Protein AF-A0A8S4E3Y6-F1 (afdb_monomer)

Nearest PDB structures (foldseek):
  4bei-assembly1_H  TM=2.740E-01  e=2.504E-02  Vibrio cholerae MJ-1236
  5g50-assembly1_B  TM=2.799E-01  e=7.323E-02  Vibrio cholerae MJ-1236
  4be5-assembly1_A  TM=2.755E-01  e=5.969E-02  Vibrio cholerae MJ-1236
  4kkq-assembly1_B  TM=2.720E-01  e=4.866E-02  Vibrio cholerae MJ-1236
  4kkr-assembly1_A  TM=2.727E-01  e=1.498E-01  Vibrio cholerae MJ-1236

Structure (mmCIF, N/CA/C/O backbone):
data_AF-A0A8S4E3Y6-F1
#
_entry.id   AF-A0A8S4E3Y6-F1
#
loop_
_atom_site.group_PDB
_atom_site.id
_atom_site.type_symbol
_atom_site.label_atom_id
_atom_site.label_alt_id
_atom_site.label_comp_id
_atom_site.label_asym_id
_atom_site.label_entity_id
_atom_site.label_seq_id
_atom_site.pdbx_PDB_ins_code
_atom_site.Cartn_x
_atom_site.Cartn_y
_atom_site.Cartn_z
_atom_site.occupancy
_atom_site.B_iso_or_equiv
_atom_site.auth_seq_id
_atom_site.auth_comp_id
_atom_site.auth_asym_id
_atom_site.auth_atom_id
_atom_site.pdbx_PDB_model_num
ATOM 1 N N . MET A 1 1 ? -64.999 6.189 3.435 1.00 30.53 1 MET A N 1
ATOM 2 C CA . MET A 1 1 ? -64.827 7.658 3.471 1.00 30.53 1 MET A CA 1
ATOM 3 C C . MET A 1 1 ? -63.393 7.950 3.891 1.00 30.53 1 MET A C 1
ATOM 5 O O . MET A 1 1 ? -62.994 7.518 4.962 1.00 30.53 1 MET A O 1
ATOM 9 N N . TYR A 1 2 ? -62.612 8.563 2.999 1.00 32.59 2 TYR A N 1
ATOM 10 C CA . TYR A 1 2 ? -61.197 8.931 3.181 1.00 32.59 2 TYR A CA 1
ATOM 11 C C . TYR A 1 2 ? -61.010 9.987 4.290 1.00 32.59 2 TYR A C 1
ATOM 13 O O . TYR A 1 2 ? -61.940 10.758 4.538 1.00 32.59 2 TYR A O 1
ATOM 21 N N . PRO A 1 3 ? -59.810 10.083 4.904 1.00 48.81 3 PRO A N 1
ATOM 22 C CA . PRO A 1 3 ? -58.852 11.067 4.384 1.00 48.81 3 PRO A CA 1
ATOM 23 C C . PRO A 1 3 ? -57.356 10.665 4.381 1.00 48.81 3 PRO A 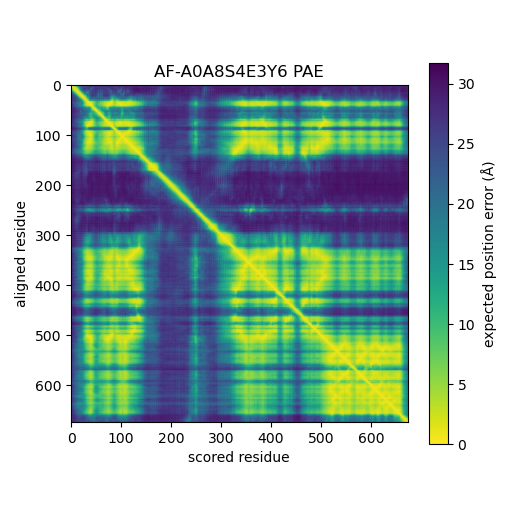C 1
ATOM 25 O O . PRO A 1 3 ? -56.825 10.103 5.329 1.00 48.81 3 PRO A O 1
ATOM 28 N N . LYS A 1 4 ? -56.702 11.129 3.304 1.00 29.88 4 LYS A N 1
ATOM 29 C CA . LYS A 1 4 ? -55.406 11.838 3.233 1.00 29.88 4 LYS A CA 1
ATOM 30 C C . LYS A 1 4 ? -54.107 11.093 3.585 1.00 29.88 4 LYS A C 1
ATOM 32 O O . LYS A 1 4 ? -53.541 11.245 4.660 1.00 29.88 4 LYS A O 1
ATOM 37 N N . THR A 1 5 ? -53.541 10.462 2.559 1.00 29.61 5 THR A N 1
ATOM 38 C CA . THR A 1 5 ? -52.101 10.216 2.395 1.00 29.61 5 THR A CA 1
ATOM 39 C C . THR A 1 5 ? -51.404 11.468 1.849 1.00 29.61 5 THR A C 1
ATOM 41 O O . THR A 1 5 ? -51.675 11.890 0.725 1.00 29.61 5 THR A O 1
ATOM 44 N N . GLY A 1 6 ? -50.512 12.060 2.645 1.00 27.59 6 GLY A N 1
ATOM 45 C CA . GLY A 1 6 ? -49.543 13.063 2.204 1.00 27.59 6 GLY A CA 1
ATOM 46 C C . GLY A 1 6 ? -48.244 12.376 1.790 1.00 27.59 6 GLY A C 1
ATOM 47 O O . GLY A 1 6 ? -47.573 11.774 2.623 1.00 27.59 6 GLY A O 1
ATOM 48 N N . LEU A 1 7 ? -47.929 12.436 0.498 1.00 24.56 7 LEU A N 1
ATOM 49 C CA . LEU A 1 7 ? -46.704 11.920 -0.104 1.00 24.56 7 LEU A CA 1
ATOM 50 C C . LEU A 1 7 ? -45.605 12.985 0.051 1.00 24.56 7 LEU A C 1
ATOM 52 O O . LEU A 1 7 ? -45.701 14.057 -0.545 1.00 24.56 7 LEU A O 1
ATOM 56 N N . LEU A 1 8 ? -44.581 12.712 0.862 1.00 23.62 8 LEU A N 1
ATOM 57 C CA . LEU A 1 8 ? -43.384 13.548 0.964 1.00 23.62 8 LEU A CA 1
ATOM 58 C C . LEU A 1 8 ? -42.322 12.975 0.013 1.00 23.62 8 LEU A C 1
ATOM 60 O O . LEU A 1 8 ? -41.778 11.901 0.262 1.00 23.62 8 LEU A O 1
ATOM 64 N N . MET A 1 9 ? -42.051 13.676 -1.091 1.00 23.27 9 MET A N 1
ATOM 65 C CA . MET A 1 9 ? -40.889 13.413 -1.940 1.00 23.27 9 MET A CA 1
ATOM 66 C C . MET A 1 9 ? -39.624 13.893 -1.226 1.00 23.27 9 MET A C 1
ATOM 68 O O . MET A 1 9 ? -39.477 15.085 -0.966 1.00 23.27 9 MET A O 1
ATOM 72 N N . ILE A 1 10 ? -38.697 12.973 -0.962 1.00 26.25 10 ILE A N 1
ATOM 73 C CA . ILE A 1 10 ? -37.310 13.292 -0.624 1.00 26.25 10 ILE A CA 1
ATOM 74 C C . ILE A 1 10 ? -36.468 12.980 -1.859 1.00 26.25 10 ILE A C 1
ATOM 76 O O . ILE A 1 10 ? -36.323 11.827 -2.259 1.00 26.25 10 ILE A O 1
ATOM 80 N N . ILE A 1 11 ? -35.921 14.033 -2.463 1.00 28.00 11 ILE A N 1
ATOM 81 C CA . ILE A 1 11 ? -34.849 13.948 -3.451 1.00 28.00 11 ILE A CA 1
ATOM 82 C C . ILE A 1 11 ? -33.545 13.820 -2.659 1.00 28.00 11 ILE A C 1
ATOM 84 O O . ILE A 1 11 ? -33.046 14.803 -2.118 1.00 28.00 11 ILE A O 1
ATOM 88 N N . CYS A 1 12 ? -32.989 12.612 -2.602 1.00 25.53 12 CYS A N 1
ATOM 89 C CA . CYS A 1 12 ? -31.589 12.392 -2.257 1.00 25.53 12 CYS A CA 1
ATOM 90 C C . CYS A 1 12 ? -30.868 11.899 -3.511 1.00 25.53 12 CYS A C 1
ATOM 92 O O . CYS A 1 12 ? -30.886 10.716 -3.833 1.00 25.53 12 CYS A O 1
ATOM 94 N N . ALA A 1 13 ? -30.229 12.825 -4.220 1.00 29.53 13 ALA A N 1
ATOM 95 C CA . ALA A 1 13 ? -29.117 12.489 -5.089 1.00 29.53 13 ALA A CA 1
ATOM 96 C C . ALA A 1 13 ? -27.855 12.535 -4.225 1.00 29.53 13 ALA A C 1
ATOM 98 O O . ALA A 1 13 ? -27.533 13.599 -3.712 1.00 29.53 13 ALA A O 1
ATOM 99 N N . TRP A 1 14 ? -27.184 11.396 -4.057 1.00 25.08 14 TRP A N 1
ATOM 100 C CA . TRP A 1 14 ? -25.726 11.258 -3.996 1.00 25.08 14 TRP A CA 1
ATOM 101 C C . TRP A 1 14 ? -25.387 9.785 -4.228 1.00 25.08 14 TRP A C 1
ATOM 103 O O . TRP A 1 14 ? -25.864 8.892 -3.532 1.00 25.08 14 TRP A O 1
ATOM 113 N N . SER A 1 15 ? -24.600 9.556 -5.275 1.00 24.59 15 SER A N 1
ATOM 114 C CA . SER A 1 15 ? -24.150 8.248 -5.730 1.00 24.59 15 SER A CA 1
ATOM 115 C C . SER A 1 15 ? -23.132 7.677 -4.742 1.00 24.59 15 SER A C 1
ATOM 117 O O . SER A 1 15 ? -22.009 8.169 -4.640 1.00 24.59 15 SER A O 1
ATOM 119 N N . MET A 1 16 ? -23.530 6.640 -4.007 1.00 26.50 16 MET A N 1
ATOM 120 C CA . MET A 1 16 ? -22.610 5.639 -3.483 1.00 26.50 16 MET A CA 1
ATOM 121 C C . MET A 1 16 ? -22.636 4.459 -4.449 1.00 26.50 16 MET A C 1
ATOM 123 O O . MET A 1 16 ? -23.625 3.734 -4.520 1.00 26.50 16 MET A O 1
ATOM 127 N N . VAL A 1 17 ? -21.542 4.250 -5.178 1.00 30.81 17 VAL A N 1
ATOM 128 C CA . VAL A 1 17 ? -21.305 2.992 -5.890 1.00 30.81 17 VAL A CA 1
ATOM 129 C C . VAL A 1 17 ? -20.872 1.958 -4.850 1.00 30.81 17 VAL A C 1
ATOM 131 O O . VAL A 1 17 ? -19.691 1.793 -4.551 1.00 30.81 17 VAL A O 1
ATOM 134 N N . GLY A 1 18 ? -21.861 1.307 -4.243 1.00 35.12 18 GLY A N 1
ATOM 135 C CA . GLY A 1 18 ? -21.712 0.000 -3.616 1.00 35.12 18 GLY A CA 1
ATOM 136 C C . GLY A 1 18 ? -22.012 -1.060 -4.667 1.00 35.12 18 GLY A C 1
ATOM 137 O O . GLY A 1 18 ? -23.171 -1.381 -4.893 1.00 35.12 18 GLY A O 1
ATOM 138 N N . GLY A 1 19 ? -20.975 -1.559 -5.338 1.00 30.22 19 GLY A N 1
ATOM 139 C CA . GLY A 1 19 ? -21.071 -2.671 -6.280 1.00 30.22 19 GLY A CA 1
ATOM 140 C C . GLY A 1 19 ? -20.470 -3.935 -5.675 1.00 30.22 19 GLY A C 1
ATOM 141 O O . GLY A 1 19 ? -19.272 -4.168 -5.803 1.00 30.22 19 GLY A O 1
ATOM 142 N N . MET A 1 20 ? -21.298 -4.735 -5.005 1.00 40.59 20 MET A N 1
ATOM 143 C CA . MET A 1 20 ? -21.086 -6.176 -4.836 1.00 40.59 20 MET A CA 1
ATOM 144 C C . MET A 1 20 ? -22.260 -6.876 -5.513 1.00 40.59 20 MET A C 1
ATOM 146 O O . MET A 1 20 ? -23.143 -7.386 -4.843 1.00 40.59 20 MET A O 1
ATOM 150 N N . GLU A 1 21 ? -22.272 -6.873 -6.842 1.00 36.62 21 GLU A N 1
ATOM 151 C CA . GLU A 1 21 ? -23.009 -7.852 -7.637 1.00 36.62 21 GLU A CA 1
ATOM 152 C C . GLU A 1 21 ? -22.147 -8.192 -8.853 1.00 36.62 21 GLU A C 1
ATOM 154 O O . GLU A 1 21 ? -21.621 -7.308 -9.533 1.00 36.62 21 GLU A O 1
ATOM 159 N N . GLY A 1 22 ? -21.933 -9.490 -9.066 1.00 42.28 22 GLY A N 1
ATOM 160 C CA . GLY A 1 22 ? -21.223 -10.023 -10.218 1.00 42.28 22 GLY A CA 1
ATOM 161 C C . GLY A 1 22 ? -22.045 -9.803 -11.479 1.00 42.28 22 GLY A C 1
ATOM 162 O O . GLY A 1 22 ? -22.887 -10.625 -11.821 1.00 42.28 22 GLY A O 1
ATOM 163 N N . GLY A 1 23 ? -21.800 -8.685 -12.154 1.00 33.28 23 GLY A N 1
ATOM 164 C CA . GLY A 1 23 ? -22.158 -8.488 -13.550 1.00 33.28 23 GLY A CA 1
ATOM 165 C C . GLY A 1 23 ? -20.915 -8.685 -14.408 1.00 33.28 23 GLY A C 1
ATOM 166 O O . GLY A 1 23 ? -19.900 -8.027 -14.176 1.00 33.28 23 GLY A O 1
ATOM 167 N N . GLU A 1 24 ? -20.988 -9.583 -15.388 1.00 41.03 24 GLU A N 1
ATOM 168 C CA . GLU A 1 24 ? -20.043 -9.653 -16.506 1.00 41.03 24 GLU A CA 1
ATOM 169 C C . GLU A 1 24 ? -20.120 -8.329 -17.286 1.00 41.03 24 GLU A C 1
ATOM 171 O O . GLU A 1 24 ? -20.939 -8.144 -18.184 1.00 41.03 24 GLU A O 1
ATOM 176 N N . GLY A 1 25 ? -19.322 -7.353 -16.852 1.00 38.81 25 GLY A N 1
ATOM 177 C CA . GLY A 1 25 ? -19.181 -6.054 -17.494 1.00 38.81 25 GLY A CA 1
ATOM 178 C C . GLY A 1 25 ? -18.407 -6.168 -18.805 1.00 38.81 25 GLY A C 1
ATOM 179 O O . GLY A 1 25 ? -17.445 -6.927 -18.908 1.00 38.81 25 GLY A O 1
ATOM 180 N N . SER A 1 26 ? -18.852 -5.395 -19.795 1.00 37.91 26 SER A N 1
ATOM 181 C CA . SER A 1 26 ? -18.276 -5.235 -21.134 1.00 37.91 26 SER A CA 1
ATOM 182 C C . SER A 1 26 ? -16.738 -5.197 -21.159 1.00 37.91 26 SER A C 1
ATOM 184 O O . SER A 1 26 ? -16.138 -4.572 -20.281 1.00 37.91 26 SER A O 1
ATOM 186 N N . PRO A 1 27 ? -16.086 -5.780 -22.183 1.00 44.97 27 PRO A N 1
ATOM 187 C CA . PRO A 1 27 ? -14.634 -5.820 -22.259 1.00 44.97 27 PRO A CA 1
ATOM 188 C C . PRO A 1 27 ? -14.044 -4.410 -22.409 1.00 44.97 27 PRO A C 1
ATOM 190 O O . PRO A 1 27 ? -14.233 -3.746 -23.423 1.00 44.97 27 PRO A O 1
ATOM 193 N N . ASN A 1 28 ? -13.276 -4.034 -21.385 1.00 48.88 28 ASN A N 1
ATOM 194 C CA . ASN A 1 28 ? -12.077 -3.198 -21.430 1.00 48.88 28 ASN A CA 1
ATOM 195 C C . ASN A 1 28 ? -12.214 -1.776 -22.000 1.00 48.88 28 ASN A C 1
ATOM 197 O O . ASN A 1 28 ? -11.662 -1.466 -23.053 1.00 48.88 28 ASN A O 1
ATOM 201 N N . GLU A 1 29 ? -12.773 -0.854 -21.213 1.00 54.88 29 GLU A N 1
ATOM 202 C CA . GLU A 1 29 ? -12.128 0.464 -21.139 1.00 54.88 29 GLU A CA 1
ATOM 203 C C . GLU A 1 29 ? -10.804 0.272 -20.385 1.00 54.88 29 GLU A C 1
ATOM 205 O O . GLU A 1 29 ? -10.784 0.100 -19.165 1.00 54.88 29 GLU A O 1
ATOM 210 N N . GLU A 1 30 ? -9.693 0.198 -21.123 1.00 63.56 30 GLU A N 1
ATOM 211 C CA . GLU A 1 30 ? -8.357 0.130 -20.531 1.00 63.56 30 GLU A CA 1
ATOM 212 C C . GLU A 1 30 ? -8.101 1.407 -19.722 1.00 63.56 30 GLU A C 1
ATOM 214 O O . GLU A 1 30 ? -7.980 2.506 -20.269 1.00 63.56 30 GLU A O 1
ATOM 219 N N . SER A 1 31 ? -8.038 1.267 -18.396 1.00 69.12 31 SER A N 1
ATOM 220 C CA . SER A 1 31 ? -7.672 2.360 -17.505 1.00 69.12 31 SER A CA 1
ATOM 221 C C . SER A 1 31 ? -6.246 2.809 -17.841 1.00 69.12 31 SER A C 1
ATOM 223 O O . SER A 1 31 ? -5.287 2.050 -17.746 1.00 69.12 31 SER A O 1
ATOM 225 N N . SER A 1 32 ? -6.085 4.072 -18.234 1.00 77.31 32 SER A N 1
ATOM 226 C CA . SER A 1 32 ? -4.774 4.679 -18.515 1.00 77.31 32 SER A CA 1
ATOM 227 C C . SER A 1 32 ? -3.993 5.046 -17.244 1.00 77.31 32 SER A C 1
ATOM 229 O O . SER A 1 32 ? -2.921 5.649 -17.317 1.00 77.31 32 SER A O 1
ATOM 231 N N . GLN A 1 33 ? -4.528 4.699 -16.071 1.00 86.94 33 GLN A N 1
ATOM 232 C CA . GLN A 1 33 ? -4.011 5.082 -14.765 1.00 86.94 33 GLN A CA 1
ATOM 233 C C . GLN A 1 33 ? -3.350 3.894 -14.060 1.00 86.94 33 GLN A C 1
ATOM 235 O O . GLN A 1 33 ? -3.798 2.756 -14.169 1.00 86.94 33 GLN A O 1
ATOM 240 N N . VAL A 1 34 ? -2.283 4.173 -13.308 1.00 91.12 34 VAL A N 1
ATOM 241 C CA . VAL A 1 34 ? -1.636 3.190 -12.433 1.00 91.12 34 VAL A CA 1
ATOM 242 C C . VAL A 1 34 ? -2.621 2.749 -11.349 1.00 91.12 34 VAL A C 1
ATOM 244 O O . VAL A 1 34 ? -3.164 3.576 -10.616 1.00 91.12 34 VAL A O 1
ATOM 247 N N . GLU A 1 35 ? -2.835 1.440 -11.219 1.00 94.38 35 GLU A N 1
ATOM 248 C CA . GLU A 1 35 ? -3.680 0.875 -10.165 1.00 94.38 35 GLU A CA 1
ATOM 249 C C . GLU A 1 35 ? -2.810 0.297 -9.054 1.00 94.38 35 GLU A C 1
ATOM 251 O O . GLU A 1 35 ? -1.972 -0.571 -9.302 1.00 94.38 35 GLU A O 1
ATOM 256 N N . VAL A 1 36 ? -3.041 0.727 -7.813 1.00 95.50 36 VAL A N 1
ATOM 257 C CA . VAL A 1 36 ? -2.339 0.198 -6.638 1.00 95.50 36 VAL A CA 1
ATOM 258 C C . VAL A 1 36 ? -3.331 -0.469 -5.699 1.00 95.50 36 VAL A C 1
ATOM 260 O O . VAL A 1 36 ? -4.321 0.129 -5.276 1.00 95.50 36 VAL A O 1
ATOM 263 N N . LYS A 1 37 ? -3.054 -1.725 -5.349 1.00 96.06 37 LYS A N 1
ATOM 264 C CA . LYS A 1 37 ? -3.772 -2.474 -4.315 1.00 96.06 37 LYS A CA 1
ATOM 265 C C . LYS A 1 37 ? -2.828 -2.754 -3.162 1.00 96.06 37 LYS A C 1
ATOM 267 O O . LYS A 1 37 ? -1.722 -3.229 -3.387 1.00 96.06 37 LYS A O 1
ATOM 272 N N . ALA A 1 38 ? -3.277 -2.479 -1.944 1.00 96.19 38 ALA A N 1
ATOM 273 C CA . ALA A 1 38 ? -2.471 -2.639 -0.746 1.00 96.19 38 ALA A CA 1
ATOM 274 C C . ALA A 1 38 ? -3.127 -3.610 0.239 1.00 96.19 38 ALA A C 1
ATOM 276 O O . ALA A 1 38 ? -4.325 -3.528 0.527 1.00 96.19 38 ALA A O 1
ATOM 277 N N . PHE A 1 39 ? -2.320 -4.513 0.777 1.00 95.00 39 PHE A N 1
ATOM 278 C CA . PHE A 1 39 ? -2.717 -5.555 1.709 1.00 95.00 39 PHE A CA 1
ATOM 279 C C . PHE A 1 39 ? -1.814 -5.521 2.934 1.00 95.00 39 PHE A C 1
ATOM 281 O O . PHE A 1 39 ? -0.616 -5.266 2.827 1.00 95.00 39 PHE A O 1
ATOM 288 N N . PHE A 1 40 ? -2.388 -5.814 4.095 1.00 94.31 40 PHE A N 1
ATOM 289 C CA . PHE A 1 40 ? -1.630 -5.959 5.333 1.00 94.31 40 PHE A CA 1
ATOM 290 C C . PHE A 1 40 ? -1.714 -7.403 5.806 1.00 94.31 40 PHE A C 1
ATOM 292 O O . PHE A 1 40 ? -2.810 -7.946 5.981 1.00 94.31 40 PHE A O 1
ATOM 299 N N . ILE A 1 41 ? -0.556 -8.033 5.962 1.00 92.31 41 ILE A N 1
ATOM 300 C CA . ILE A 1 41 ? -0.420 -9.464 6.216 1.00 92.31 41 ILE A CA 1
ATOM 301 C C . ILE A 1 41 ? 0.272 -9.644 7.565 1.00 92.31 41 ILE A C 1
ATOM 303 O O . ILE A 1 41 ? 1.294 -9.022 7.835 1.00 92.31 41 ILE A O 1
ATOM 307 N N . THR A 1 42 ? -0.286 -10.506 8.410 1.00 90.19 42 THR A N 1
ATOM 308 C CA . THR A 1 42 ? 0.301 -10.892 9.699 1.00 90.19 42 THR A CA 1
ATOM 309 C C . THR A 1 42 ? 0.736 -12.351 9.602 1.00 90.19 42 THR A C 1
ATOM 311 O O . THR A 1 42 ? -0.077 -13.206 9.251 1.00 90.19 42 THR A O 1
ATOM 314 N N . ASN A 1 43 ? 2.004 -12.634 9.901 1.00 81.75 43 ASN A N 1
ATOM 315 C CA . ASN A 1 43 ? 2.622 -13.958 9.778 1.00 81.75 43 ASN A CA 1
ATOM 316 C C . ASN A 1 43 ? 2.438 -14.840 11.027 1.00 81.75 43 ASN A C 1
ATOM 318 O O . ASN A 1 43 ? 3.059 -15.895 11.122 1.00 81.75 43 ASN A O 1
ATOM 322 N N . ASP A 1 44 ? 1.563 -14.453 11.965 1.00 75.56 44 ASP A N 1
ATOM 323 C CA . ASP A 1 44 ? 1.221 -15.244 13.154 1.00 75.56 44 ASP A CA 1
ATOM 324 C C . ASP A 1 44 ? 0.565 -16.583 12.749 1.00 75.56 44 ASP A C 1
ATOM 326 O O . ASP A 1 44 ? -0.661 -16.728 12.712 1.00 75.56 44 ASP A O 1
ATOM 330 N N . HIS A 1 45 ? 1.395 -17.594 12.475 1.00 57.59 45 HIS A N 1
ATOM 331 C CA . HIS A 1 45 ? 0.970 -18.959 12.161 1.00 57.59 45 HIS A CA 1
ATOM 332 C C . HIS A 1 45 ? 0.116 -19.566 13.286 1.00 57.59 45 HIS A C 1
ATOM 334 O O . HIS A 1 45 ? -0.812 -20.319 13.009 1.00 57.59 45 HIS A O 1
ATOM 340 N N . ASN A 1 46 ? 0.354 -19.158 14.538 1.00 53.50 46 ASN A N 1
ATOM 341 C CA . ASN A 1 46 ? -0.318 -19.703 15.720 1.00 53.50 46 ASN A CA 1
ATOM 342 C C . ASN A 1 46 ? -1.679 -19.057 16.045 1.00 53.50 46 ASN A C 1
ATOM 344 O O . ASN A 1 46 ? -2.419 -19.608 16.854 1.00 53.50 46 ASN A O 1
ATOM 348 N N . LYS A 1 47 ? -2.043 -17.902 15.463 1.00 52.81 47 LYS A N 1
ATOM 349 C CA . LYS A 1 47 ? -3.338 -17.238 15.757 1.00 52.81 47 LYS A CA 1
ATOM 350 C C . LYS A 1 47 ? -4.451 -17.558 14.764 1.00 52.81 47 LYS A C 1
ATOM 352 O O . LYS A 1 47 ? -5.602 -17.215 15.010 1.00 52.81 47 LYS A O 1
ATOM 357 N N . LEU A 1 48 ? -4.128 -18.189 13.639 1.00 49.50 48 LEU A N 1
ATOM 358 C CA . LEU A 1 48 ? -5.049 -18.327 12.509 1.00 49.50 48 LEU A CA 1
ATOM 359 C C . LEU A 1 48 ? -5.792 -19.672 12.461 1.00 49.50 48 LEU A C 1
ATOM 361 O O . LEU A 1 48 ? -6.561 -19.900 11.530 1.00 49.50 48 LEU A O 1
ATOM 365 N N . GLU A 1 49 ? -5.619 -20.562 13.438 1.00 49.47 49 GLU A N 1
ATOM 366 C CA . GLU A 1 49 ? -6.335 -21.850 13.467 1.00 49.47 49 GLU A CA 1
ATOM 367 C C . GLU A 1 49 ? -7.790 -21.750 13.982 1.00 49.47 49 GLU A C 1
ATOM 369 O O . GLU A 1 49 ? -8.515 -22.737 13.926 1.00 49.47 49 GLU A O 1
ATOM 374 N N . GLY A 1 50 ? -8.255 -20.570 14.424 1.00 51.06 50 GLY A N 1
ATOM 375 C CA . GLY A 1 50 ? -9.550 -20.413 15.113 1.00 51.06 50 GLY A CA 1
ATOM 376 C C . GLY A 1 50 ? -10.726 -19.775 14.352 1.00 51.06 50 GLY A C 1
ATOM 377 O O . GLY A 1 50 ? -11.847 -19.865 14.843 1.00 51.06 50 GLY A O 1
ATOM 378 N N . GLU A 1 51 ? -10.536 -19.142 13.187 1.00 47.81 51 GLU A N 1
ATOM 379 C CA . GLU A 1 51 ? -11.627 -18.457 12.458 1.00 47.81 51 GLU A CA 1
ATOM 380 C C . GLU A 1 51 ? -11.885 -19.096 11.084 1.00 47.81 51 GLU A C 1
ATOM 382 O O . GLU A 1 51 ? -11.037 -19.086 10.189 1.00 47.81 51 GLU A O 1
ATOM 387 N N . GLY A 1 52 ? -13.075 -19.684 10.943 1.00 46.75 52 GLY A N 1
ATOM 388 C CA . GLY A 1 52 ? -13.507 -20.550 9.844 1.00 46.75 52 GLY A CA 1
ATOM 389 C C . GLY A 1 52 ? -13.869 -19.871 8.521 1.00 46.75 52 GLY A C 1
ATOM 390 O O . GLY A 1 52 ? -14.767 -20.366 7.849 1.00 46.75 52 GLY A O 1
ATOM 391 N N . ASP A 1 53 ? -13.176 -18.809 8.105 1.00 47.62 53 ASP A N 1
ATOM 392 C CA . ASP A 1 53 ? -13.424 -18.168 6.804 1.00 47.62 53 ASP A CA 1
ATOM 393 C C . ASP A 1 53 ? -12.306 -18.460 5.788 1.00 47.62 53 ASP A C 1
ATOM 395 O O . ASP A 1 53 ? -11.194 -17.921 5.826 1.00 47.62 53 ASP A O 1
ATOM 399 N N . MET A 1 54 ? -12.600 -19.368 4.852 1.00 53.19 54 MET A N 1
ATOM 400 C CA . MET A 1 54 ? -11.676 -19.825 3.803 1.00 53.19 54 MET A CA 1
ATOM 401 C C . MET A 1 54 ? -11.531 -18.846 2.624 1.00 53.19 54 MET A C 1
ATOM 403 O O . MET A 1 54 ? -10.614 -18.996 1.813 1.00 53.19 54 MET A O 1
ATOM 407 N N . GLU A 1 55 ? -12.387 -17.832 2.517 1.00 49.38 55 GLU A N 1
ATOM 408 C CA . GLU A 1 55 ? -12.465 -16.961 1.340 1.00 49.38 55 GLU A CA 1
ATOM 409 C C . GLU A 1 55 ? -11.385 -15.856 1.263 1.00 49.38 55 GLU A C 1
ATOM 411 O O . GLU A 1 55 ? -10.713 -15.764 0.227 1.00 49.38 55 GLU A O 1
ATOM 416 N N . PRO A 1 56 ? -11.062 -15.095 2.336 1.00 49.91 56 PRO A N 1
ATOM 417 C CA . PRO A 1 56 ? -9.956 -14.128 2.289 1.00 49.91 56 PRO A CA 1
ATOM 418 C C . PRO A 1 56 ? -8.585 -14.804 2.104 1.00 49.91 56 PRO A C 1
ATOM 420 O O . PRO A 1 56 ? -7.637 -14.183 1.614 1.00 49.91 56 PRO A O 1
ATOM 423 N N . ARG A 1 57 ? -8.479 -16.105 2.419 1.00 49.62 57 ARG A N 1
ATOM 424 C CA . ARG A 1 57 ? -7.271 -16.908 2.181 1.00 49.62 57 ARG A CA 1
ATOM 425 C C . ARG A 1 57 ? -7.043 -17.225 0.703 1.00 49.62 57 ARG A C 1
ATOM 427 O O . ARG A 1 57 ? -5.885 -17.365 0.323 1.00 49.62 57 ARG A O 1
ATOM 434 N N . ARG A 1 58 ? -8.084 -17.326 -0.136 1.00 53.16 58 ARG A N 1
ATOM 435 C CA . ARG A 1 58 ? -7.908 -17.574 -1.583 1.00 53.16 58 ARG A CA 1
ATOM 436 C C . ARG A 1 58 ? -7.349 -16.350 -2.303 1.00 53.16 58 ARG A C 1
ATOM 438 O O . ARG A 1 58 ? -6.407 -16.497 -3.077 1.00 53.16 58 ARG A O 1
ATOM 445 N N . PHE A 1 59 ? -7.835 -15.152 -1.978 1.00 51.19 59 PHE A N 1
ATOM 446 C CA . PHE A 1 59 ? -7.319 -13.915 -2.577 1.00 51.19 59 PHE A CA 1
ATOM 447 C C . PHE A 1 59 ? -5.871 -13.614 -2.164 1.00 51.19 59 PHE A C 1
ATOM 449 O O . PHE A 1 59 ? -5.069 -13.224 -3.009 1.00 51.19 59 PHE A O 1
ATOM 456 N N . GLN A 1 60 ? -5.495 -13.882 -0.908 1.00 52.62 60 GLN A N 1
ATOM 457 C CA . GLN A 1 60 ? -4.106 -13.727 -0.450 1.00 52.62 60 GLN A CA 1
ATOM 458 C C . GLN A 1 60 ? -3.145 -14.815 -0.960 1.00 52.62 60 GLN A C 1
ATOM 460 O O . GLN A 1 60 ? -1.939 -14.599 -0.938 1.00 52.62 60 GLN A O 1
ATOM 465 N N . ARG A 1 61 ? -3.637 -15.993 -1.374 1.00 51.72 61 ARG A N 1
ATOM 466 C CA . ARG A 1 61 ? -2.790 -17.104 -1.856 1.00 51.72 61 ARG A CA 1
ATOM 467 C C . ARG A 1 61 ? -2.584 -17.116 -3.371 1.00 51.72 61 ARG A C 1
ATOM 469 O O . ARG A 1 61 ? -1.630 -17.736 -3.813 1.00 51.72 61 ARG A O 1
ATOM 476 N N . GLY A 1 62 ? -3.469 -16.487 -4.149 1.00 50.75 62 GLY A N 1
ATOM 477 C CA . GLY A 1 62 ? -3.420 -16.551 -5.615 1.00 50.75 62 GLY A CA 1
ATOM 478 C C . GLY A 1 62 ? -2.675 -15.407 -6.311 1.00 50.75 62 GLY A C 1
ATOM 479 O O . GLY A 1 62 ? -2.247 -15.587 -7.445 1.00 50.75 62 GLY A O 1
ATOM 480 N N . GLN A 1 63 ? -2.539 -14.230 -5.684 1.00 53.72 63 GLN A N 1
ATOM 481 C CA . GLN A 1 63 ? -1.964 -13.050 -6.358 1.00 53.72 63 GLN A CA 1
ATOM 482 C C . GLN A 1 63 ? -0.567 -12.652 -5.884 1.00 53.72 63 GLN A C 1
ATOM 484 O O . GLN A 1 63 ? 0.198 -12.135 -6.695 1.00 53.72 63 GLN A O 1
ATOM 489 N N . LEU A 1 64 ? -0.217 -12.913 -4.627 1.00 57.66 64 LEU A N 1
ATOM 490 C CA . LEU A 1 64 ? 1.102 -12.625 -4.069 1.00 57.66 64 LEU A CA 1
ATOM 491 C C . LEU A 1 64 ? 1.783 -13.962 -3.789 1.00 57.66 64 LEU A C 1
ATOM 493 O O . LEU A 1 64 ? 1.315 -14.723 -2.939 1.00 57.66 64 LEU A O 1
ATOM 497 N N . ASP A 1 65 ? 2.852 -14.264 -4.527 1.00 58.34 65 ASP A N 1
ATOM 498 C CA . ASP A 1 65 ? 3.674 -15.426 -4.201 1.00 58.34 65 ASP A CA 1
ATOM 499 C C . ASP A 1 65 ? 4.338 -15.141 -2.863 1.00 58.34 65 ASP A C 1
ATOM 501 O O . ASP A 1 65 ? 5.186 -14.259 -2.739 1.00 58.34 65 ASP A O 1
ATOM 505 N N . ARG A 1 66 ? 3.860 -15.844 -1.840 1.00 61.38 66 ARG A N 1
ATOM 506 C CA . ARG A 1 66 ? 4.316 -15.672 -0.468 1.00 61.38 66 ARG A CA 1
ATOM 507 C C . ARG A 1 66 ? 5.824 -15.868 -0.402 1.00 61.38 66 ARG A C 1
ATOM 509 O O . ARG A 1 66 ? 6.322 -16.899 -0.845 1.00 61.38 66 ARG A O 1
ATOM 516 N N . GLY A 1 67 ? 6.498 -14.955 0.290 1.00 67.62 67 GLY A N 1
ATOM 517 C CA . GLY A 1 67 ? 7.841 -15.219 0.804 1.00 67.62 67 GLY A CA 1
ATOM 518 C C . GLY A 1 67 ? 8.969 -14.506 0.077 1.00 67.62 67 GLY A C 1
ATOM 519 O O . GLY A 1 67 ? 10.103 -14.944 0.210 1.00 67.62 67 GLY A O 1
ATOM 520 N N . LEU A 1 68 ? 8.686 -13.405 -0.623 1.00 75.56 68 LEU A N 1
ATOM 521 C CA . LEU A 1 68 ? 9.753 -12.548 -1.147 1.00 75.56 68 LEU A CA 1
ATOM 522 C C . LEU A 1 68 ? 10.597 -11.943 -0.013 1.00 75.56 68 LEU A C 1
ATOM 524 O O . LEU A 1 68 ? 11.802 -11.782 -0.158 1.00 75.56 68 LEU A O 1
ATOM 528 N N . LEU A 1 69 ? 9.976 -11.633 1.132 1.00 83.62 69 LEU A N 1
ATOM 529 C CA . LEU A 1 69 ? 10.692 -11.149 2.315 1.00 83.62 69 LEU A CA 1
ATOM 530 C C . LEU A 1 69 ? 10.581 -12.150 3.483 1.00 83.62 69 LEU A C 1
ATOM 532 O O . LEU A 1 69 ? 9.530 -12.203 4.130 1.00 83.62 69 LEU A O 1
ATOM 536 N N . PRO A 1 70 ? 11.600 -12.973 3.774 1.00 77.75 70 PRO A N 1
ATOM 537 C CA . PRO A 1 70 ? 11.611 -13.787 4.989 1.00 77.75 70 PRO A CA 1
ATOM 538 C C . PRO A 1 70 ? 11.773 -12.905 6.251 1.00 77.75 70 PRO A C 1
ATOM 540 O O . PRO A 1 70 ? 12.127 -11.730 6.166 1.00 77.75 70 PRO A O 1
ATOM 543 N N . ASP A 1 71 ? 11.476 -13.451 7.432 1.00 84.94 71 ASP A N 1
ATOM 544 C CA . ASP A 1 71 ? 11.809 -12.855 8.744 1.00 84.94 71 ASP A CA 1
ATOM 545 C C . ASP A 1 71 ? 11.107 -11.537 9.135 1.00 84.94 71 ASP A C 1
ATOM 547 O O . ASP A 1 71 ? 11.742 -10.551 9.532 1.00 84.94 71 ASP A O 1
ATOM 551 N N . CYS A 1 72 ? 9.777 -11.514 9.067 1.00 88.50 72 CYS A N 1
ATOM 552 C CA . CYS A 1 72 ? 8.954 -10.435 9.628 1.00 88.50 72 CYS A CA 1
ATOM 553 C C . CYS A 1 72 ? 7.640 -10.975 10.199 1.00 88.50 72 CYS A C 1
ATOM 555 O O . CYS A 1 72 ? 7.087 -11.954 9.694 1.00 88.50 72 CYS A O 1
ATOM 557 N N . ASP A 1 73 ? 7.133 -10.310 11.232 1.00 91.81 73 ASP A N 1
ATOM 558 C CA . ASP A 1 73 ? 5.866 -10.631 11.889 1.00 91.81 73 ASP A CA 1
ATOM 559 C C . ASP A 1 73 ? 4.694 -10.024 11.112 1.00 91.81 73 ASP A C 1
ATOM 561 O O . ASP A 1 73 ? 3.606 -10.605 11.031 1.00 91.81 73 ASP A O 1
ATOM 565 N N . GLN A 1 74 ? 4.913 -8.849 10.514 1.00 93.56 74 GLN A N 1
ATOM 566 C CA . GLN A 1 74 ? 3.918 -8.129 9.728 1.00 93.56 74 GLN A CA 1
ATOM 567 C C . GLN A 1 74 ? 4.518 -7.592 8.431 1.00 93.56 74 GLN A C 1
ATOM 569 O O . GLN A 1 74 ? 5.655 -7.119 8.378 1.00 93.56 74 GLN A O 1
ATOM 574 N N . LYS A 1 75 ? 3.717 -7.641 7.368 1.00 94.88 75 LYS A N 1
ATOM 575 C CA . LYS A 1 75 ? 4.098 -7.221 6.022 1.00 94.88 75 LYS A CA 1
ATOM 576 C C . LYS A 1 75 ? 3.052 -6.303 5.416 1.00 94.88 75 LYS A C 1
ATOM 578 O O . LYS A 1 75 ? 1.850 -6.559 5.516 1.00 94.88 75 LYS A O 1
ATOM 583 N N . LEU A 1 76 ? 3.528 -5.294 4.701 1.00 95.94 76 LEU A N 1
ATOM 584 C CA . LEU A 1 76 ? 2.743 -4.564 3.720 1.00 95.94 76 LEU A CA 1
ATOM 585 C C . LEU A 1 76 ? 3.005 -5.192 2.352 1.00 95.94 76 LEU A C 1
ATOM 587 O O . LEU A 1 76 ? 4.144 -5.214 1.896 1.00 95.94 76 LEU A O 1
ATOM 591 N N . ALA A 1 77 ? 1.962 -5.679 1.692 1.00 95.69 77 ALA A N 1
ATOM 592 C CA . ALA A 1 77 ? 2.061 -6.160 0.324 1.00 95.69 77 ALA A CA 1
ATOM 593 C C . ALA A 1 77 ? 1.341 -5.202 -0.625 1.00 95.69 77 ALA A C 1
ATOM 595 O O . ALA A 1 77 ? 0.178 -4.859 -0.399 1.00 95.69 77 ALA A O 1
ATOM 596 N N . LEU A 1 78 ? 2.021 -4.770 -1.683 1.00 96.38 78 LEU A N 1
ATOM 597 C CA . LEU A 1 78 ? 1.470 -3.888 -2.707 1.00 96.38 78 LEU A CA 1
ATOM 598 C C . LEU A 1 78 ? 1.467 -4.607 -4.052 1.00 96.38 78 LEU A C 1
ATOM 600 O O . LEU A 1 78 ? 2.443 -5.244 -4.427 1.00 96.38 78 LEU A O 1
ATOM 604 N N . THR A 1 79 ? 0.384 -4.455 -4.800 1.00 96.38 79 THR A N 1
ATOM 605 C CA . THR A 1 79 ? 0.304 -4.857 -6.201 1.00 96.38 79 THR A CA 1
ATOM 606 C C . THR A 1 79 ? 0.058 -3.613 -7.032 1.00 96.38 79 THR A C 1
ATOM 608 O O . THR A 1 79 ? -0.979 -2.965 -6.887 1.00 96.38 79 THR A O 1
ATOM 611 N N . ILE A 1 80 ? 1.010 -3.293 -7.899 1.00 96.31 80 ILE A N 1
ATOM 612 C CA . ILE A 1 80 ? 0.978 -2.143 -8.797 1.00 96.31 80 ILE A CA 1
ATOM 613 C C . ILE A 1 80 ? 0.746 -2.674 -10.204 1.00 96.31 80 ILE A C 1
ATOM 615 O O . ILE A 1 80 ? 1.550 -3.456 -10.701 1.00 96.31 80 ILE A O 1
ATOM 619 N N . LYS A 1 81 ? -0.333 -2.257 -10.859 1.00 95.25 81 LYS A N 1
ATOM 620 C CA . LYS A 1 81 ? -0.560 -2.544 -12.276 1.00 95.25 81 LYS A CA 1
ATOM 621 C C . LYS A 1 81 ? -0.230 -1.311 -13.097 1.00 95.25 81 LYS A C 1
ATOM 623 O O . LYS A 1 81 ? -0.767 -0.231 -12.858 1.00 95.25 81 LYS A O 1
ATOM 628 N N . LEU A 1 82 ? 0.664 -1.501 -14.053 1.00 93.25 82 LEU A N 1
ATOM 629 C CA . LEU A 1 82 ? 1.111 -0.488 -14.989 1.00 93.25 82 LEU A CA 1
ATOM 630 C C . LEU A 1 82 ? 0.287 -0.612 -16.278 1.00 93.25 82 LEU A C 1
ATOM 632 O O . LEU A 1 82 ? 0.218 -1.711 -16.842 1.00 93.25 82 LEU A O 1
ATOM 636 N N . PRO A 1 83 ? -0.353 0.478 -16.731 1.00 90.94 83 PRO A N 1
ATOM 637 C CA . PRO A 1 83 ? -1.120 0.476 -17.968 1.00 90.94 83 PRO A CA 1
ATOM 638 C C . PRO A 1 83 ? -0.198 0.365 -19.188 1.00 90.94 83 PRO A C 1
ATOM 640 O O . PRO A 1 83 ? 0.968 0.764 -19.141 1.00 90.94 83 PRO A O 1
ATOM 643 N N . SER A 1 84 ? -0.738 -0.153 -20.289 1.00 82.44 84 SER A N 1
ATOM 644 C CA . SER A 1 84 ? -0.108 -0.126 -21.608 1.00 82.44 84 SER A CA 1
ATOM 645 C C . SER A 1 84 ? -0.112 1.311 -22.128 1.00 82.44 84 SER A C 1
ATOM 647 O O . SER A 1 84 ? -1.149 1.972 -22.159 1.00 82.44 84 SER A O 1
ATOM 649 N N . GLY A 1 85 ? 1.040 1.820 -22.562 1.00 73.94 85 GLY A N 1
ATOM 650 C CA . GLY A 1 85 ? 1.077 3.085 -23.295 1.00 73.94 85 GLY A CA 1
ATOM 651 C C . GLY A 1 85 ? 2.330 3.926 -23.102 1.00 73.94 85 GLY A C 1
ATOM 652 O O . GLY A 1 85 ? 2.949 3.944 -22.043 1.00 73.94 85 GLY A O 1
ATOM 653 N N . ALA A 1 86 ? 2.645 4.704 -24.140 1.00 55.88 86 ALA A N 1
ATOM 654 C CA . ALA A 1 86 ? 3.683 5.737 -24.151 1.00 55.88 86 ALA A CA 1
ATOM 655 C C . ALA A 1 86 ? 3.234 7.004 -23.392 1.00 55.88 86 ALA A C 1
ATOM 657 O O . ALA A 1 86 ? 3.398 8.132 -23.864 1.00 55.88 86 ALA A O 1
ATOM 658 N N . GLY A 1 87 ? 2.583 6.819 -22.240 1.00 55.66 87 GLY A N 1
ATOM 659 C CA . GLY A 1 87 ? 2.259 7.925 -21.351 1.00 55.66 87 GLY A CA 1
ATOM 660 C C . GLY A 1 87 ? 3.558 8.610 -20.945 1.00 55.66 87 GLY A C 1
ATOM 661 O O . GLY A 1 87 ? 4.538 7.928 -20.674 1.00 55.66 87 GLY A O 1
ATOM 662 N N . LYS A 1 88 ? 3.571 9.947 -20.942 1.00 58.00 88 LYS A N 1
ATOM 663 C CA . LYS A 1 88 ? 4.699 10.804 -20.536 1.00 58.00 88 LYS A CA 1
ATOM 664 C C . LYS A 1 88 ? 5.091 10.548 -19.074 1.00 58.00 88 LYS A C 1
ATOM 666 O O . LYS A 1 88 ? 4.803 11.367 -18.207 1.00 58.00 88 LYS A O 1
ATOM 671 N N . SER A 1 89 ? 5.680 9.397 -18.783 1.00 56.62 89 SER A N 1
ATOM 672 C CA . SER A 1 89 ? 6.017 8.962 -17.434 1.00 56.62 89 SER A CA 1
ATOM 673 C C . SER A 1 89 ? 7.500 9.093 -17.129 1.00 56.62 89 SER A C 1
ATOM 675 O O . SER A 1 89 ? 7.976 8.416 -16.229 1.00 56.62 89 SER A O 1
ATOM 677 N N . ASP A 1 90 ? 8.208 10.009 -17.796 1.00 65.19 90 ASP A N 1
ATOM 678 C CA . ASP A 1 90 ? 9.569 10.410 -17.398 1.00 65.19 90 ASP A CA 1
ATOM 679 C C . ASP A 1 90 ? 9.591 11.147 -16.039 1.00 65.19 90 ASP A C 1
ATOM 681 O O . ASP A 1 90 ? 10.631 11.620 -15.584 1.00 65.19 90 ASP A O 1
ATOM 685 N N . GLY A 1 91 ? 8.433 11.271 -15.382 1.00 82.19 91 GLY A N 1
ATOM 686 C CA . GLY A 1 91 ? 8.273 11.861 -14.064 1.00 82.19 91 GLY A CA 1
ATOM 687 C C . GLY A 1 91 ? 8.217 10.826 -12.946 1.00 82.19 91 GLY A C 1
ATOM 688 O O . GLY A 1 91 ? 7.814 9.676 -13.120 1.00 82.19 91 GLY A O 1
ATOM 689 N N . GLU A 1 92 ? 8.585 11.285 -11.759 1.00 92.00 92 GLU A N 1
ATOM 690 C CA . GLU A 1 92 ? 8.386 10.548 -10.520 1.00 92.00 92 GLU A CA 1
ATOM 691 C C . GLU A 1 92 ? 6.937 10.711 -10.051 1.00 92.00 92 GLU A C 1
ATOM 693 O O . GLU A 1 92 ? 6.395 11.816 -10.022 1.00 92.00 92 GLU A O 1
ATOM 698 N N . GLU A 1 93 ? 6.311 9.603 -9.677 1.00 93.81 93 GLU A N 1
ATOM 699 C CA . GLU A 1 93 ? 4.940 9.548 -9.185 1.00 93.81 93 GLU A CA 1
ATOM 700 C C . GLU A 1 93 ? 4.946 9.153 -7.705 1.00 93.81 93 GLU A C 1
ATOM 702 O O . GLU A 1 93 ? 5.638 8.216 -7.306 1.00 93.81 93 GLU A O 1
ATOM 707 N N . TYR A 1 94 ? 4.181 9.870 -6.882 1.00 95.81 94 TYR A N 1
ATOM 708 C CA . TYR A 1 94 ? 4.073 9.620 -5.445 1.00 95.81 94 TYR A CA 1
ATOM 709 C C . TYR A 1 94 ? 2.659 9.154 -5.116 1.00 95.81 94 TYR A C 1
ATOM 711 O O . TYR A 1 94 ? 1.698 9.910 -5.264 1.00 95.81 94 TYR A O 1
ATOM 719 N N . ILE A 1 95 ? 2.530 7.910 -4.661 1.00 96.75 95 ILE A N 1
ATOM 720 C CA . ILE A 1 95 ? 1.242 7.257 -4.426 1.00 96.75 95 ILE A CA 1
ATOM 721 C C . ILE A 1 95 ? 1.081 7.008 -2.919 1.00 96.75 95 ILE A C 1
ATOM 723 O O . ILE A 1 95 ? 1.816 6.191 -2.355 1.00 96.75 95 ILE A O 1
ATOM 727 N N . PRO A 1 96 ? 0.145 7.693 -2.236 1.00 97.38 96 PRO A N 1
ATOM 728 C CA . PRO A 1 96 ? -0.098 7.472 -0.817 1.00 97.38 96 PRO A CA 1
ATOM 729 C C . PRO A 1 96 ? -0.819 6.140 -0.579 1.00 97.38 96 PRO A C 1
ATOM 731 O O . PRO A 1 96 ? -1.805 5.809 -1.238 1.00 97.38 96 PRO A O 1
ATOM 734 N N . VAL A 1 97 ? -0.356 5.395 0.420 1.00 97.38 97 VAL A N 1
ATOM 735 C CA . VAL A 1 97 ? -0.929 4.129 0.879 1.00 97.38 97 VAL A CA 1
ATOM 736 C C . VAL A 1 97 ? -1.360 4.295 2.334 1.00 97.38 97 VAL A C 1
ATOM 738 O O . VAL A 1 97 ? -0.614 4.028 3.273 1.00 97.38 97 VAL A O 1
ATOM 741 N N . GLU A 1 98 ? -2.588 4.773 2.523 1.00 95.88 98 GLU A N 1
ATOM 742 C CA . GLU A 1 98 ? -3.182 4.987 3.853 1.00 95.88 98 GLU A CA 1
ATOM 743 C C . GLU A 1 98 ? -4.140 3.865 4.266 1.00 95.88 98 GLU A C 1
ATOM 745 O O . GLU A 1 98 ? -4.375 3.626 5.454 1.00 95.88 98 GLU A O 1
ATOM 750 N N . GLN A 1 99 ? -4.737 3.202 3.274 1.00 95.06 99 GLN A N 1
ATOM 751 C CA . GLN A 1 99 ? -5.744 2.166 3.456 1.00 95.06 99 GLN A CA 1
ATOM 752 C C . GLN A 1 99 ? -5.267 0.857 2.851 1.00 95.06 99 GLN A C 1
ATOM 754 O O . GLN A 1 99 ? -4.708 0.822 1.757 1.00 95.06 99 GLN A O 1
ATOM 759 N N . VAL A 1 100 ? -5.539 -0.221 3.571 1.00 95.56 100 VAL A N 1
ATOM 760 C CA . VAL A 1 100 ? -5.128 -1.577 3.226 1.00 95.56 100 VAL A CA 1
ATOM 761 C C . VAL A 1 100 ? -6.294 -2.529 3.425 1.00 95.56 100 VAL A C 1
ATOM 763 O O . VAL A 1 100 ? -7.195 -2.280 4.231 1.00 95.56 100 VAL A O 1
ATOM 766 N N . VAL A 1 101 ? -6.280 -3.641 2.700 1.00 93.31 101 VAL A N 1
ATOM 767 C CA . VAL A 1 101 ? -7.193 -4.756 2.952 1.00 93.31 101 VAL A CA 1
ATOM 768 C C . VAL A 1 101 ? -6.519 -5.735 3.909 1.00 93.31 101 VAL A C 1
ATOM 770 O O . VAL A 1 101 ? -5.434 -6.246 3.631 1.00 93.31 101 VAL A O 1
ATOM 773 N N . ALA A 1 102 ? -7.170 -6.005 5.038 1.00 90.50 102 ALA A N 1
ATOM 774 C CA . ALA A 1 102 ? -6.708 -6.937 6.059 1.00 90.50 102 ALA A CA 1
ATOM 775 C C . ALA A 1 102 ? -7.878 -7.812 6.519 1.00 90.50 102 ALA A C 1
ATOM 777 O O . ALA A 1 102 ? -8.921 -7.291 6.911 1.00 90.50 102 ALA A O 1
ATOM 778 N N . ALA A 1 103 ? -7.712 -9.138 6.463 1.00 85.69 103 ALA A N 1
ATOM 779 C CA . ALA A 1 103 ? -8.769 -10.103 6.794 1.00 85.69 103 ALA A CA 1
ATOM 780 C C . ALA A 1 103 ? -10.115 -9.808 6.084 1.00 85.69 103 ALA A C 1
ATOM 782 O O . ALA A 1 103 ? -11.174 -9.849 6.695 1.00 85.69 103 ALA A O 1
ATOM 783 N N . GLY A 1 104 ? -10.067 -9.433 4.800 1.00 84.31 104 GLY A N 1
ATOM 784 C CA . GLY A 1 104 ? -11.258 -9.137 3.988 1.00 84.31 104 GLY A CA 1
ATOM 785 C C . GLY A 1 104 ? -11.887 -7.754 4.206 1.00 84.31 104 GLY A C 1
ATOM 786 O O . GLY A 1 104 ? -12.697 -7.326 3.389 1.00 84.31 104 GLY A O 1
ATOM 787 N N . ALA A 1 105 ? -11.484 -7.007 5.237 1.00 86.25 105 ALA A N 1
ATOM 788 C CA . ALA A 1 105 ? -11.997 -5.667 5.509 1.00 86.25 105 ALA A CA 1
ATOM 789 C C . ALA A 1 105 ? -10.973 -4.576 5.164 1.00 86.25 105 ALA A C 1
ATOM 791 O O . ALA A 1 105 ? -9.762 -4.757 5.305 1.00 86.25 105 ALA A O 1
ATOM 792 N N . ARG A 1 106 ? -11.464 -3.403 4.749 1.00 89.44 106 ARG A N 1
ATOM 793 C CA . ARG A 1 106 ? -10.629 -2.201 4.623 1.00 89.44 106 ARG A CA 1
ATOM 794 C C . ARG A 1 106 ? -10.289 -1.663 6.011 1.00 89.44 106 ARG A C 1
ATOM 796 O O . ARG A 1 106 ? -11.177 -1.476 6.842 1.00 89.44 106 ARG A O 1
ATOM 803 N N . ALA A 1 107 ? -9.016 -1.379 6.238 1.00 91.94 107 ALA A N 1
ATOM 804 C CA . ALA A 1 107 ? -8.499 -0.780 7.460 1.00 91.94 107 ALA A CA 1
ATOM 805 C C . ALA A 1 107 ? -7.526 0.353 7.120 1.00 91.94 107 ALA A C 1
ATOM 807 O O . ALA A 1 107 ? -6.947 0.384 6.034 1.00 91.94 107 ALA A O 1
ATOM 808 N N . ARG A 1 108 ? -7.355 1.295 8.050 1.00 94.75 108 ARG A N 1
ATOM 809 C CA . ARG A 1 108 ? -6.334 2.342 7.939 1.00 94.75 108 ARG A CA 1
ATOM 810 C C . ARG A 1 108 ? -5.051 1.886 8.612 1.00 94.75 108 ARG A C 1
ATOM 812 O O . ARG A 1 108 ? -5.108 1.183 9.619 1.00 94.75 108 ARG A O 1
ATOM 819 N N . LEU A 1 109 ? -3.916 2.303 8.076 1.00 95.56 109 LEU A N 1
ATOM 820 C CA . LEU A 1 109 ? -2.627 2.143 8.740 1.00 95.56 109 LEU A CA 1
ATOM 821 C C . LEU A 1 109 ? -2.451 3.230 9.803 1.00 95.56 109 LEU A C 1
ATOM 823 O O . LEU A 1 109 ? -2.933 4.350 9.630 1.00 95.56 109 LEU A O 1
ATOM 827 N N . LEU A 1 110 ? -1.774 2.896 10.902 1.00 94.75 110 LEU A N 1
ATOM 828 C CA . LEU A 1 110 ? -1.358 3.880 11.899 1.00 94.75 110 LEU A CA 1
ATOM 829 C C . LEU A 1 110 ? -0.313 4.822 11.293 1.00 94.75 110 LEU A C 1
ATOM 831 O O . LEU A 1 110 ? -0.478 6.040 11.347 1.00 94.75 110 LEU A O 1
ATOM 835 N N . ASN A 1 111 ? 0.696 4.232 10.654 1.00 95.94 111 ASN A N 1
ATOM 836 C CA . ASN A 1 111 ? 1.724 4.932 9.901 1.00 95.94 111 ASN A CA 1
ATOM 837 C C . ASN A 1 111 ? 1.459 4.716 8.401 1.00 95.94 111 ASN A C 1
ATOM 839 O O . ASN A 1 111 ? 1.671 3.609 7.903 1.00 95.94 111 ASN A O 1
ATOM 843 N N . PRO A 1 112 ? 0.922 5.699 7.663 1.00 96.81 112 PRO A N 1
ATOM 844 C CA . PRO A 1 112 ? 0.715 5.550 6.225 1.00 96.81 112 PRO A CA 1
ATOM 845 C C . PRO A 1 112 ? 2.052 5.479 5.476 1.00 96.81 112 PRO A C 1
ATOM 847 O O . PRO A 1 112 ? 3.059 6.014 5.941 1.00 96.81 112 PRO A O 1
ATOM 850 N N . TYR A 1 113 ? 2.044 4.870 4.291 1.00 97.62 113 TYR A N 1
ATOM 851 C CA . TYR A 1 113 ? 3.212 4.834 3.408 1.00 97.62 113 TYR A CA 1
ATOM 852 C C . TYR A 1 113 ? 3.041 5.768 2.211 1.00 97.62 113 TYR A C 1
ATOM 854 O O . TYR A 1 113 ? 1.923 6.102 1.822 1.00 97.62 113 TYR A O 1
ATOM 862 N N . VAL A 1 114 ? 4.152 6.151 1.591 1.00 97.81 114 VAL A N 1
ATOM 863 C CA . VAL A 1 114 ? 4.185 6.760 0.258 1.00 97.81 114 VAL A CA 1
ATOM 864 C C . VAL A 1 114 ? 5.096 5.926 -0.626 1.00 97.81 114 VAL A C 1
ATOM 866 O O . VAL A 1 114 ? 6.257 5.683 -0.299 1.00 97.81 114 VAL A O 1
ATOM 869 N N . LEU A 1 115 ? 4.553 5.486 -1.752 1.00 97.62 115 LEU A N 1
ATOM 870 C CA . LEU A 1 115 ? 5.277 4.796 -2.805 1.00 97.62 115 LEU A CA 1
ATOM 871 C C . LEU A 1 115 ? 5.780 5.835 -3.811 1.00 97.62 115 LEU A C 1
ATOM 873 O O . LEU A 1 115 ? 4.970 6.522 -4.428 1.00 97.62 115 LEU A O 1
ATOM 877 N N . ARG A 1 116 ? 7.097 5.938 -3.993 1.00 96.94 116 ARG A N 1
ATOM 878 C CA . ARG A 1 116 ? 7.709 6.700 -5.086 1.00 96.94 116 ARG A CA 1
ATOM 879 C C . ARG A 1 116 ? 7.993 5.739 -6.231 1.00 96.94 116 ARG A C 1
ATOM 881 O O . ARG A 1 116 ? 8.782 4.807 -6.083 1.00 96.94 116 ARG A O 1
ATOM 888 N N . LEU A 1 117 ? 7.331 5.968 -7.353 1.00 96.00 117 LEU A N 1
ATOM 889 C CA . LEU A 1 117 ? 7.410 5.156 -8.554 1.00 96.00 117 LEU A CA 1
ATOM 890 C C . LEU A 1 117 ? 8.024 5.992 -9.675 1.00 96.00 117 LEU A C 1
ATOM 892 O O . LEU A 1 117 ? 7.511 7.056 -10.014 1.00 96.00 117 LEU A O 1
ATOM 896 N N . ARG A 1 118 ? 9.106 5.508 -10.274 1.00 94.62 118 ARG A N 1
ATOM 897 C CA . ARG A 1 118 ? 9.712 6.102 -11.467 1.00 94.62 118 ARG A CA 1
ATOM 898 C C . ARG A 1 118 ? 9.800 5.039 -12.550 1.00 94.62 118 ARG A C 1
ATOM 900 O O . ARG A 1 118 ? 10.259 3.931 -12.294 1.00 94.62 118 ARG A O 1
ATOM 907 N N . ARG A 1 119 ? 9.339 5.371 -13.750 1.00 92.38 119 ARG A N 1
ATOM 908 C CA . ARG A 1 119 ? 9.304 4.461 -14.895 1.00 92.38 119 ARG A CA 1
ATOM 909 C C . ARG A 1 119 ? 10.263 4.983 -15.943 1.00 92.38 119 ARG A C 1
ATOM 911 O O . ARG A 1 119 ? 10.149 6.139 -16.336 1.00 92.38 119 ARG A O 1
ATOM 918 N N . ASP A 1 120 ? 11.183 4.143 -16.382 1.00 91.50 120 ASP A N 1
ATOM 919 C CA . ASP A 1 120 ? 12.009 4.486 -17.529 1.00 91.50 120 ASP A CA 1
ATOM 920 C C . ASP A 1 120 ? 11.191 4.254 -18.807 1.00 91.50 120 ASP A C 1
ATOM 922 O O . ASP A 1 120 ? 10.320 3.379 -18.846 1.00 91.50 120 ASP A O 1
ATOM 926 N N . GLN A 1 121 ? 11.435 5.044 -19.855 1.00 88.94 121 GLN A N 1
ATOM 927 C CA . GLN A 1 121 ? 10.726 4.865 -21.119 1.00 88.94 121 GLN A CA 1
ATOM 928 C C . GLN A 1 121 ? 10.991 3.448 -21.663 1.00 88.94 121 GLN A C 1
ATOM 930 O O . GLN A 1 121 ? 12.155 3.061 -21.787 1.00 88.94 121 GLN A O 1
ATOM 935 N N . PRO A 1 122 ? 9.949 2.667 -22.007 1.00 91.62 122 PRO A N 1
ATOM 936 C CA . PRO A 1 122 ? 10.146 1.356 -22.600 1.00 91.62 122 PRO A CA 1
ATOM 937 C C . PRO A 1 122 ? 10.867 1.476 -23.946 1.00 91.62 122 PRO A C 1
ATOM 939 O O . PRO A 1 122 ? 10.506 2.294 -24.798 1.00 91.62 122 PRO A O 1
ATOM 942 N N . GLN A 1 123 ? 11.886 0.649 -24.134 1.00 92.56 123 GLN A N 1
ATOM 943 C CA . GLN A 1 123 ? 12.723 0.618 -25.323 1.00 92.56 123 GLN A CA 1
ATOM 944 C C . GLN A 1 123 ? 12.769 -0.796 -25.891 1.00 92.56 123 GLN A C 1
ATOM 946 O O . GLN A 1 123 ? 12.711 -1.794 -25.175 1.00 92.56 123 GLN A O 1
ATOM 951 N N . GLN A 1 124 ? 12.892 -0.869 -27.204 1.00 93.75 124 GLN A N 1
ATOM 952 C CA . GLN A 1 124 ? 13.334 -2.060 -27.912 1.00 93.75 124 GLN A CA 1
ATOM 953 C C . GLN A 1 124 ? 14.816 -1.868 -28.227 1.00 93.75 124 GLN A C 1
ATOM 955 O O . GLN A 1 124 ? 15.205 -0.838 -28.781 1.00 93.75 124 GLN A O 1
ATOM 960 N N . ALA A 1 125 ? 15.641 -2.829 -27.845 1.00 95.19 125 ALA A N 1
ATOM 961 C CA . ALA A 1 125 ? 17.082 -2.763 -28.004 1.00 95.19 125 ALA A CA 1
ATOM 962 C C . ALA A 1 125 ? 17.554 -3.910 -28.884 1.00 95.19 125 ALA A C 1
ATOM 964 O O . ALA A 1 125 ? 17.326 -5.071 -28.570 1.00 95.19 125 ALA A O 1
ATOM 965 N N . TYR A 1 126 ? 18.221 -3.587 -29.981 1.00 96.62 126 TYR A N 1
ATOM 966 C CA . TYR A 1 126 ? 18.743 -4.570 -30.916 1.00 96.62 126 TYR A CA 1
ATOM 967 C C . TYR A 1 126 ? 20.261 -4.657 -30.739 1.00 96.62 126 TYR A C 1
ATOM 969 O O . TYR A 1 126 ? 20.936 -3.639 -30.914 1.00 96.62 126 TYR A O 1
ATOM 977 N N . PRO A 1 127 ? 20.825 -5.821 -30.384 1.00 97.12 127 PRO A N 1
ATOM 978 C CA . PRO A 1 127 ? 22.261 -5.970 -30.210 1.00 97.12 127 PRO A CA 1
ATOM 979 C C . PRO A 1 127 ? 22.976 -5.737 -31.543 1.00 97.12 127 PRO A C 1
ATOM 981 O O . PRO A 1 127 ? 22.550 -6.226 -32.590 1.00 97.12 127 PRO A O 1
ATOM 984 N N . LEU A 1 128 ? 24.073 -4.985 -31.502 1.00 96.38 128 LEU A N 1
ATOM 985 C CA . LEU A 1 128 ? 24.878 -4.636 -32.665 1.00 96.38 128 LEU A CA 1
ATOM 986 C C . LEU A 1 128 ? 26.177 -5.435 -32.661 1.00 96.38 128 LEU A C 1
ATOM 988 O O . LEU A 1 128 ? 26.999 -5.319 -31.752 1.00 96.38 128 LEU A O 1
ATOM 992 N N . THR A 1 129 ? 26.399 -6.205 -33.723 1.00 96.00 129 THR A N 1
ATOM 993 C CA . THR A 1 129 ? 27.665 -6.915 -33.937 1.00 96.00 129 THR A CA 1
ATOM 994 C C . THR A 1 129 ? 28.500 -6.169 -34.964 1.00 96.00 129 THR A C 1
ATOM 996 O O . THR A 1 129 ? 28.128 -6.107 -36.135 1.00 96.00 129 THR A O 1
ATOM 999 N N . LEU A 1 130 ? 29.643 -5.618 -34.548 1.00 93.56 130 LEU A N 1
ATOM 1000 C CA . LEU A 1 130 ? 30.570 -4.946 -35.459 1.00 93.56 130 LEU A CA 1
ATOM 1001 C C . LEU A 1 130 ? 31.090 -5.933 -36.512 1.00 93.56 130 LEU A C 1
ATOM 1003 O O . LEU A 1 130 ? 31.663 -6.970 -36.176 1.00 93.56 130 LEU A O 1
ATOM 1007 N N . ARG A 1 131 ? 30.915 -5.594 -37.791 1.00 92.88 131 ARG A N 1
ATOM 1008 C CA . ARG A 1 131 ? 31.425 -6.379 -38.922 1.00 92.88 131 ARG A CA 1
ATOM 1009 C C . ARG A 1 131 ? 32.699 -5.790 -39.520 1.00 92.88 131 ARG A C 1
ATOM 1011 O O . ARG A 1 131 ? 33.567 -6.547 -39.948 1.00 92.88 131 ARG A O 1
ATOM 1018 N N . GLY A 1 132 ? 32.841 -4.469 -39.500 1.00 90.50 132 GLY A N 1
ATOM 1019 C CA . GLY A 1 132 ? 34.046 -3.768 -39.943 1.00 90.50 132 GLY A CA 1
ATOM 1020 C C . GLY A 1 132 ? 33.728 -2.406 -40.546 1.00 90.50 132 GLY A C 1
ATOM 1021 O O . GLY A 1 132 ? 32.588 -1.952 -40.491 1.00 90.50 132 GLY A O 1
ATOM 1022 N N . THR A 1 133 ? 34.734 -1.768 -41.135 1.00 91.62 133 THR A N 1
ATOM 1023 C CA . THR A 1 133 ? 34.575 -0.512 -41.874 1.00 91.62 133 THR A CA 1
ATOM 1024 C C . THR A 1 133 ? 34.500 -0.780 -43.374 1.00 91.62 133 THR A C 1
ATOM 1026 O O . THR A 1 133 ? 35.240 -1.600 -43.929 1.00 91.62 133 THR A O 1
ATOM 1029 N N . VAL A 1 134 ? 33.567 -0.110 -44.041 1.00 92.69 134 VAL A N 1
ATOM 1030 C CA . VAL A 1 134 ? 33.272 -0.284 -45.462 1.00 92.69 134 VAL A CA 1
ATOM 1031 C C . VAL A 1 134 ? 33.178 1.067 -46.149 1.00 92.69 134 VAL A C 1
ATOM 1033 O O . VAL A 1 134 ? 32.680 2.037 -45.586 1.00 92.69 134 VAL A O 1
ATOM 1036 N N . THR A 1 135 ? 33.644 1.135 -47.392 1.00 91.75 135 THR A N 1
ATOM 1037 C CA . THR A 1 135 ? 33.452 2.325 -48.225 1.00 91.75 135 THR A CA 1
ATOM 1038 C C . THR A 1 135 ? 32.187 2.118 -49.045 1.00 91.75 135 THR A C 1
ATOM 1040 O O . THR A 1 135 ? 32.144 1.214 -49.881 1.00 91.75 135 THR A O 1
ATOM 1043 N N . VAL A 1 136 ? 31.153 2.924 -48.815 1.00 90.50 136 VAL A N 1
ATOM 1044 C CA . VAL A 1 136 ? 29.852 2.724 -49.465 1.00 90.50 136 VAL A CA 1
ATOM 1045 C C . VAL A 1 136 ? 29.815 3.404 -50.833 1.00 90.50 136 VAL A C 1
ATOM 1047 O O . VAL A 1 136 ? 30.185 4.567 -50.998 1.00 90.50 136 VAL A O 1
ATOM 1050 N N . MET A 1 137 ? 29.333 2.669 -51.830 1.00 89.75 137 MET A N 1
ATOM 1051 C CA . MET A 1 137 ? 28.959 3.172 -53.148 1.00 89.75 137 MET A CA 1
ATOM 1052 C C . MET A 1 137 ? 27.452 2.978 -53.320 1.00 89.75 137 MET A C 1
ATOM 1054 O O . MET A 1 137 ? 26.921 1.899 -53.062 1.00 89.75 137 MET A O 1
ATOM 1058 N N . LYS A 1 138 ? 26.735 4.021 -53.730 1.00 86.06 138 LYS A N 1
ATOM 1059 C CA . LYS A 1 138 ? 25.298 3.936 -53.989 1.00 86.06 138 LYS A CA 1
ATOM 1060 C C . LYS A 1 138 ? 25.052 3.120 -55.255 1.00 86.06 138 LYS A C 1
ATOM 1062 O O . LYS A 1 138 ? 25.688 3.372 -56.275 1.00 86.06 138 LYS A O 1
ATOM 1067 N N . SER A 1 139 ? 24.116 2.174 -55.198 1.00 84.00 139 SER A N 1
ATOM 1068 C CA . SER A 1 139 ? 23.694 1.424 -56.388 1.00 84.00 139 SER A CA 1
ATOM 1069 C C . SER A 1 139 ? 23.131 2.365 -57.466 1.00 84.00 139 SER A C 1
ATOM 1071 O O . SER A 1 139 ? 22.244 3.176 -57.184 1.00 84.00 139 SER A O 1
ATOM 1073 N N . GLU A 1 140 ? 23.640 2.270 -58.699 1.00 72.38 140 GLU A N 1
ATOM 1074 C CA . GLU A 1 140 ? 23.261 3.146 -59.822 1.00 72.38 140 GLU A CA 1
ATOM 1075 C C . GLU A 1 140 ? 21.782 2.995 -60.223 1.00 72.38 140 GLU A C 1
ATOM 1077 O O . GLU A 1 140 ? 21.152 3.977 -60.632 1.00 72.38 140 GLU A O 1
ATOM 1082 N N . ASP A 1 141 ? 21.191 1.816 -60.000 1.00 66.38 141 ASP A N 1
ATOM 1083 C CA . ASP A 1 141 ? 19.776 1.524 -60.278 1.00 66.38 141 ASP A CA 1
ATOM 1084 C C . ASP A 1 141 ? 18.796 2.413 -59.486 1.00 66.38 141 ASP A C 1
ATOM 1086 O O . ASP A 1 141 ? 17.659 2.640 -59.916 1.00 66.38 141 ASP A O 1
ATOM 1090 N N . ASP A 1 142 ? 19.227 2.988 -58.356 1.00 57.62 142 ASP A N 1
ATOM 1091 C CA . ASP A 1 142 ? 18.399 3.907 -57.564 1.00 57.62 142 ASP A CA 1
ATOM 1092 C C . ASP A 1 142 ? 18.163 5.252 -58.282 1.00 57.62 142 ASP A C 1
ATOM 1094 O O . ASP A 1 142 ? 17.165 5.930 -58.015 1.00 57.62 142 ASP A O 1
ATOM 1098 N N . SER A 1 143 ? 19.049 5.650 -59.203 1.00 54.84 143 SER A N 1
ATOM 1099 C CA . SER A 1 143 ? 18.938 6.924 -59.931 1.00 54.84 143 SER A CA 1
ATOM 1100 C C . SER A 1 143 ? 17.855 6.891 -61.018 1.00 54.84 143 SER A C 1
ATOM 1102 O O . SER A 1 143 ? 17.125 7.867 -61.198 1.00 54.84 143 SER A O 1
ATOM 1104 N N . LEU A 1 144 ? 17.679 5.742 -61.681 1.00 54.22 144 LEU A N 1
ATOM 1105 C CA . LEU A 1 144 ? 16.699 5.556 -62.754 1.00 54.22 144 LEU A CA 1
ATOM 1106 C C . LEU A 1 144 ? 15.278 5.317 -62.220 1.00 54.22 144 LEU A C 1
ATOM 1108 O O . LEU A 1 144 ? 14.305 5.724 -62.859 1.00 54.22 144 LEU A O 1
ATOM 1112 N N . GLN A 1 145 ? 15.127 4.710 -61.035 1.00 51.88 145 GLN A N 1
ATOM 1113 C CA . GLN A 1 145 ? 13.803 4.492 -60.438 1.00 51.88 145 GLN A CA 1
ATOM 1114 C C . GLN A 1 145 ? 13.167 5.756 -59.842 1.00 51.88 145 GLN A C 1
ATOM 1116 O O . GLN A 1 145 ? 11.936 5.843 -59.832 1.00 51.88 145 GLN A O 1
ATOM 1121 N N . ARG A 1 146 ? 13.947 6.750 -59.385 1.00 51.34 146 ARG A N 1
ATOM 1122 C CA . ARG A 1 146 ? 13.387 8.017 -58.864 1.00 51.34 146 ARG A CA 1
ATOM 1123 C C . ARG A 1 146 ? 12.576 8.766 -59.926 1.00 51.34 146 ARG A C 1
ATOM 1125 O O . ARG A 1 146 ? 11.437 9.127 -59.653 1.00 51.34 146 ARG A O 1
ATOM 1132 N N . ASN A 1 147 ? 13.067 8.825 -61.166 1.00 46.00 147 ASN A N 1
ATOM 1133 C CA . ASN A 1 147 ? 12.336 9.439 -62.284 1.00 46.00 147 ASN A CA 1
ATOM 1134 C C . ASN A 1 147 ? 11.030 8.708 -62.660 1.00 46.00 147 ASN A C 1
ATOM 1136 O O . ASN A 1 147 ? 10.184 9.283 -63.339 1.00 46.00 147 ASN A O 1
ATOM 1140 N N . ARG A 1 148 ? 10.840 7.450 -62.234 1.00 43.41 148 ARG A N 1
ATOM 1141 C CA . ARG A 1 148 ? 9.591 6.697 -62.451 1.00 43.41 148 ARG A CA 1
ATOM 1142 C C . ARG A 1 148 ? 8.610 6.797 -61.281 1.00 43.41 148 ARG A C 1
ATOM 1144 O O . ARG A 1 148 ? 7.408 6.695 -61.509 1.00 43.41 148 ARG A O 1
ATOM 1151 N N . ARG A 1 149 ? 9.085 6.998 -60.046 1.00 43.50 149 ARG A N 1
ATOM 1152 C CA . ARG A 1 149 ? 8.215 7.112 -58.858 1.00 43.50 149 ARG A CA 1
ATOM 1153 C C . ARG A 1 149 ? 7.499 8.459 -58.774 1.00 43.50 149 ARG A C 1
ATOM 1155 O O . ARG A 1 149 ? 6.344 8.465 -58.362 1.00 43.50 149 ARG A O 1
ATOM 1162 N N . ASP A 1 150 ? 8.088 9.538 -59.291 1.00 42.31 150 ASP A N 1
ATOM 1163 C CA . ASP A 1 150 ? 7.405 10.842 -59.386 1.00 42.31 150 ASP A CA 1
ATOM 1164 C C . ASP A 1 150 ? 6.162 10.813 -60.301 1.00 42.31 150 ASP A C 1
ATOM 1166 O O . ASP A 1 150 ? 5.303 11.686 -60.211 1.00 42.31 150 ASP A O 1
ATOM 1170 N N . VAL A 1 151 ? 6.018 9.776 -61.138 1.00 41.56 151 VAL A N 1
ATOM 1171 C CA . VAL A 1 151 ? 4.861 9.583 -62.030 1.00 41.56 151 VAL A CA 1
ATOM 1172 C C . VAL A 1 151 ? 3.838 8.575 -61.474 1.00 41.56 151 VAL A C 1
ATOM 1174 O O . VAL A 1 151 ? 2.682 8.609 -61.881 1.00 41.56 151 VAL A O 1
ATOM 1177 N N . VAL A 1 152 ? 4.212 7.701 -60.528 1.00 38.47 152 VAL A N 1
ATOM 1178 C CA . VAL A 1 152 ? 3.345 6.604 -60.025 1.00 38.47 152 VAL A CA 1
ATOM 1179 C C . VAL A 1 152 ? 2.898 6.799 -58.563 1.00 38.47 152 VAL A C 1
ATOM 1181 O O . VAL A 1 152 ? 1.965 6.143 -58.109 1.00 38.47 152 VAL A O 1
ATOM 1184 N N . LEU A 1 153 ? 3.476 7.749 -57.820 1.00 40.66 153 LEU A N 1
ATOM 1185 C CA . LEU A 1 153 ? 3.054 8.092 -56.449 1.00 40.66 153 LEU A CA 1
ATOM 1186 C C . LEU A 1 153 ? 1.799 8.996 -56.371 1.00 40.66 153 LEU A C 1
ATOM 1188 O O . LEU A 1 153 ? 1.455 9.484 -55.295 1.00 40.66 153 LEU A O 1
ATOM 1192 N N . SER A 1 154 ? 1.085 9.232 -57.477 1.00 44.38 154 SER A N 1
ATOM 1193 C CA . SER A 1 154 ? -0.048 10.169 -57.510 1.00 44.38 154 SER A CA 1
ATOM 1194 C C . SER A 1 154 ? -1.365 9.627 -56.935 1.00 44.38 154 SER A C 1
ATOM 1196 O O . SER A 1 154 ? -2.187 10.444 -56.528 1.00 44.38 154 SER A O 1
ATOM 1198 N N . GLU A 1 155 ? -1.576 8.309 -56.822 1.00 39.75 155 GLU A N 1
ATOM 1199 C CA . GLU A 1 155 ? -2.892 7.762 -56.420 1.00 39.75 155 GLU A CA 1
ATOM 1200 C C . GLU A 1 155 ? -2.922 7.084 -55.035 1.00 39.75 155 GLU A C 1
ATOM 1202 O O . GLU A 1 155 ? -3.919 7.204 -54.324 1.00 39.75 155 GLU A O 1
ATOM 1207 N N . GLY A 1 156 ? -1.836 6.442 -54.583 1.00 37.53 156 GLY A N 1
ATOM 1208 C CA . GLY A 1 156 ? -1.793 5.751 -53.278 1.00 37.53 156 GLY A CA 1
ATOM 1209 C C . GLY A 1 156 ? -1.501 6.662 -52.075 1.00 37.53 156 GLY A C 1
ATOM 1210 O O . GLY A 1 156 ? -2.115 6.529 -51.016 1.00 37.53 156 GLY A O 1
ATOM 1211 N N . ASP A 1 157 ? -0.617 7.649 -52.240 1.00 43.06 157 ASP A N 1
ATOM 1212 C CA . ASP A 1 157 ? -0.213 8.562 -51.157 1.00 43.06 157 ASP A CA 1
ATOM 1213 C C . ASP A 1 157 ? -1.262 9.640 -50.851 1.00 43.06 157 ASP A C 1
ATOM 1215 O O . ASP A 1 157 ? -1.305 10.177 -49.740 1.00 43.06 157 ASP A O 1
ATOM 1219 N N . GLN A 1 158 ? -2.149 9.947 -51.804 1.00 45.81 158 GLN A N 1
ATOM 1220 C CA . GLN A 1 158 ? -3.291 10.833 -51.559 1.00 45.81 158 GLN A CA 1
ATOM 1221 C C . GLN A 1 158 ? -4.314 10.186 -50.619 1.00 45.81 158 GLN A C 1
ATOM 1223 O O . GLN A 1 158 ? -4.923 10.887 -49.814 1.00 45.81 158 GLN A O 1
ATOM 1228 N N . TRP A 1 159 ? -4.434 8.854 -50.638 1.00 39.81 159 TRP A N 1
ATOM 1229 C CA . TRP A 1 159 ? -5.277 8.109 -49.702 1.00 39.81 159 TRP A CA 1
ATOM 1230 C C . TRP A 1 159 ? -4.707 8.104 -48.283 1.00 39.81 159 TRP A C 1
ATOM 1232 O O . TRP A 1 159 ? -5.442 8.372 -47.337 1.00 39.81 159 TRP A O 1
ATOM 1242 N N . ALA A 1 160 ? -3.399 7.892 -48.109 1.00 41.41 160 ALA A N 1
ATOM 1243 C CA . ALA A 1 160 ? -2.761 7.938 -46.789 1.00 41.41 160 ALA A CA 1
ATOM 1244 C C . ALA A 1 160 ? -2.746 9.360 -46.189 1.00 41.41 160 ALA A C 1
ATOM 1246 O O . ALA A 1 160 ? -3.030 9.541 -45.003 1.00 41.41 160 ALA A O 1
ATOM 1247 N N . LYS A 1 161 ? -2.497 10.393 -47.010 1.00 44.94 161 LYS A N 1
ATOM 1248 C CA . LYS A 1 161 ? -2.614 11.806 -46.598 1.00 44.94 161 LYS A CA 1
ATOM 1249 C C . LYS A 1 161 ? -4.069 12.211 -46.342 1.00 44.94 161 LYS A C 1
ATOM 1251 O O . LYS A 1 161 ? -4.326 12.955 -45.398 1.00 44.94 161 LYS A O 1
ATOM 1256 N N . GLY A 1 162 ? -5.012 11.685 -47.124 1.00 44.78 162 GLY A N 1
ATOM 1257 C CA . GLY A 1 162 ? -6.453 11.854 -46.932 1.00 44.78 162 GLY A CA 1
ATOM 1258 C C . GLY A 1 162 ? -6.945 11.220 -45.632 1.00 44.78 162 GLY A C 1
ATOM 1259 O O . GLY A 1 162 ? -7.649 11.873 -44.872 1.00 44.78 162 GLY A O 1
ATOM 1260 N N . LEU A 1 163 ? -6.500 10.006 -45.305 1.00 46.38 163 LEU A N 1
ATOM 1261 C CA . LEU A 1 163 ? -6.821 9.333 -44.043 1.00 46.38 163 LEU A CA 1
ATOM 1262 C C . LEU A 1 163 ? -6.184 10.032 -42.841 1.00 46.38 163 LEU A C 1
ATOM 1264 O O . LEU A 1 163 ? -6.857 10.219 -41.835 1.00 46.38 163 LEU A O 1
ATOM 1268 N N . ALA A 1 164 ? -4.942 10.510 -42.947 1.00 43.47 164 ALA A N 1
ATOM 1269 C CA . ALA A 1 164 ? -4.320 11.320 -41.898 1.00 43.47 164 ALA A CA 1
ATOM 1270 C C . ALA A 1 164 ? -5.036 12.674 -41.695 1.00 43.47 164 ALA A C 1
ATOM 1272 O O . ALA A 1 164 ? -5.126 13.167 -40.570 1.00 43.47 164 ALA A O 1
ATOM 1273 N N . TYR A 1 165 ? -5.580 13.266 -42.764 1.00 44.75 165 TYR A N 1
ATOM 1274 C CA . TYR A 1 165 ? -6.386 14.488 -42.711 1.00 44.75 165 TYR A CA 1
ATOM 1275 C C . TYR A 1 165 ? -7.787 14.239 -42.121 1.00 44.75 165 TYR A C 1
ATOM 1277 O O . TYR A 1 165 ? -8.232 15.004 -41.269 1.00 44.75 165 TYR A O 1
ATOM 1285 N N . ILE A 1 166 ? -8.442 13.131 -42.483 1.00 45.91 166 ILE A N 1
ATOM 1286 C CA . ILE A 1 166 ? -9.741 12.710 -41.932 1.00 45.91 166 ILE A CA 1
ATOM 1287 C C . ILE A 1 166 ? -9.603 12.312 -40.455 1.00 45.91 166 ILE A C 1
ATOM 1289 O O . ILE A 1 166 ? -10.401 12.753 -39.637 1.00 45.91 166 ILE A O 1
ATOM 1293 N N . GLN A 1 167 ? -8.550 11.584 -40.070 1.00 44.59 167 GLN A N 1
ATOM 1294 C CA . GLN A 1 167 ? -8.239 11.272 -38.668 1.00 44.59 167 GLN A CA 1
ATOM 1295 C C . GLN A 1 167 ? -8.014 12.555 -37.849 1.00 44.59 167 GLN A C 1
ATOM 1297 O O . GLN A 1 167 ? -8.399 12.638 -36.685 1.00 44.59 167 GLN A O 1
ATOM 1302 N N . ARG A 1 168 ? -7.416 13.588 -38.458 1.00 44.56 168 ARG A N 1
ATOM 1303 C CA . ARG A 1 168 ? -7.218 14.900 -37.830 1.00 44.56 168 ARG A CA 1
ATOM 1304 C C . ARG A 1 168 ? -8.528 15.675 -37.679 1.00 44.56 168 ARG A C 1
ATOM 1306 O O . ARG A 1 168 ? -8.698 16.308 -36.645 1.00 44.56 168 ARG A O 1
ATOM 1313 N N . LEU A 1 169 ? -9.441 15.584 -38.649 1.00 40.81 169 LEU A N 1
ATOM 1314 C CA . LEU A 1 169 ? -10.783 16.176 -38.577 1.00 40.81 169 LEU A CA 1
ATOM 1315 C C . LEU A 1 169 ? -11.662 15.489 -37.521 1.00 40.81 169 LEU A C 1
ATOM 1317 O O . LEU A 1 169 ? -12.268 16.169 -36.693 1.00 40.81 169 LEU A O 1
ATOM 1321 N N . LEU A 1 170 ? -11.647 14.155 -37.475 1.00 44.78 170 LEU A N 1
ATOM 1322 C CA . LEU A 1 170 ? -12.383 13.357 -36.487 1.00 44.78 170 LEU A CA 1
ATOM 1323 C C . LEU A 1 170 ? -11.882 13.590 -35.053 1.00 44.78 170 LEU A C 1
ATOM 1325 O O . LEU A 1 170 ? -12.670 13.576 -34.115 1.00 44.78 170 LEU A O 1
ATOM 1329 N N . ASN A 1 171 ? -10.592 13.890 -34.879 1.00 43.22 171 ASN A N 1
ATOM 1330 C CA . ASN A 1 171 ? -10.022 14.252 -33.579 1.00 43.22 171 ASN A CA 1
ATOM 1331 C C . ASN A 1 171 ? -10.280 15.719 -33.176 1.00 43.22 171 ASN A C 1
ATOM 1333 O O . ASN A 1 171 ? -10.053 16.078 -32.020 1.00 43.22 171 ASN A O 1
ATOM 1337 N N . THR A 1 172 ? -10.737 16.578 -34.097 1.00 44.00 172 THR A N 1
ATOM 1338 C CA . THR A 1 172 ? -11.092 17.981 -33.804 1.00 44.00 172 THR A CA 1
ATOM 1339 C C . THR A 1 172 ? -12.578 18.199 -33.511 1.00 44.00 172 THR A C 1
ATOM 1341 O O . THR A 1 172 ? -12.927 19.209 -32.902 1.00 44.00 172 THR A O 1
ATOM 1344 N N . GLU A 1 173 ? -13.455 17.248 -33.837 1.00 36.75 173 GLU A N 1
ATOM 1345 C CA . GLU A 1 173 ? -14.876 17.300 -33.475 1.00 36.75 173 GLU A CA 1
ATOM 1346 C C . GLU A 1 173 ? -15.139 16.656 -32.101 1.00 36.75 173 GLU A C 1
ATOM 1348 O O . GLU A 1 173 ? -15.791 15.628 -31.968 1.00 36.75 173 GLU A O 1
ATOM 1353 N N . SER A 1 174 ? -14.650 17.297 -31.036 1.00 34.53 174 SER A N 1
ATOM 1354 C CA . SER A 1 174 ? -15.192 17.109 -29.675 1.00 34.53 174 SER A CA 1
ATOM 1355 C C . SER A 1 174 ? -15.483 18.442 -28.977 1.00 34.53 174 SER A C 1
ATOM 1357 O O . SER A 1 174 ? -15.383 18.574 -27.761 1.00 34.53 174 SER A O 1
ATOM 1359 N N . ILE A 1 175 ? -15.888 19.455 -29.750 1.00 36.53 175 ILE A N 1
ATOM 1360 C CA . ILE A 1 175 ? -16.415 20.712 -29.206 1.00 36.53 175 ILE A CA 1
ATOM 1361 C C . ILE A 1 175 ? -17.892 20.824 -29.580 1.00 36.53 175 ILE A C 1
ATOM 1363 O O . ILE A 1 175 ? -18.293 21.542 -30.492 1.00 36.53 175 ILE A O 1
ATOM 1367 N N . SER A 1 176 ? -18.730 20.101 -28.841 1.00 33.03 176 SER A N 1
ATOM 1368 C CA . SER A 1 176 ? -20.164 20.360 -28.795 1.00 33.03 176 SER A CA 1
ATOM 1369 C C . SER A 1 176 ? -20.462 21.415 -27.724 1.00 33.03 176 SER A C 1
ATOM 1371 O O . SER A 1 176 ? -20.711 21.069 -26.573 1.00 33.03 176 SER A O 1
ATOM 1373 N N . SER A 1 177 ? -20.472 22.696 -28.096 1.00 34.06 177 SER A N 1
ATOM 1374 C CA . SER A 1 177 ? -21.376 23.699 -27.509 1.00 34.06 177 SER A CA 1
ATOM 1375 C C . SER A 1 177 ? -21.214 25.045 -28.215 1.00 34.06 177 SER A C 1
ATOM 1377 O O . SER A 1 177 ? -20.231 25.735 -27.979 1.00 34.06 177 SER A O 1
ATOM 1379 N N . PHE A 1 178 ? -22.177 25.436 -29.049 1.00 27.98 178 PHE A N 1
ATOM 1380 C CA . PHE A 1 178 ? -22.938 26.683 -28.892 1.00 27.98 178 PHE A CA 1
ATOM 1381 C C . PHE A 1 178 ? -24.017 26.753 -29.982 1.00 27.98 178 PHE A C 1
ATOM 1383 O O . PHE A 1 178 ? -23.757 26.569 -31.167 1.00 27.98 178 PHE A O 1
ATOM 1390 N N . LYS A 1 179 ? -25.258 26.988 -29.557 1.00 32.12 179 LYS A N 1
ATOM 1391 C CA . LYS A 1 179 ? -26.446 27.126 -30.406 1.00 32.12 179 LYS A CA 1
ATOM 1392 C C . LYS A 1 179 ? -26.925 28.581 -30.317 1.00 32.12 179 LYS A C 1
ATOM 1394 O O . LYS A 1 179 ? -26.986 29.103 -29.206 1.00 32.12 179 LYS A O 1
ATOM 1399 N N . LYS A 1 180 ? -27.392 29.119 -31.460 1.00 32.16 180 LYS A N 1
ATOM 1400 C CA . LYS A 1 180 ? -28.066 30.423 -31.737 1.00 32.16 180 LYS A CA 1
ATOM 1401 C C . LYS A 1 180 ? -27.112 31.587 -32.072 1.00 32.16 180 LYS A C 1
ATOM 1403 O O . LYS A 1 180 ? -26.200 31.841 -31.307 1.00 32.16 180 LYS A O 1
ATOM 1408 N N . GLY A 1 181 ? -27.291 32.365 -33.145 1.00 28.05 181 GLY A N 1
ATOM 1409 C CA . GLY A 1 181 ? -28.334 32.447 -34.180 1.00 28.05 181 GLY A CA 1
ATOM 1410 C C . GLY A 1 181 ? -28.021 33.575 -35.193 1.00 28.05 181 GLY A C 1
ATOM 1411 O O . GLY A 1 181 ? -26.989 34.220 -35.048 1.00 28.05 181 GLY A O 1
ATOM 1412 N N . LEU A 1 182 ? -28.956 33.819 -36.132 1.00 27.70 182 LEU A N 1
ATOM 1413 C CA . LEU A 1 182 ? -29.043 34.915 -37.141 1.00 27.70 182 LEU A CA 1
ATOM 1414 C C . LEU A 1 182 ? -28.212 34.700 -38.432 1.00 27.70 182 LEU A C 1
ATOM 1416 O O . LEU A 1 182 ? -26.993 34.716 -38.394 1.00 27.70 182 LEU A O 1
ATOM 1420 N N . THR A 1 183 ? -28.796 34.219 -39.542 1.00 30.03 183 THR A N 1
ATOM 1421 C CA . THR A 1 183 ? -29.631 34.858 -40.606 1.00 30.03 183 THR A CA 1
ATOM 1422 C C . THR A 1 183 ? -28.866 35.624 -41.702 1.00 30.03 183 THR A C 1
ATOM 1424 O O . THR A 1 183 ? -28.319 36.686 -41.445 1.00 30.03 183 THR A O 1
ATOM 1427 N N . ASN A 1 184 ? -28.997 35.095 -42.929 1.00 30.39 184 ASN A N 1
ATOM 1428 C CA . ASN A 1 184 ? -29.096 35.720 -44.264 1.00 30.39 184 ASN A CA 1
ATOM 1429 C C . ASN A 1 184 ? -28.080 36.775 -44.750 1.00 30.39 184 ASN A C 1
ATOM 1431 O O . ASN A 1 184 ? -28.134 37.935 -44.360 1.00 30.39 184 ASN A O 1
ATOM 1435 N N . SER A 1 185 ? -27.313 36.412 -45.786 1.00 27.75 185 SER A N 1
ATOM 1436 C CA . SER A 1 185 ? -27.288 37.002 -47.154 1.00 27.75 185 SER A CA 1
ATOM 1437 C C . SER A 1 185 ? -26.071 36.413 -47.898 1.00 27.75 185 SER A C 1
ATOM 1439 O O . SER A 1 185 ? -24.983 36.347 -47.348 1.00 27.75 185 SER A O 1
ATOM 1441 N N . SER A 1 186 ? -26.259 35.672 -48.995 1.00 30.31 186 SER A N 1
ATOM 1442 C CA . SER A 1 186 ? -26.294 36.165 -50.384 1.00 30.31 186 SER A CA 1
ATOM 1443 C C . SER A 1 186 ? -25.075 37.015 -50.755 1.00 30.31 186 SER A C 1
ATOM 1445 O O . SER A 1 186 ? -25.035 38.177 -50.372 1.00 30.31 186 SER A O 1
ATOM 1447 N N . VAL A 1 187 ? -24.151 36.452 -51.544 1.00 27.88 187 VAL A N 1
ATOM 1448 C CA . VAL A 1 187 ? -23.650 36.974 -52.837 1.00 27.88 187 VAL A CA 1
ATOM 1449 C C . VAL A 1 187 ? -22.556 36.029 -53.371 1.00 27.88 187 VAL A C 1
ATOM 1451 O O . VAL A 1 187 ? -21.749 35.486 -52.621 1.00 27.88 187 VAL A O 1
ATOM 1454 N N . GLU A 1 188 ? -22.623 35.806 -54.681 1.00 30.08 188 GLU A N 1
ATOM 1455 C CA . GLU A 1 188 ? -21.786 34.960 -55.536 1.00 30.08 188 GLU A CA 1
ATOM 1456 C C . GLU A 1 188 ? -20.381 35.547 -55.853 1.00 30.08 188 GLU A C 1
ATOM 1458 O O . GLU A 1 188 ? -20.073 36.664 -55.431 1.00 30.08 188 GLU A O 1
ATOM 1463 N N . PRO A 1 189 ? -19.510 34.793 -56.566 1.00 47.19 189 PRO A N 1
ATOM 1464 C CA . PRO A 1 189 ? -18.057 34.964 -56.582 1.00 47.19 189 PRO A CA 1
ATOM 1465 C C . PRO A 1 189 ? -17.525 35.715 -57.813 1.00 47.19 189 PRO A C 1
ATOM 1467 O O . PRO A 1 189 ? -18.071 35.578 -58.901 1.00 47.19 189 PRO A O 1
ATOM 1470 N N . THR A 1 190 ? -16.375 36.389 -57.678 1.00 28.56 190 THR A N 1
ATOM 1471 C CA . THR A 1 190 ? -15.513 36.775 -58.817 1.00 28.56 190 THR A CA 1
ATOM 1472 C C . THR A 1 190 ? -14.046 36.961 -58.404 1.00 28.56 190 THR A C 1
ATOM 1474 O O . THR A 1 190 ? -13.717 37.842 -57.614 1.00 28.56 190 THR A O 1
ATOM 1477 N N . ASP A 1 191 ? -13.189 36.099 -58.948 1.00 28.23 191 ASP A N 1
ATOM 1478 C CA . ASP A 1 191 ? -12.063 36.399 -59.844 1.00 28.23 191 ASP A CA 1
ATOM 1479 C C . ASP A 1 191 ? -11.069 37.569 -59.618 1.00 28.23 191 ASP A C 1
ATOM 1481 O O . ASP A 1 191 ? -11.400 38.748 -59.666 1.00 28.23 191 ASP A O 1
ATOM 1485 N N . LEU A 1 192 ? -9.790 37.153 -59.658 1.00 27.08 192 LEU A N 1
ATOM 1486 C CA . LEU A 1 192 ? -8.674 37.671 -60.477 1.00 27.08 192 LEU A CA 1
ATOM 1487 C C . LEU A 1 192 ? -7.816 38.891 -60.035 1.00 27.08 192 LEU A C 1
ATOM 1489 O O . LEU A 1 192 ? -8.262 40.019 -59.884 1.00 27.08 192 LEU A O 1
ATOM 1493 N N . TYR A 1 193 ? -6.499 38.618 -60.117 1.00 25.61 193 TYR A N 1
ATOM 1494 C CA . TYR A 1 193 ? -5.374 39.452 -60.598 1.00 25.61 193 TYR A CA 1
ATOM 1495 C C . TYR A 1 193 ? -4.448 40.233 -59.627 1.00 25.61 193 TYR A C 1
ATOM 1497 O O . TYR A 1 193 ? -4.735 41.335 -59.191 1.00 25.61 193 TYR A O 1
ATOM 1505 N N . LYS A 1 194 ? -3.220 39.683 -59.527 1.00 26.72 194 LYS A N 1
ATOM 1506 C CA . LYS A 1 194 ? -1.880 40.265 -59.819 1.00 26.72 194 LYS A CA 1
ATOM 1507 C C . LYS A 1 194 ? -1.314 41.488 -59.058 1.00 26.72 194 LYS A C 1
ATOM 1509 O O . LYS A 1 194 ? -1.943 42.527 -58.945 1.00 26.72 194 LYS A O 1
ATOM 1514 N N . LYS A 1 195 ? 0.028 41.382 -58.902 1.00 26.39 195 LYS A N 1
ATOM 1515 C CA . LYS A 1 195 ? 1.097 42.394 -58.655 1.00 26.39 195 LYS A CA 1
ATOM 1516 C C . LYS A 1 195 ? 1.275 42.805 -57.184 1.00 26.39 195 LYS A C 1
ATOM 1518 O O . LYS A 1 195 ? 0.303 42.919 -56.467 1.00 26.39 195 LYS A O 1
ATOM 1523 N N . SER A 1 196 ? 2.469 43.073 -56.653 1.00 25.73 196 SER A N 1
ATOM 1524 C CA . SER A 1 196 ? 3.859 43.083 -57.142 1.00 25.73 196 SER A CA 1
ATOM 1525 C C . SER A 1 196 ? 4.787 43.364 -55.945 1.00 25.73 196 SER A C 1
ATOM 1527 O O . SER A 1 196 ? 4.352 43.944 -54.956 1.00 25.73 196 SER A O 1
ATOM 1529 N N . PHE A 1 197 ? 6.059 42.987 -56.088 1.00 27.62 197 PHE A N 1
ATOM 1530 C CA . PHE A 1 197 ? 7.241 43.355 -55.296 1.00 27.62 197 PHE A CA 1
ATOM 1531 C C . PHE A 1 197 ? 7.246 44.750 -54.644 1.00 27.62 197 PHE A C 1
ATOM 1533 O O . PHE A 1 197 ? 6.974 45.725 -55.335 1.00 27.62 197 PHE A O 1
ATOM 1540 N N . TYR A 1 198 ? 7.757 44.830 -53.404 1.00 27.55 198 TYR A N 1
ATOM 1541 C CA . TYR A 1 198 ? 8.667 45.895 -52.952 1.00 27.55 198 TYR A CA 1
ATOM 1542 C C . TYR A 1 198 ? 9.647 45.405 -51.869 1.00 27.55 198 TYR A C 1
ATOM 1544 O O . TYR A 1 198 ? 9.303 44.621 -50.988 1.00 27.55 198 TYR A O 1
ATOM 1552 N N . ASN A 1 199 ? 10.878 45.906 -51.992 1.00 26.95 199 ASN A N 1
ATOM 1553 C CA . ASN A 1 199 ? 12.032 45.776 -51.101 1.00 26.95 199 ASN A CA 1
ATOM 1554 C C . ASN A 1 199 ? 11.840 46.495 -49.754 1.00 26.95 199 ASN A C 1
ATOM 1556 O O . ASN A 1 199 ? 11.330 47.609 -49.753 1.00 26.95 199 ASN A O 1
ATOM 1560 N N . PHE A 1 200 ? 12.406 45.952 -48.669 1.00 26.20 200 PHE A N 1
ATOM 1561 C CA . PHE A 1 200 ? 12.841 46.685 -47.461 1.00 26.20 200 PHE A CA 1
ATOM 1562 C C . PHE A 1 200 ? 13.990 45.876 -46.818 1.00 26.20 200 PHE A C 1
ATOM 1564 O O . PHE A 1 200 ? 13.795 44.731 -46.434 1.00 26.20 200 PHE A O 1
ATOM 1571 N N . SER A 1 201 ? 15.262 46.264 -46.974 1.00 24.47 201 SER A N 1
ATOM 1572 C CA . SER A 1 201 ? 16.027 47.267 -46.205 1.00 24.47 201 SER A CA 1
ATOM 1573 C C . SER A 1 201 ? 16.144 46.942 -44.707 1.00 24.47 201 SER A C 1
ATOM 1575 O O . SER A 1 201 ? 15.220 47.182 -43.935 1.00 24.47 201 SER A O 1
ATOM 1577 N N . MET A 1 202 ? 17.305 46.401 -44.311 1.00 27.52 202 MET A N 1
ATOM 1578 C CA . MET A 1 202 ? 17.720 46.221 -42.913 1.00 27.52 202 MET A CA 1
ATOM 1579 C C . MET A 1 202 ? 18.386 47.491 -42.358 1.00 27.52 202 MET A C 1
ATOM 1581 O O . MET A 1 202 ? 19.169 48.118 -43.078 1.00 27.52 202 MET A O 1
ATOM 1585 N N . PRO A 1 203 ? 18.232 47.803 -41.060 1.00 29.33 203 PRO A N 1
ATOM 1586 C CA . PRO A 1 203 ? 19.135 48.708 -40.367 1.00 29.33 203 PRO A CA 1
ATOM 1587 C C . PRO A 1 203 ? 20.316 47.954 -39.733 1.00 29.33 203 PRO A C 1
ATOM 1589 O O . PRO A 1 203 ? 20.153 46.972 -39.010 1.00 29.33 203 PRO A O 1
ATOM 1592 N N . LYS A 1 204 ? 21.524 48.471 -39.979 1.00 27.59 204 LYS A N 1
ATOM 1593 C CA . LYS A 1 204 ? 22.739 48.179 -39.208 1.00 27.59 204 LYS A CA 1
ATOM 1594 C C . LYS A 1 204 ? 22.686 48.956 -37.893 1.00 27.59 204 LYS A C 1
ATOM 1596 O O . LYS A 1 204 ? 22.534 50.175 -37.923 1.00 27.59 204 LYS A O 1
ATOM 1601 N N . ILE A 1 205 ? 22.910 48.279 -36.769 1.00 26.23 205 ILE A N 1
ATOM 1602 C CA . ILE A 1 205 ? 23.288 48.921 -35.506 1.00 26.23 205 ILE A CA 1
ATOM 1603 C C . ILE A 1 205 ? 24.660 48.386 -35.100 1.00 26.23 205 ILE A C 1
ATOM 1605 O O . ILE A 1 205 ? 24.888 47.186 -34.989 1.00 26.23 205 ILE A O 1
ATOM 1609 N N . SER A 1 206 ? 25.572 49.336 -34.945 1.00 26.44 206 SER A N 1
ATOM 1610 C CA . SER A 1 206 ? 26.926 49.224 -34.417 1.00 26.44 206 SER A CA 1
ATOM 1611 C C . SER A 1 206 ? 26.875 49.529 -32.928 1.00 26.44 206 SER A C 1
ATOM 1613 O O . SER A 1 206 ? 26.268 50.541 -32.593 1.00 26.44 206 SER A O 1
ATOM 1615 N N . MET A 1 207 ? 27.548 48.751 -32.070 1.00 26.30 207 MET A N 1
ATOM 1616 C CA . MET A 1 207 ? 28.236 49.291 -30.889 1.00 26.30 207 MET A CA 1
ATOM 1617 C C . MET A 1 207 ? 29.449 48.445 -30.477 1.00 26.30 207 MET A C 1
ATOM 1619 O O . MET A 1 207 ? 29.487 47.228 -30.614 1.00 26.30 207 MET A O 1
ATOM 1623 N N . LYS A 1 208 ? 30.438 49.203 -30.008 1.00 25.98 208 LYS A N 1
ATOM 1624 C CA . LYS A 1 208 ? 31.824 48.921 -29.635 1.00 25.98 208 LYS A CA 1
ATOM 1625 C C . LYS A 1 208 ? 32.010 48.026 -28.396 1.00 25.98 208 LYS A C 1
ATOM 1627 O O . LYS A 1 208 ? 31.279 48.149 -27.424 1.00 25.98 208 LYS A O 1
ATOM 1632 N N . ASN A 1 209 ? 33.100 47.257 -28.452 1.00 26.70 209 ASN A N 1
ATOM 1633 C CA . ASN A 1 209 ? 34.134 46.974 -27.444 1.00 26.70 209 ASN A CA 1
ATOM 1634 C C . ASN A 1 209 ? 33.853 47.257 -25.956 1.00 26.70 209 ASN A C 1
ATOM 1636 O O . ASN A 1 209 ? 33.730 48.412 -25.550 1.00 26.70 209 ASN A O 1
ATOM 1640 N N . ALA A 1 210 ? 34.060 46.222 -25.138 1.00 26.36 210 ALA A N 1
ATOM 1641 C CA . ALA A 1 210 ? 34.784 46.337 -23.875 1.00 26.36 210 ALA A CA 1
ATOM 1642 C C . ALA A 1 210 ? 35.625 45.065 -23.647 1.00 26.36 210 ALA A C 1
ATOM 1644 O O . ALA A 1 210 ? 35.103 43.954 -23.642 1.00 26.36 210 ALA A O 1
ATOM 1645 N N . ASN A 1 211 ? 36.937 45.261 -23.505 1.00 28.72 211 ASN A N 1
ATOM 1646 C CA . ASN A 1 211 ? 37.916 44.277 -23.049 1.00 28.72 211 ASN A CA 1
ATOM 1647 C C . ASN A 1 211 ? 37.655 43.917 -21.583 1.00 28.72 211 ASN A C 1
ATOM 1649 O O . ASN A 1 211 ? 37.421 44.837 -20.809 1.00 28.72 211 ASN A O 1
ATOM 1653 N N . PHE A 1 212 ? 37.855 42.659 -21.181 1.00 25.84 212 PHE A N 1
ATOM 1654 C CA . PHE A 1 212 ? 38.516 42.343 -19.909 1.00 25.84 212 PHE A CA 1
ATOM 1655 C C . PHE A 1 212 ? 39.260 41.005 -19.998 1.00 25.84 212 PHE A C 1
ATOM 1657 O O . PHE A 1 212 ? 38.835 40.076 -20.680 1.00 25.84 212 PHE A O 1
ATOM 1664 N N . SER A 1 213 ? 40.430 41.010 -19.363 1.00 26.69 213 SER A N 1
ATOM 1665 C CA . SER A 1 213 ? 41.545 40.075 -19.484 1.00 26.69 213 SER A CA 1
ATOM 1666 C C . SER A 1 213 ? 41.385 38.812 -18.641 1.00 26.69 213 SER A C 1
ATOM 1668 O O . SER A 1 213 ? 40.772 38.822 -17.578 1.00 26.69 213 SER A O 1
ATOM 1670 N N . VAL A 1 214 ? 42.038 37.775 -19.153 1.00 29.94 214 VAL A N 1
ATOM 1671 C CA . VAL A 1 214 ? 42.465 36.513 -18.543 1.00 29.94 214 VAL A CA 1
ATOM 1672 C C . VAL A 1 214 ? 43.329 36.766 -17.300 1.00 29.94 214 VAL A C 1
ATOM 1674 O O . VAL A 1 214 ? 44.151 37.679 -17.349 1.00 29.94 214 VAL A O 1
ATOM 1677 N N . ASP A 1 215 ? 43.138 35.981 -16.230 1.00 29.22 215 ASP A N 1
ATOM 1678 C CA . ASP A 1 215 ? 44.209 35.253 -15.519 1.00 29.22 215 ASP A CA 1
ATOM 1679 C C . ASP A 1 215 ? 43.672 34.351 -14.381 1.00 29.22 215 ASP A C 1
ATOM 1681 O O . ASP A 1 215 ? 42.560 34.531 -13.892 1.00 29.22 215 ASP A O 1
ATOM 1685 N N . ASP A 1 216 ? 44.513 33.383 -13.997 1.00 28.27 216 ASP A N 1
ATOM 1686 C CA . ASP A 1 216 ? 44.453 32.445 -12.859 1.00 28.27 216 ASP A CA 1
ATOM 1687 C C . ASP A 1 216 ? 43.851 31.041 -13.051 1.00 28.27 216 ASP A C 1
ATOM 1689 O O . ASP A 1 216 ? 42.820 30.677 -12.491 1.00 28.27 216 ASP A O 1
ATOM 1693 N N . LEU A 1 217 ? 44.634 30.163 -13.696 1.00 28.02 217 LEU A N 1
ATOM 1694 C CA . LEU A 1 217 ? 44.663 28.727 -13.384 1.00 28.02 217 LEU A CA 1
ATOM 1695 C C . LEU A 1 217 ? 46.082 28.159 -13.554 1.00 28.02 217 LEU A C 1
ATOM 1697 O O . LEU A 1 217 ? 46.467 27.785 -14.657 1.00 28.02 217 LEU A O 1
ATOM 1701 N N . GLN A 1 218 ? 46.839 28.012 -12.457 1.00 30.77 218 GLN A N 1
ATOM 1702 C CA . GLN A 1 218 ? 47.823 26.925 -12.309 1.00 30.77 218 GLN A CA 1
ATOM 1703 C C . GLN A 1 218 ? 48.423 26.841 -10.897 1.00 30.77 218 GLN A C 1
ATOM 1705 O O . GLN A 1 218 ? 49.150 27.735 -10.472 1.00 30.77 218 GLN A O 1
ATOM 1710 N N . LYS A 1 219 ? 48.202 25.703 -10.217 1.00 29.36 219 LYS A N 1
ATOM 1711 C CA . LYS A 1 219 ? 49.258 24.878 -9.582 1.00 29.36 219 LYS A CA 1
ATOM 1712 C C . LYS A 1 219 ? 48.668 23.644 -8.877 1.00 29.36 219 LYS A C 1
ATOM 1714 O O . LYS A 1 219 ? 48.058 23.743 -7.819 1.00 29.36 219 LYS A O 1
ATOM 1719 N N . LYS A 1 220 ? 48.930 22.463 -9.449 1.00 27.56 220 LYS A N 1
ATOM 1720 C CA . LYS A 1 220 ? 48.948 21.158 -8.766 1.00 27.56 220 LYS A CA 1
ATOM 1721 C C . LYS A 1 220 ? 50.405 20.702 -8.705 1.00 27.56 220 LYS A C 1
ATOM 1723 O O . LYS A 1 220 ? 51.007 20.530 -9.759 1.00 27.56 220 LYS A O 1
ATOM 1728 N N . VAL A 1 221 ? 50.943 20.465 -7.509 1.00 29.80 221 VAL A N 1
ATOM 1729 C CA . VAL A 1 221 ? 52.118 19.603 -7.298 1.00 29.80 221 VAL A CA 1
ATOM 1730 C C . VAL A 1 221 ? 51.910 18.794 -6.016 1.00 29.80 221 VAL A C 1
ATOM 1732 O O . VAL A 1 221 ? 51.441 19.301 -5.002 1.00 29.80 221 VAL A O 1
ATOM 1735 N N . ASN A 1 222 ? 52.235 17.512 -6.145 1.00 29.08 222 ASN A N 1
ATOM 1736 C CA . ASN A 1 222 ? 52.147 16.406 -5.198 1.00 29.08 222 ASN A CA 1
ATOM 1737 C C . ASN A 1 222 ? 52.855 16.640 -3.851 1.00 29.08 222 ASN A C 1
ATOM 1739 O O . ASN A 1 222 ? 53.951 17.190 -3.848 1.00 29.08 222 ASN A O 1
ATOM 1743 N N . ALA A 1 223 ? 52.314 16.066 -2.764 1.00 28.75 223 ALA A N 1
ATOM 1744 C CA . ALA A 1 223 ? 53.086 15.312 -1.759 1.00 28.75 223 ALA A CA 1
ATOM 1745 C C . ALA A 1 223 ? 52.186 14.660 -0.678 1.00 28.75 223 ALA A C 1
ATOM 1747 O O . ALA A 1 223 ? 51.475 15.327 0.065 1.00 28.75 223 ALA A O 1
ATOM 1748 N N . VAL A 1 224 ? 52.301 13.338 -0.560 1.00 32.97 224 VAL A N 1
ATOM 1749 C CA . VAL A 1 224 ? 52.062 12.475 0.623 1.00 32.97 224 VAL A CA 1
ATOM 1750 C C . VAL A 1 224 ? 53.489 12.050 1.054 1.00 32.97 224 VAL A C 1
ATOM 1752 O O . VAL A 1 224 ? 54.286 11.901 0.121 1.00 32.97 224 VAL A O 1
ATOM 1755 N N . PRO A 1 225 ? 53.911 11.846 2.339 1.00 43.62 225 PRO A N 1
ATOM 1756 C CA . PRO A 1 225 ? 53.237 11.032 3.377 1.00 43.62 225 PRO A CA 1
ATOM 1757 C C . PRO A 1 225 ? 53.454 11.424 4.874 1.00 43.62 225 PRO A C 1
ATOM 1759 O O . PRO A 1 225 ? 54.387 12.137 5.223 1.00 43.62 225 PRO A O 1
ATOM 1762 N N . LYS A 1 226 ? 52.667 10.807 5.781 1.00 30.08 226 LYS A N 1
ATOM 1763 C CA . LYS A 1 226 ? 53.086 9.938 6.929 1.00 30.08 226 LYS A CA 1
ATOM 1764 C C . LYS A 1 226 ? 52.154 10.030 8.159 1.00 30.08 226 LYS A C 1
ATOM 1766 O O . LYS A 1 226 ? 51.746 11.103 8.580 1.00 30.08 226 LYS A O 1
ATOM 1771 N N . LYS A 1 227 ? 51.859 8.846 8.722 1.00 35.53 227 LYS A N 1
ATOM 1772 C CA . LYS A 1 227 ? 51.130 8.547 9.981 1.00 35.53 227 LYS A CA 1
ATOM 1773 C C . LYS A 1 227 ? 51.946 8.945 11.237 1.00 35.53 227 LYS A C 1
ATOM 1775 O O . LYS A 1 227 ? 53.152 9.148 11.101 1.00 35.53 227 LYS A O 1
ATOM 1780 N N . PRO A 1 228 ? 51.338 8.976 12.446 1.00 39.19 228 PRO A N 1
ATOM 1781 C CA . PRO A 1 228 ? 51.326 7.792 13.345 1.00 39.19 228 PRO A CA 1
ATOM 1782 C C . PRO A 1 228 ? 49.967 7.571 14.072 1.00 39.19 228 PRO A C 1
ATOM 1784 O O . PRO A 1 228 ? 49.214 8.510 14.286 1.00 39.19 228 PRO A O 1
ATOM 1787 N N . VAL A 1 229 ? 49.469 6.335 14.233 1.00 33.12 229 VAL A N 1
ATOM 1788 C CA . VAL A 1 229 ? 49.607 5.395 15.383 1.00 33.12 229 VAL A CA 1
ATOM 1789 C C . VAL A 1 229 ? 49.121 5.935 16.745 1.00 33.12 229 VAL A C 1
ATOM 1791 O O . VAL A 1 229 ? 49.836 6.677 17.405 1.00 33.12 229 VAL A O 1
ATOM 1794 N N . ALA A 1 230 ? 47.963 5.437 17.203 1.00 32.47 230 ALA A N 1
ATOM 1795 C CA . ALA A 1 230 ? 47.569 5.275 18.614 1.00 32.47 230 ALA A CA 1
ATOM 1796 C C . ALA A 1 230 ? 46.492 4.161 18.684 1.00 32.47 230 ALA A C 1
ATOM 1798 O O . ALA A 1 230 ? 45.498 4.220 17.973 1.00 32.47 230 ALA A O 1
ATOM 1799 N N . SER A 1 231 ? 46.807 3.001 19.272 1.00 29.89 231 SER A N 1
ATOM 1800 C CA . SER A 1 231 ? 46.523 2.613 20.669 1.00 29.89 231 SER A CA 1
ATOM 1801 C C . SER A 1 231 ? 45.084 2.113 20.887 1.00 29.89 231 SER A C 1
ATOM 1803 O O . SER A 1 231 ? 44.143 2.891 20.996 1.00 29.89 231 SER A O 1
ATOM 1805 N N . CYS A 1 232 ? 44.933 0.786 20.965 1.00 30.73 232 CYS A N 1
ATOM 1806 C CA . CYS A 1 232 ? 43.715 0.096 21.389 1.00 30.73 232 CYS A CA 1
ATOM 1807 C C . CYS A 1 232 ? 43.828 -0.286 22.872 1.00 30.73 232 CYS A C 1
ATOM 1809 O O . CYS A 1 232 ? 44.724 -1.051 23.229 1.00 30.73 232 CYS A O 1
ATOM 1811 N N . ARG A 1 233 ? 42.897 0.180 23.714 1.00 32.59 233 ARG A N 1
ATOM 1812 C CA . ARG A 1 233 ? 42.475 -0.479 24.966 1.00 32.59 233 ARG A CA 1
ATOM 1813 C C . ARG A 1 233 ? 41.174 0.147 25.475 1.00 32.59 233 ARG A C 1
ATOM 1815 O O . ARG A 1 233 ? 41.115 1.358 25.651 1.00 32.59 233 ARG A O 1
ATOM 1822 N N . GLY A 1 234 ? 40.177 -0.690 25.764 1.00 29.44 234 GLY A N 1
ATOM 1823 C CA . GLY A 1 234 ? 38.993 -0.295 26.530 1.00 29.44 234 GLY A CA 1
ATOM 1824 C C . GLY A 1 234 ? 37.761 -1.157 26.264 1.00 29.44 234 GLY A C 1
ATOM 1825 O O . GLY A 1 234 ? 36.910 -0.773 25.472 1.00 29.44 234 GLY A O 1
ATOM 1826 N N . ASN A 1 235 ? 37.654 -2.295 26.956 1.00 38.97 235 ASN A N 1
ATOM 1827 C CA . ASN A 1 235 ? 36.383 -2.994 27.166 1.00 38.97 235 ASN A CA 1
ATOM 1828 C C . ASN A 1 235 ? 35.435 -2.093 27.972 1.00 38.97 235 ASN A C 1
ATOM 1830 O O . ASN A 1 235 ? 35.843 -1.618 29.030 1.00 38.97 235 ASN A O 1
ATOM 1834 N N . SER A 1 236 ? 34.182 -1.922 27.534 1.00 31.47 236 SER A N 1
ATOM 1835 C CA . SER A 1 236 ? 33.058 -1.608 28.429 1.00 31.47 236 SER A CA 1
ATOM 1836 C C . SER A 1 236 ? 31.697 -1.726 27.726 1.00 31.47 236 SER A C 1
ATOM 1838 O O . SER A 1 236 ? 31.428 -1.016 26.762 1.00 31.47 236 SER A O 1
ATOM 1840 N N . PHE A 1 237 ? 30.863 -2.594 28.301 1.00 30.72 237 PHE A N 1
ATOM 1841 C CA . PHE A 1 237 ? 29.402 -2.538 28.422 1.00 30.72 237 PHE A CA 1
ATOM 1842 C C . PHE A 1 237 ? 28.488 -2.525 27.184 1.00 30.72 237 PHE A C 1
ATOM 1844 O O . PHE A 1 237 ? 28.349 -1.541 26.455 1.00 30.72 237 PHE A O 1
ATOM 1851 N N . ASP A 1 238 ? 27.713 -3.610 27.109 1.00 43.41 238 ASP A N 1
ATOM 1852 C CA . ASP A 1 238 ? 26.453 -3.744 26.392 1.00 43.41 238 ASP A CA 1
ATOM 1853 C C . ASP A 1 238 ? 25.463 -2.627 26.744 1.00 43.41 238 ASP A C 1
ATOM 1855 O O . ASP A 1 238 ? 24.943 -2.512 27.854 1.00 43.41 238 ASP A O 1
ATOM 1859 N N . SER A 1 239 ? 25.143 -1.833 25.731 1.00 29.55 239 SER A N 1
ATOM 1860 C CA . SER A 1 239 ? 23.845 -1.188 25.597 1.00 29.55 239 SER A CA 1
ATOM 1861 C C . SER A 1 239 ? 23.500 -1.221 24.115 1.00 29.55 239 SER A C 1
ATOM 1863 O O . SER A 1 239 ? 24.266 -0.727 23.284 1.00 29.55 239 SER A O 1
ATOM 1865 N N . TRP A 1 240 ? 22.364 -1.824 23.758 1.00 31.00 240 TRP A N 1
ATOM 1866 C CA . TRP A 1 240 ? 21.784 -1.703 22.421 1.00 31.00 240 TRP A CA 1
ATOM 1867 C C . TRP A 1 240 ? 21.375 -0.243 22.196 1.00 31.00 240 TRP A C 1
ATOM 1869 O O . TRP A 1 240 ? 20.223 0.159 22.346 1.00 31.00 240 TRP A O 1
ATOM 1879 N N . LYS A 1 241 ? 22.355 0.595 21.861 1.00 29.08 241 LYS A N 1
ATOM 1880 C CA . LYS A 1 241 ? 22.117 1.927 21.331 1.00 29.08 241 LYS A CA 1
ATOM 1881 C C . LYS A 1 241 ? 21.555 1.744 19.929 1.00 29.08 241 LYS A C 1
ATOM 1883 O O . LYS A 1 241 ? 22.235 1.209 19.054 1.00 29.08 241 LYS A O 1
ATOM 1888 N N . ARG A 1 242 ? 20.322 2.219 19.715 1.00 37.28 242 ARG A N 1
ATOM 1889 C CA . ARG A 1 242 ? 19.799 2.538 18.380 1.00 37.28 242 ARG A CA 1
ATOM 1890 C C . ARG A 1 242 ? 20.915 3.249 17.611 1.00 37.28 242 ARG A C 1
ATOM 1892 O O . ARG A 1 242 ? 21.293 4.362 17.979 1.00 37.28 242 ARG A O 1
ATOM 1899 N N . LYS A 1 243 ? 21.469 2.607 16.576 1.00 37.84 243 LYS A N 1
ATOM 1900 C CA . LYS A 1 243 ? 22.348 3.291 15.623 1.00 37.84 243 LYS A CA 1
ATOM 1901 C C . LYS A 1 243 ? 21.533 4.448 15.055 1.00 37.84 243 LYS A C 1
ATOM 1903 O O . LYS A 1 243 ? 20.519 4.208 14.404 1.00 37.84 243 LYS A O 1
ATOM 1908 N N . LYS A 1 244 ? 21.950 5.685 15.342 1.00 41.25 244 LYS A N 1
ATOM 1909 C CA . LYS A 1 244 ? 21.488 6.872 14.620 1.00 41.25 244 LYS A CA 1
ATOM 1910 C C . LYS A 1 244 ? 21.738 6.609 13.135 1.00 41.25 244 LYS A C 1
ATOM 1912 O O . LYS A 1 244 ? 22.884 6.617 12.699 1.00 41.25 244 LYS A O 1
ATOM 1917 N N . ARG A 1 245 ? 20.673 6.302 12.397 1.00 40.38 245 ARG A N 1
ATOM 1918 C CA . ARG A 1 245 ? 20.665 6.292 10.937 1.00 40.38 245 ARG A CA 1
ATOM 1919 C C . ARG A 1 245 ? 20.338 7.724 10.516 1.00 40.38 245 ARG A C 1
ATOM 1921 O O . ARG A 1 245 ? 19.188 8.145 10.562 1.00 40.38 245 ARG A O 1
ATOM 1928 N N . HIS A 1 246 ? 21.370 8.500 10.235 1.00 46.62 246 HIS A N 1
ATOM 1929 C CA . HIS A 1 246 ? 21.289 9.758 9.495 1.00 46.62 246 HIS A CA 1
ATOM 1930 C C . HIS A 1 246 ? 22.143 9.485 8.250 1.00 46.62 246 HIS A C 1
ATOM 1932 O O . HIS A 1 246 ? 23.220 8.920 8.396 1.00 46.62 246 HIS A O 1
ATOM 1938 N N . GLU A 1 247 ? 21.605 9.562 7.032 1.00 46.19 247 GLU A N 1
ATOM 1939 C CA . GLU A 1 247 ? 21.726 10.759 6.179 1.00 46.19 247 GLU A CA 1
ATOM 1940 C C . GLU A 1 247 ? 20.674 10.811 5.036 1.00 46.19 247 GLU A C 1
ATOM 1942 O O . GLU A 1 247 ? 20.782 11.643 4.142 1.00 46.19 247 GLU A O 1
ATOM 1947 N N . HIS A 1 248 ? 19.629 9.967 5.046 1.00 46.44 248 HIS A N 1
ATOM 1948 C CA . HIS A 1 248 ? 18.672 9.855 3.919 1.00 46.44 248 HIS A CA 1
ATOM 1949 C C . HIS A 1 248 ? 17.210 10.197 4.246 1.00 46.44 248 HIS A C 1
ATOM 1951 O O . HIS A 1 248 ? 16.320 9.958 3.433 1.00 46.44 248 HIS A O 1
ATOM 1957 N N . ASN A 1 249 ? 16.937 10.781 5.413 1.00 45.25 249 ASN A N 1
ATOM 1958 C CA . ASN A 1 249 ? 15.578 11.198 5.753 1.00 45.25 249 ASN A CA 1
ATOM 1959 C C . ASN A 1 249 ? 15.270 12.542 5.090 1.00 45.25 249 ASN A C 1
ATOM 1961 O O . ASN A 1 249 ? 15.990 13.519 5.297 1.00 45.25 249 ASN A O 1
ATOM 1965 N N . ILE A 1 250 ? 14.167 12.611 4.345 1.00 52.19 250 ILE A N 1
ATOM 1966 C CA . ILE A 1 250 ? 13.626 13.885 3.868 1.00 52.19 250 ILE A CA 1
ATOM 1967 C C . ILE A 1 250 ? 12.958 14.560 5.069 1.00 52.19 250 ILE A C 1
ATOM 1969 O O . ILE A 1 250 ? 11.834 14.226 5.450 1.00 52.19 250 ILE A O 1
ATOM 1973 N N . ILE A 1 251 ? 13.679 15.488 5.696 1.00 46.50 251 ILE A N 1
ATOM 1974 C CA . ILE A 1 251 ? 13.120 16.392 6.699 1.00 46.50 251 ILE A CA 1
ATOM 1975 C C . ILE A 1 251 ? 12.514 17.559 5.927 1.00 46.50 251 ILE A C 1
ATOM 1977 O O . ILE A 1 251 ? 13.229 18.408 5.403 1.00 46.50 251 ILE A O 1
ATOM 1981 N N . ILE A 1 252 ? 11.187 17.588 5.834 1.00 45.56 252 ILE A N 1
ATOM 1982 C CA . ILE A 1 252 ? 10.488 18.789 5.382 1.00 45.56 252 ILE A CA 1
ATOM 1983 C C . ILE A 1 252 ? 10.460 19.730 6.587 1.00 45.56 252 ILE A C 1
ATOM 1985 O O . ILE A 1 252 ? 9.649 19.570 7.500 1.00 45.56 252 ILE A O 1
ATOM 1989 N N . GLU A 1 253 ? 11.398 20.674 6.636 1.00 37.06 253 GLU A N 1
ATOM 1990 C CA . GLU A 1 253 ? 11.308 21.795 7.566 1.00 37.06 253 GLU A CA 1
ATOM 1991 C C . GLU A 1 253 ? 10.176 22.709 7.088 1.00 37.06 253 GLU A C 1
ATOM 1993 O O . GLU A 1 253 ? 10.301 23.407 6.085 1.00 37.06 253 GLU A O 1
ATOM 1998 N N . ASN A 1 254 ? 9.043 22.674 7.791 1.00 34.28 254 ASN A N 1
ATOM 1999 C CA . ASN A 1 254 ? 7.966 23.636 7.586 1.00 34.28 254 ASN A CA 1
ATOM 2000 C C . ASN A 1 254 ? 8.470 25.029 7.987 1.00 34.28 254 ASN A C 1
ATOM 2002 O O . ASN A 1 254 ? 8.459 25.385 9.164 1.00 34.28 254 ASN A O 1
ATOM 2006 N N . SER A 1 255 ? 8.924 25.807 7.010 1.00 35.22 255 SER A N 1
ATOM 2007 C CA . SER A 1 255 ? 9.264 27.220 7.156 1.00 35.22 255 SER A CA 1
ATOM 2008 C C . SER A 1 255 ? 8.336 28.089 6.309 1.00 35.22 255 SER A C 1
ATOM 2010 O O . SER A 1 255 ? 8.798 28.840 5.463 1.00 35.22 255 SER A O 1
ATOM 2012 N N . VAL A 1 256 ? 7.017 28.005 6.523 1.00 34.62 256 VAL A N 1
ATOM 2013 C CA . VAL A 1 256 ? 6.071 29.035 6.052 1.00 34.62 256 VAL A CA 1
ATOM 2014 C C . VAL A 1 256 ? 4.868 29.114 7.000 1.00 34.62 256 VAL A C 1
ATOM 2016 O O . VAL A 1 256 ? 4.315 28.086 7.380 1.00 34.62 256 VAL A O 1
ATOM 2019 N N . ASP A 1 257 ? 4.515 30.347 7.371 1.00 36.47 257 ASP A N 1
ATOM 2020 C CA . ASP A 1 257 ? 3.417 30.796 8.237 1.00 36.47 257 ASP A CA 1
ATOM 2021 C C . ASP A 1 257 ? 2.135 29.940 8.214 1.00 36.47 257 ASP A C 1
ATOM 2023 O O . ASP A 1 257 ? 1.492 29.767 7.177 1.00 36.47 257 ASP A O 1
ATOM 2027 N N . GLU A 1 258 ? 1.698 29.506 9.401 1.00 37.19 258 GLU A N 1
ATOM 2028 C CA . GLU A 1 258 ? 0.467 28.731 9.636 1.00 37.19 258 GLU A CA 1
ATOM 2029 C C . GLU A 1 258 ? -0.851 29.516 9.443 1.00 37.19 258 GLU A C 1
ATOM 2031 O O . GLU A 1 258 ? -1.923 28.947 9.625 1.00 37.19 258 GLU A O 1
ATOM 2036 N N . ASP A 1 259 ? -0.831 30.778 9.006 1.00 39.28 259 ASP A N 1
ATOM 2037 C CA . ASP A 1 259 ? -2.057 31.594 8.935 1.00 39.28 259 ASP A CA 1
ATOM 2038 C C . ASP A 1 259 ? -2.716 31.699 7.549 1.00 39.28 259 ASP A C 1
ATOM 2040 O O . ASP A 1 259 ? -3.751 32.358 7.411 1.00 39.28 259 ASP A O 1
ATOM 2044 N N . LYS A 1 260 ? -2.192 31.053 6.495 1.00 37.97 260 LYS A N 1
ATOM 2045 C CA . LYS A 1 260 ? -2.841 31.082 5.166 1.00 37.97 260 LYS A CA 1
ATOM 2046 C C . LYS A 1 260 ? -2.674 29.790 4.363 1.00 37.97 260 LYS A C 1
ATOM 2048 O O . LYS A 1 260 ? -1.846 29.717 3.460 1.00 37.97 260 LYS A O 1
ATOM 2053 N N . MET A 1 261 ? -3.564 28.819 4.572 1.00 30.33 261 MET A N 1
ATOM 2054 C CA . MET A 1 261 ? -3.901 27.825 3.539 1.00 30.33 261 MET A CA 1
ATOM 2055 C C . MET A 1 261 ? -5.403 27.470 3.543 1.00 30.33 261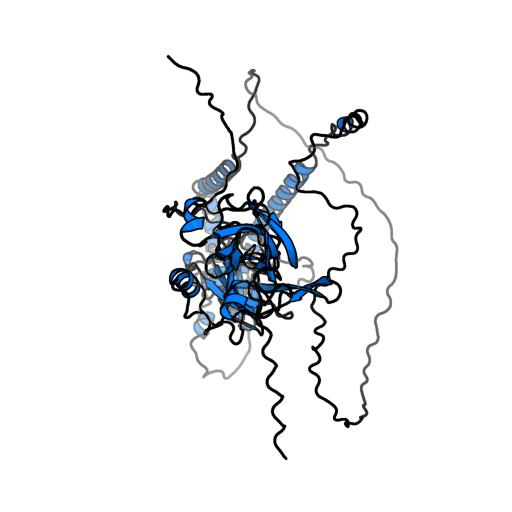 MET A C 1
ATOM 2057 O O . MET A 1 261 ? -6.056 27.575 4.580 1.00 30.33 261 MET A O 1
ATOM 2061 N N . PRO A 1 262 ? -5.990 27.126 2.375 1.00 31.52 262 PRO A N 1
ATOM 2062 C CA . PRO A 1 262 ? -7.412 27.312 2.103 1.00 31.52 262 PRO A CA 1
ATOM 2063 C C . PRO A 1 262 ? -8.294 26.151 2.576 1.00 31.52 262 PRO A C 1
ATOM 2065 O O . PRO A 1 262 ? -7.993 24.971 2.395 1.00 31.52 262 PRO A O 1
ATOM 2068 N N . ILE A 1 263 ? -9.446 26.534 3.118 1.00 30.62 263 ILE A N 1
ATOM 2069 C CA . ILE A 1 263 ? -10.527 25.679 3.604 1.00 30.62 263 ILE A CA 1
ATOM 2070 C C . ILE A 1 263 ? -11.178 24.935 2.429 1.00 30.62 263 ILE A C 1
ATOM 2072 O O . ILE A 1 263 ? -11.831 25.544 1.583 1.00 30.62 263 ILE A O 1
ATOM 2076 N N . TRP A 1 264 ? -11.093 23.604 2.431 1.00 30.02 264 TRP A N 1
ATOM 2077 C CA . TRP A 1 264 ? -12.086 22.743 1.786 1.00 30.02 264 TRP A CA 1
ATOM 2078 C C . TRP A 1 264 ? -12.764 21.872 2.849 1.00 30.02 264 TRP A C 1
ATOM 2080 O O . TRP A 1 264 ? -12.098 21.158 3.593 1.00 30.02 264 TRP A O 1
ATOM 2090 N N . ARG A 1 265 ? -14.106 21.904 2.817 1.00 31.62 265 ARG A N 1
ATOM 2091 C CA . ARG A 1 265 ? -15.122 21.220 3.650 1.00 31.62 265 ARG A CA 1
ATOM 2092 C C . ARG A 1 265 ? -15.568 21.935 4.932 1.00 31.62 265 ARG A C 1
ATOM 2094 O O . ARG A 1 265 ? -15.043 21.682 6.005 1.00 31.62 265 ARG A O 1
ATOM 2101 N N . ALA A 1 266 ? -16.675 22.668 4.814 1.00 30.06 266 ALA A N 1
ATOM 2102 C CA . ALA A 1 266 ? -17.900 22.393 5.576 1.00 30.06 266 ALA A CA 1
ATOM 2103 C C . ALA A 1 266 ? -19.066 23.177 4.946 1.00 30.06 266 ALA A C 1
ATOM 2105 O O . ALA A 1 266 ? -19.250 24.364 5.192 1.00 30.06 266 ALA A O 1
ATOM 2106 N N . LYS A 1 267 ? -19.830 22.506 4.081 1.00 34.53 267 LYS A N 1
ATOM 2107 C CA . LYS A 1 267 ? -21.221 22.870 3.804 1.00 34.53 267 LYS A CA 1
ATOM 2108 C C . LYS A 1 267 ? -22.024 22.151 4.892 1.00 34.53 267 LYS A C 1
ATOM 2110 O O . LYS A 1 267 ? -21.698 21.000 5.165 1.00 34.53 267 LYS A O 1
ATOM 2115 N N . ASP A 1 268 ? -22.975 22.851 5.502 1.00 34.09 268 ASP A N 1
ATOM 2116 C CA . ASP A 1 268 ? -23.866 22.406 6.592 1.00 34.09 268 ASP A CA 1
ATOM 2117 C C . ASP A 1 268 ? -23.460 22.887 7.999 1.00 34.09 268 ASP A C 1
ATOM 2119 O O . ASP A 1 268 ? -23.118 22.090 8.864 1.00 34.09 268 ASP A O 1
ATOM 2123 N N . GLN A 1 269 ? -23.507 24.210 8.218 1.00 33.53 269 GLN A N 1
ATOM 2124 C CA . GLN A 1 269 ? -23.972 24.885 9.452 1.00 33.53 269 GLN A CA 1
ATOM 2125 C C . GLN A 1 269 ? -23.604 26.378 9.401 1.00 33.53 269 GLN A C 1
ATOM 2127 O O . GLN A 1 269 ? -22.512 26.745 9.820 1.00 33.53 269 GLN A O 1
ATOM 2132 N N . ALA A 1 270 ? -24.498 27.245 8.904 1.00 28.81 270 ALA A N 1
ATOM 2133 C CA . ALA A 1 270 ? -24.453 28.690 9.192 1.00 28.81 270 ALA A CA 1
ATOM 2134 C C . ALA A 1 270 ? -25.753 29.441 8.819 1.00 28.81 270 ALA A C 1
ATOM 2136 O O . ALA A 1 270 ? -25.696 30.588 8.387 1.00 28.81 270 ALA A O 1
ATOM 2137 N N . ASP A 1 271 ? -26.934 28.852 9.024 1.00 32.44 271 ASP A N 1
ATOM 2138 C CA . ASP A 1 271 ? -28.169 29.645 9.123 1.00 32.44 271 ASP A CA 1
ATOM 2139 C C . ASP A 1 271 ? -28.277 30.180 10.557 1.00 32.44 271 ASP A C 1
ATOM 2141 O O . ASP A 1 271 ? -28.959 29.582 11.382 1.00 32.44 271 ASP A O 1
ATOM 2145 N N . SER A 1 272 ? -27.545 31.250 10.902 1.00 33.38 272 SER A N 1
ATOM 2146 C CA . SER A 1 272 ? -27.874 32.050 12.104 1.00 33.38 272 SER A CA 1
ATOM 2147 C C . SER A 1 272 ? -27.133 33.385 12.267 1.00 33.38 272 SER A C 1
ATOM 2149 O O . SER A 1 272 ? -27.486 34.122 13.182 1.00 33.38 272 SER A O 1
ATOM 2151 N N . TYR A 1 273 ? -26.127 33.745 11.469 1.00 32.72 273 TYR A N 1
ATOM 2152 C CA . TYR A 1 273 ? -25.400 35.001 11.710 1.00 32.72 273 TYR A CA 1
ATOM 2153 C C . TYR A 1 273 ? -24.815 35.564 10.419 1.00 32.72 273 TYR A C 1
ATOM 2155 O O . TYR A 1 273 ? -23.731 35.156 10.043 1.00 32.72 273 TYR A O 1
ATOM 2163 N N . MET A 1 274 ? -25.527 36.488 9.764 1.00 27.98 274 MET A N 1
ATOM 2164 C CA . MET A 1 274 ? -24.964 37.610 8.991 1.00 27.98 274 MET A CA 1
ATOM 2165 C C . MET A 1 274 ? -26.094 38.602 8.658 1.00 27.98 274 MET A C 1
ATOM 2167 O O . MET A 1 274 ? -26.681 38.577 7.582 1.00 27.98 274 MET A O 1
ATOM 2171 N N . ALA A 1 275 ? -26.393 39.494 9.602 1.00 41.31 275 ALA A N 1
ATOM 2172 C CA . ALA A 1 275 ? -27.039 40.777 9.334 1.00 41.31 275 ALA A CA 1
ATOM 2173 C C . ALA A 1 275 ? -26.024 41.876 9.665 1.00 41.31 275 ALA A C 1
ATOM 2175 O O . ALA A 1 275 ? -26.113 42.505 10.711 1.00 41.31 275 ALA A O 1
ATOM 2176 N N . ALA A 1 276 ? -24.996 42.002 8.824 1.00 38.66 276 ALA A N 1
ATOM 2177 C CA . ALA A 1 276 ? -24.113 43.162 8.694 1.00 38.66 276 ALA A CA 1
ATOM 2178 C C . ALA A 1 276 ? -22.969 42.779 7.749 1.00 38.66 276 ALA A C 1
ATOM 2180 O O . ALA A 1 276 ? -22.098 42.032 8.172 1.00 38.66 276 ALA A O 1
ATOM 2181 N N . THR A 1 277 ? -23.020 43.262 6.501 1.00 35.94 277 THR A N 1
ATOM 2182 C CA . THR A 1 277 ? -21.903 43.751 5.651 1.00 35.94 277 THR A CA 1
ATOM 2183 C C . THR A 1 277 ? -22.296 43.671 4.169 1.00 35.94 277 THR A C 1
ATOM 2185 O O . THR A 1 277 ? -21.824 42.836 3.404 1.00 35.94 277 THR A O 1
ATOM 2188 N N . GLU A 1 278 ? -23.183 44.570 3.736 1.00 42.44 278 GLU A N 1
ATOM 2189 C CA . GLU A 1 278 ? -23.661 44.634 2.342 1.00 42.44 278 GLU A CA 1
ATOM 2190 C C . GLU A 1 278 ? -22.966 45.715 1.489 1.00 42.44 278 GLU A C 1
ATOM 2192 O O . GLU A 1 278 ? -23.372 45.981 0.363 1.00 42.44 278 GLU A O 1
ATOM 2197 N N . THR A 1 279 ? -21.880 46.331 1.969 1.00 42.06 279 THR A N 1
ATOM 2198 C CA . THR A 1 279 ? -21.245 47.475 1.279 1.00 42.06 279 THR A CA 1
ATOM 2199 C C . THR A 1 279 ? -19.881 47.203 0.638 1.00 42.06 279 THR A C 1
ATOM 2201 O O . THR A 1 279 ? -19.385 48.067 -0.077 1.00 42.06 279 THR A O 1
ATOM 2204 N N . GLU A 1 280 ? -19.291 46.012 0.782 1.00 42.69 280 GLU A N 1
ATOM 2205 C CA . GLU A 1 280 ? -17.961 45.718 0.200 1.00 42.69 280 GLU A CA 1
ATOM 2206 C C . GLU A 1 280 ? -17.995 44.862 -1.083 1.00 42.69 280 GLU A C 1
ATOM 2208 O O . GLU A 1 280 ? -17.028 44.843 -1.844 1.00 42.69 280 GLU A O 1
ATOM 2213 N N . ASN A 1 281 ? -19.130 44.241 -1.426 1.00 44.41 281 ASN A N 1
ATOM 2214 C CA . ASN A 1 281 ? -19.226 43.322 -2.574 1.00 44.41 281 ASN A CA 1
ATOM 2215 C C . ASN A 1 281 ? -19.557 43.972 -3.934 1.00 44.41 281 ASN A C 1
ATOM 2217 O O . ASN A 1 281 ? -19.593 43.280 -4.954 1.00 44.41 281 ASN A O 1
ATOM 2221 N N . LEU A 1 282 ? -19.759 45.291 -3.995 1.00 45.19 282 LEU A N 1
ATOM 2222 C CA . LEU A 1 282 ? -20.027 45.998 -5.259 1.00 45.19 282 LEU A CA 1
ATOM 2223 C C . LEU A 1 282 ? -18.765 46.565 -5.927 1.00 45.19 282 LEU A C 1
ATOM 2225 O O . LEU A 1 282 ? -18.749 46.741 -7.143 1.00 45.19 282 LEU A O 1
ATOM 2229 N N . ILE A 1 283 ? -17.681 46.777 -5.176 1.00 47.44 283 ILE A N 1
ATOM 2230 C CA . ILE A 1 283 ? -16.434 47.354 -5.712 1.00 47.44 283 ILE A CA 1
ATOM 2231 C C . ILE A 1 283 ? -15.530 46.272 -6.325 1.00 47.44 283 ILE A C 1
ATOM 2233 O O . ILE A 1 283 ? -14.834 46.532 -7.308 1.00 47.44 283 ILE A O 1
ATOM 2237 N N . GLN A 1 284 ? -15.599 45.032 -5.834 1.00 42.38 284 GLN A N 1
ATOM 2238 C CA . GLN A 1 284 ? -14.809 43.928 -6.388 1.00 42.38 284 GLN A CA 1
ATOM 2239 C C . GLN A 1 284 ? -15.384 43.399 -7.715 1.00 42.38 284 GLN A C 1
ATOM 2241 O O . GLN A 1 284 ? -14.639 43.027 -8.617 1.00 42.38 284 GLN A O 1
ATOM 2246 N N . LYS A 1 285 ? -16.708 43.480 -7.900 1.00 44.03 285 LYS A N 1
ATOM 2247 C CA . LYS A 1 285 ? -17.403 42.988 -9.103 1.00 44.03 285 LYS A CA 1
ATOM 2248 C C . LYS A 1 285 ? -17.191 43.857 -10.355 1.00 44.03 285 LYS A C 1
ATOM 2250 O O . LYS A 1 285 ? -17.498 43.415 -11.457 1.00 44.03 285 LYS A O 1
ATOM 2255 N N . ALA A 1 286 ? -16.648 45.067 -10.197 1.00 46.12 286 ALA A N 1
ATOM 2256 C CA . ALA A 1 286 ? -16.311 45.968 -11.302 1.00 46.12 286 ALA A CA 1
ATOM 2257 C C . ALA A 1 286 ? -14.869 45.792 -11.823 1.00 46.12 286 ALA A C 1
ATOM 2259 O O . ALA A 1 286 ? -14.561 46.265 -12.915 1.00 46.12 286 ALA A O 1
ATOM 2260 N N . LYS A 1 287 ? -13.987 45.102 -11.083 1.00 41.66 287 LYS A N 1
ATOM 2261 C CA . LYS A 1 287 ? -12.585 44.882 -11.490 1.00 41.66 287 LYS A CA 1
ATOM 2262 C C . LYS A 1 287 ? -12.360 43.599 -12.297 1.00 41.66 287 LYS A C 1
ATOM 2264 O O . LYS A 1 287 ? -11.393 43.537 -13.048 1.00 41.66 287 LYS A O 1
ATOM 2269 N N . ASP A 1 288 ? -13.292 42.648 -12.252 1.00 43.34 288 ASP A N 1
ATOM 2270 C CA . ASP A 1 288 ? -13.169 41.357 -12.952 1.00 43.34 288 ASP A CA 1
ATOM 2271 C C . ASP A 1 288 ? -13.804 41.338 -14.362 1.00 43.34 288 ASP A C 1
ATOM 2273 O O . ASP A 1 288 ? -13.867 40.294 -15.014 1.00 43.34 288 ASP A O 1
ATOM 2277 N N . ALA A 1 289 ? -14.272 42.486 -14.869 1.00 42.22 289 ALA A N 1
ATOM 2278 C CA . ALA A 1 289 ? -14.965 42.595 -16.160 1.00 42.22 289 ALA A CA 1
ATOM 2279 C C . ALA A 1 289 ? -14.079 43.038 -17.346 1.00 42.22 289 ALA A C 1
ATOM 2281 O O . ALA A 1 289 ? -14.605 43.328 -18.419 1.00 42.22 289 ALA A O 1
ATOM 2282 N N . VAL A 1 290 ? -12.748 43.056 -17.206 1.00 43.72 290 VAL A N 1
ATOM 2283 C CA . VAL A 1 290 ? -11.824 43.328 -18.324 1.00 43.72 290 VAL A CA 1
ATOM 2284 C C . VAL A 1 290 ? -10.895 42.130 -18.518 1.00 43.72 290 VAL A C 1
ATOM 2286 O O . VAL A 1 290 ? -9.878 41.993 -17.844 1.00 43.72 290 VAL A O 1
ATOM 2289 N N . LYS A 1 291 ? -11.259 41.239 -19.446 1.00 43.62 291 LYS A N 1
ATOM 2290 C CA . LYS A 1 291 ? -10.386 40.160 -19.929 1.00 43.62 291 LYS A CA 1
ATOM 2291 C C . LYS A 1 291 ? -9.487 40.688 -21.056 1.00 43.62 291 LYS A C 1
ATOM 2293 O O . LYS A 1 291 ? -10.036 41.162 -22.049 1.00 43.62 291 LYS A O 1
ATOM 2298 N N . PRO A 1 292 ? -8.154 40.532 -20.992 1.00 40.09 292 PRO A N 1
ATOM 2299 C CA . PRO A 1 292 ? -7.322 40.499 -22.184 1.00 40.09 292 PRO A CA 1
ATOM 2300 C C . PRO A 1 292 ? -7.360 39.070 -22.746 1.00 40.09 292 PRO A C 1
ATOM 2302 O O . PRO A 1 292 ? -6.791 38.147 -22.163 1.00 40.09 292 PRO A O 1
ATOM 2305 N N . ASN A 1 293 ? -8.083 38.878 -23.847 1.00 46.47 293 ASN A N 1
ATOM 2306 C CA . ASN A 1 293 ? -8.085 37.639 -24.621 1.00 46.47 293 ASN A CA 1
ATOM 2307 C C . ASN A 1 293 ? -7.227 37.832 -25.888 1.00 46.47 293 ASN A C 1
ATOM 2309 O O . ASN A 1 293 ? -7.156 38.941 -26.411 1.00 46.47 293 ASN A O 1
ATOM 2313 N N . ASP A 1 294 ? -6.619 36.734 -26.348 1.00 50.50 294 ASP A N 1
ATOM 2314 C CA . ASP A 1 294 ? -6.099 36.463 -27.707 1.00 50.50 294 ASP A CA 1
ATOM 2315 C C . ASP A 1 294 ? -4.579 36.486 -27.981 1.00 50.50 294 ASP A C 1
ATOM 2317 O O . ASP A 1 294 ? -4.170 35.974 -29.017 1.00 50.50 294 ASP A O 1
ATOM 2321 N N . GLN A 1 295 ? -3.692 36.891 -27.061 1.00 49.34 295 GLN A N 1
ATOM 2322 C CA . GLN A 1 295 ? -2.236 36.835 -27.351 1.00 49.34 295 GLN A CA 1
ATOM 2323 C C . GLN A 1 295 ? -1.553 35.471 -27.106 1.00 49.34 295 GLN A C 1
ATOM 2325 O O . GLN A 1 295 ? -0.562 35.154 -27.759 1.00 49.34 295 GLN A O 1
ATOM 2330 N N . TYR A 1 296 ? -2.077 34.616 -26.220 1.00 50.50 296 TYR A N 1
ATOM 2331 C CA . TYR A 1 296 ? -1.409 33.348 -25.857 1.00 50.50 296 TYR A CA 1
ATOM 2332 C C . TYR A 1 296 ? -1.755 32.150 -26.760 1.00 50.50 296 TYR A C 1
ATOM 2334 O O . TYR A 1 296 ? -1.011 31.164 -26.795 1.00 50.50 296 TYR A O 1
ATOM 2342 N N . ALA A 1 297 ? -2.866 32.207 -27.499 1.00 52.81 297 ALA A N 1
ATOM 2343 C CA . ALA A 1 297 ? -3.225 31.154 -28.452 1.00 52.81 297 ALA A CA 1
ATOM 2344 C C . ALA A 1 297 ? -2.347 31.214 -29.719 1.00 52.81 297 ALA A C 1
ATOM 2346 O O . ALA A 1 297 ? -1.933 30.166 -30.229 1.00 52.81 297 ALA A O 1
ATOM 2347 N N . ASP A 1 298 ? -1.977 32.423 -30.154 1.00 61.22 298 ASP A N 1
ATOM 2348 C CA . ASP A 1 298 ? -1.135 32.649 -31.331 1.00 61.22 298 ASP A CA 1
ATOM 2349 C C . ASP A 1 298 ? 0.321 32.220 -31.115 1.00 61.22 298 ASP A C 1
ATOM 2351 O O . ASP A 1 298 ? 0.907 31.582 -31.989 1.00 61.22 298 ASP A O 1
ATOM 2355 N N . GLU A 1 299 ? 0.901 32.434 -29.928 1.00 65.56 299 GLU A N 1
ATOM 2356 C CA . GLU A 1 299 ? 2.275 31.989 -29.647 1.00 65.56 299 GLU A CA 1
ATOM 2357 C C . GLU A 1 299 ? 2.423 30.461 -29.645 1.00 65.56 299 GLU A C 1
ATOM 2359 O O . GLU A 1 299 ? 3.439 29.923 -30.100 1.00 65.56 299 GLU A O 1
ATOM 2364 N N . ARG A 1 300 ? 1.410 29.726 -29.165 1.00 65.19 300 ARG A N 1
ATOM 2365 C CA . ARG A 1 300 ? 1.431 28.253 -29.175 1.00 65.19 300 ARG A CA 1
ATOM 2366 C C . ARG A 1 300 ? 1.269 27.707 -30.594 1.00 65.19 300 ARG A C 1
ATOM 2368 O O . ARG A 1 300 ? 1.942 26.737 -30.947 1.00 65.19 300 ARG A O 1
ATOM 2375 N N . SER A 1 301 ? 0.427 28.348 -31.406 1.00 69.38 301 SER A N 1
ATOM 2376 C CA . SER A 1 301 ? 0.258 28.027 -32.826 1.00 69.38 301 SER A CA 1
ATOM 2377 C C . SER A 1 301 ? 1.539 28.317 -33.622 1.00 69.38 301 SER A C 1
ATOM 2379 O O . SER A 1 301 ? 2.034 27.444 -34.337 1.00 69.38 301 SER A O 1
ATOM 2381 N N . ALA A 1 302 ? 2.166 29.478 -33.399 1.00 72.06 302 ALA A N 1
ATOM 2382 C CA . ALA A 1 302 ? 3.430 29.864 -34.023 1.00 72.06 302 ALA A CA 1
ATOM 2383 C C . ALA A 1 302 ? 4.593 28.939 -33.621 1.00 72.06 302 ALA A C 1
ATOM 2385 O O . ALA A 1 302 ? 5.347 28.498 -34.489 1.00 72.06 302 ALA A O 1
ATOM 2386 N N . ARG A 1 303 ? 4.708 28.547 -32.339 1.00 70.56 303 ARG A N 1
ATOM 2387 C CA . ARG A 1 303 ? 5.705 27.549 -31.892 1.00 70.56 303 ARG A CA 1
ATOM 2388 C C . ARG A 1 303 ? 5.497 26.184 -32.537 1.00 70.56 303 ARG A C 1
ATOM 2390 O O . ARG A 1 303 ? 6.475 25.526 -32.885 1.00 70.56 303 ARG A O 1
ATOM 2397 N N . ASN A 1 304 ? 4.251 25.745 -32.695 1.00 69.00 304 ASN A N 1
ATOM 2398 C CA . ASN A 1 304 ? 3.954 24.472 -33.349 1.00 69.00 304 ASN A CA 1
ATOM 2399 C C . ASN A 1 304 ? 4.233 24.530 -34.861 1.00 69.00 304 ASN A C 1
ATOM 2401 O O . ASN A 1 304 ? 4.766 23.566 -35.406 1.00 69.00 304 ASN A O 1
ATOM 2405 N N . SER A 1 305 ? 3.955 25.662 -35.515 1.00 71.75 305 SER A N 1
ATOM 2406 C CA . SER A 1 305 ? 4.284 25.905 -36.927 1.00 71.75 305 SER A CA 1
ATOM 2407 C C . SER A 1 305 ? 5.799 25.928 -37.167 1.00 71.75 305 SER A C 1
ATOM 2409 O O . SER A 1 305 ? 6.294 25.211 -38.032 1.00 71.75 305 SER A O 1
ATOM 2411 N N . LEU A 1 306 ? 6.563 26.632 -36.323 1.00 75.00 306 LEU A N 1
ATOM 2412 C CA . LEU A 1 306 ? 8.031 26.651 -36.372 1.00 75.00 306 LEU A CA 1
ATOM 2413 C C . LEU A 1 306 ? 8.643 25.262 -36.141 1.00 75.00 306 LEU A C 1
ATOM 2415 O O . LEU A 1 306 ? 9.583 24.892 -36.841 1.00 75.00 306 LEU A O 1
ATOM 2419 N N . LYS A 1 307 ? 8.092 24.462 -35.215 1.00 67.56 307 LYS A N 1
ATOM 2420 C CA . LYS A 1 307 ? 8.509 23.061 -35.016 1.00 67.56 307 LYS A CA 1
ATOM 2421 C C . LYS A 1 307 ? 8.176 22.170 -36.215 1.00 67.56 307 LYS A C 1
ATOM 2423 O O . LYS A 1 307 ? 8.959 21.290 -36.554 1.00 67.56 307 LYS A O 1
ATOM 2428 N N . ALA A 1 308 ? 7.031 22.376 -36.864 1.00 65.69 308 ALA A N 1
ATOM 2429 C CA . ALA A 1 308 ? 6.665 21.632 -38.069 1.00 65.69 308 ALA A CA 1
ATOM 2430 C C . ALA A 1 308 ? 7.551 22.017 -39.267 1.00 65.69 308 ALA A C 1
ATOM 2432 O O . ALA A 1 308 ? 7.969 21.148 -40.030 1.00 65.69 308 ALA A O 1
ATOM 2433 N N . GLN A 1 309 ? 7.890 23.300 -39.401 1.00 67.44 309 GLN A N 1
ATOM 2434 C CA . GLN A 1 309 ? 8.746 23.812 -40.468 1.00 67.44 309 GLN A CA 1
ATOM 2435 C C . GLN A 1 309 ? 10.213 23.408 -40.273 1.00 67.44 309 GLN A C 1
ATOM 2437 O O . GLN A 1 309 ? 10.860 22.998 -41.235 1.00 67.44 309 GLN A O 1
ATOM 2442 N N . SER A 1 310 ? 10.729 23.425 -39.038 1.00 66.06 310 SER A N 1
ATOM 2443 C CA . SER A 1 310 ? 12.059 22.877 -38.743 1.00 66.06 310 SER A CA 1
ATOM 2444 C C . SER A 1 310 ? 12.116 21.369 -39.009 1.00 66.06 310 SER A C 1
ATOM 2446 O O . SER A 1 310 ? 13.087 20.894 -39.593 1.00 66.06 310 SER A O 1
ATOM 2448 N N . LYS A 1 311 ? 11.047 20.625 -38.685 1.00 62.03 311 LYS A N 1
ATOM 2449 C CA . LYS A 1 311 ? 10.911 19.190 -38.990 1.00 62.03 311 LYS A CA 1
ATOM 2450 C C . LYS A 1 311 ? 10.905 18.907 -40.498 1.00 62.03 311 LYS A C 1
ATOM 2452 O O . LYS A 1 311 ? 11.610 18.007 -40.942 1.00 62.03 311 LYS A O 1
ATOM 2457 N N . TYR A 1 312 ? 10.168 19.692 -41.286 1.00 61.81 312 TYR A N 1
ATOM 2458 C CA . TYR A 1 312 ? 10.146 19.578 -42.750 1.00 61.81 312 TYR A CA 1
ATOM 2459 C C . TYR A 1 312 ? 11.513 19.893 -43.376 1.00 61.81 312 TYR A C 1
ATOM 2461 O O . TYR A 1 312 ? 12.002 19.146 -44.221 1.00 61.81 312 TYR A O 1
ATOM 2469 N N . ASN A 1 313 ? 12.182 20.944 -42.896 1.00 59.50 313 ASN A N 1
ATOM 2470 C CA . ASN A 1 313 ? 13.533 21.281 -43.342 1.00 59.50 313 ASN A CA 1
ATOM 2471 C C . ASN A 1 313 ? 14.555 20.192 -42.972 1.00 59.50 313 ASN A C 1
ATOM 2473 O O . ASN A 1 313 ? 15.480 19.952 -43.744 1.00 59.50 313 ASN A O 1
ATOM 2477 N N . ARG A 1 314 ? 14.376 19.490 -41.842 1.00 57.03 314 ARG A N 1
ATOM 2478 C CA . ARG A 1 314 ? 15.210 18.335 -41.460 1.00 57.03 314 ARG A CA 1
ATOM 2479 C C . ARG A 1 314 ? 15.014 17.148 -42.408 1.00 57.03 314 ARG A C 1
ATOM 2481 O O . ARG A 1 314 ? 15.997 16.553 -42.835 1.00 57.03 314 ARG A O 1
ATOM 2488 N N . MET A 1 315 ? 13.770 16.862 -42.807 1.00 52.72 315 MET A N 1
ATOM 2489 C CA . MET A 1 315 ? 13.468 15.828 -43.810 1.00 52.72 315 MET A CA 1
ATOM 2490 C C . MET A 1 315 ? 14.132 16.135 -45.162 1.00 52.72 315 MET A C 1
ATOM 2492 O O . MET A 1 315 ? 14.823 15.280 -45.707 1.00 52.72 315 MET A O 1
ATOM 2496 N N . LEU A 1 316 ? 14.033 17.378 -45.649 1.00 55.22 316 LEU A N 1
ATOM 2497 C CA . LEU A 1 316 ? 14.691 17.799 -46.895 1.00 55.22 316 LEU A CA 1
ATOM 2498 C C . LEU A 1 316 ? 16.229 17.795 -46.805 1.00 55.22 316 LEU A C 1
ATOM 2500 O O . LEU A 1 316 ? 16.911 17.509 -47.791 1.00 55.22 316 LEU A O 1
ATOM 2504 N N . LYS A 1 317 ? 16.803 18.105 -45.634 1.00 55.12 317 LYS A N 1
ATOM 2505 C CA . LYS A 1 317 ? 18.259 18.058 -45.417 1.00 55.12 317 LYS A CA 1
ATOM 2506 C C . LYS A 1 317 ? 18.780 16.612 -45.413 1.00 55.12 317 LYS A C 1
ATOM 2508 O O . LYS A 1 317 ? 19.850 16.368 -45.970 1.00 55.12 317 LYS A O 1
ATOM 2513 N N . ASN A 1 318 ? 18.007 15.656 -44.889 1.00 53.53 318 ASN A N 1
ATOM 2514 C CA . ASN A 1 318 ? 18.334 14.226 -44.962 1.00 53.53 318 ASN A CA 1
ATOM 2515 C C . ASN A 1 318 ? 18.334 13.696 -46.404 1.00 53.53 318 ASN A C 1
ATOM 2517 O O . ASN A 1 318 ? 19.228 12.928 -46.763 1.00 53.53 318 ASN A O 1
ATOM 2521 N N . ASP A 1 319 ? 17.416 14.161 -47.257 1.00 52.28 319 ASP A N 1
ATOM 2522 C CA . ASP A 1 319 ? 17.391 13.777 -48.676 1.00 52.28 319 ASP A CA 1
ATOM 2523 C C . ASP A 1 319 ? 18.636 14.257 -49.442 1.00 52.28 319 ASP A C 1
ATOM 2525 O O . ASP A 1 319 ? 19.172 13.523 -50.280 1.00 52.28 319 ASP A O 1
ATOM 2529 N N . ASN A 1 320 ? 19.148 15.449 -49.110 1.00 54.53 320 ASN A N 1
ATOM 2530 C CA . ASN A 1 320 ? 20.404 15.970 -49.661 1.00 54.53 320 ASN A CA 1
ATOM 2531 C C . ASN A 1 320 ? 21.646 15.290 -49.059 1.00 54.53 320 ASN A C 1
ATOM 2533 O O . ASN A 1 320 ? 22.615 15.054 -49.780 1.00 54.53 320 ASN A O 1
ATOM 2537 N N . SER A 1 321 ? 21.623 14.918 -47.774 1.00 56.69 321 SER A N 1
ATOM 2538 C CA . SER A 1 321 ? 22.707 14.154 -47.133 1.00 56.69 321 SER A CA 1
ATOM 2539 C C . SER A 1 321 ? 22.860 12.759 -47.758 1.00 56.69 321 SER A C 1
ATOM 2541 O O . SER A 1 321 ? 23.971 12.329 -48.082 1.00 56.69 321 SER A O 1
ATOM 2543 N N . MET A 1 322 ? 21.739 12.094 -48.071 1.00 55.84 322 MET A N 1
ATOM 2544 C CA . MET A 1 322 ? 21.737 10.797 -48.760 1.00 55.84 322 MET A CA 1
ATOM 2545 C C . MET A 1 322 ? 22.166 10.857 -50.236 1.00 55.84 322 MET A C 1
ATOM 2547 O O . MET A 1 322 ? 22.458 9.823 -50.848 1.00 55.84 322 MET A O 1
ATOM 2551 N N . ALA A 1 323 ? 22.212 12.043 -50.849 1.00 57.88 323 ALA A N 1
ATOM 2552 C CA . ALA A 1 323 ? 22.702 12.202 -52.217 1.00 57.88 323 ALA A CA 1
ATOM 2553 C C . ALA A 1 323 ? 24.235 12.084 -52.313 1.00 57.88 323 ALA A C 1
ATOM 2555 O O . ALA A 1 323 ? 24.743 11.749 -53.381 1.00 57.88 323 ALA A O 1
ATOM 2556 N N . ASN A 1 324 ? 24.961 12.282 -51.204 1.00 68.50 324 ASN A N 1
ATOM 2557 C CA . ASN A 1 324 ? 26.426 12.285 -51.157 1.00 68.50 324 ASN A CA 1
ATOM 2558 C C . ASN A 1 324 ? 26.999 11.166 -50.264 1.00 68.50 324 ASN A C 1
ATOM 2560 O O . ASN A 1 324 ? 27.917 11.385 -49.477 1.00 68.50 324 ASN A O 1
ATOM 2564 N N . ILE A 1 325 ? 26.412 9.967 -50.336 1.00 79.06 325 ILE A N 1
ATOM 2565 C CA . ILE A 1 325 ? 26.906 8.772 -49.621 1.00 79.06 325 ILE A CA 1
ATOM 2566 C C . ILE A 1 325 ? 28.115 8.148 -50.342 1.00 79.06 325 ILE A C 1
ATOM 2568 O O . ILE A 1 325 ? 28.902 7.423 -49.736 1.00 79.06 325 ILE A O 1
ATOM 2572 N N . ASN A 1 326 ? 28.282 8.439 -51.634 1.00 82.31 326 ASN A N 1
ATOM 2573 C CA . ASN A 1 326 ? 29.316 7.832 -52.464 1.00 82.31 326 ASN A CA 1
ATOM 2574 C C . ASN A 1 326 ? 30.723 8.098 -51.923 1.00 82.31 326 ASN A C 1
ATOM 2576 O O . ASN A 1 326 ? 31.119 9.244 -51.737 1.00 82.31 326 ASN A O 1
ATOM 2580 N N . ASN A 1 327 ? 31.495 7.022 -51.766 1.00 84.31 327 ASN A N 1
ATOM 2581 C CA . ASN A 1 327 ? 32.881 7.023 -51.297 1.00 84.31 327 ASN A CA 1
ATOM 2582 C C . ASN A 1 327 ? 33.080 7.495 -49.847 1.00 84.31 327 ASN A C 1
ATOM 2584 O O . ASN A 1 327 ? 34.212 7.782 -49.464 1.00 84.31 327 ASN A O 1
ATOM 2588 N N . LYS A 1 328 ? 32.023 7.535 -49.028 1.00 88.00 328 LYS A N 1
ATOM 2589 C CA . LYS A 1 328 ? 32.166 7.735 -47.581 1.00 88.00 328 LYS A CA 1
ATOM 2590 C C . LYS A 1 328 ? 32.442 6.410 -46.871 1.00 88.00 328 LYS A C 1
ATOM 2592 O O . LYS A 1 328 ? 31.986 5.352 -47.318 1.00 88.00 328 LYS A O 1
ATOM 2597 N N . GLN A 1 329 ? 33.201 6.479 -45.780 1.00 90.12 329 GLN A N 1
ATOM 2598 C CA . GLN A 1 329 ? 33.457 5.335 -44.910 1.00 90.12 329 GLN A CA 1
ATOM 2599 C C . GLN A 1 329 ? 32.335 5.202 -43.884 1.00 90.12 329 GLN A C 1
ATOM 2601 O O . GLN A 1 329 ? 31.874 6.181 -43.297 1.00 90.12 329 GLN A O 1
ATOM 2606 N N . PHE A 1 330 ? 31.879 3.971 -43.710 1.00 92.44 330 PHE A N 1
ATOM 2607 C CA . PHE A 1 330 ? 30.850 3.609 -42.757 1.00 92.44 330 PHE A CA 1
ATOM 2608 C C . PHE A 1 330 ? 31.324 2.435 -41.925 1.00 92.44 330 PHE A C 1
ATOM 2610 O O . PHE A 1 330 ? 31.904 1.477 -42.439 1.00 92.44 330 PHE A O 1
ATOM 2617 N N . THR A 1 331 ? 30.979 2.467 -40.652 1.00 92.62 331 THR A N 1
ATOM 2618 C CA . THR A 1 331 ? 31.083 1.312 -39.777 1.00 92.62 331 THR A CA 1
ATOM 2619 C C . THR A 1 331 ? 29.826 0.474 -39.941 1.00 92.62 331 THR A C 1
ATOM 2621 O O . THR A 1 331 ? 28.708 0.953 -39.744 1.00 92.62 331 THR A O 1
ATOM 2624 N N . LEU A 1 332 ? 30.017 -0.778 -40.348 1.00 93.94 332 LEU A N 1
ATOM 2625 C CA . LEU A 1 332 ? 28.957 -1.742 -40.596 1.00 93.94 332 LEU A CA 1
ATOM 2626 C C . LEU A 1 332 ? 28.730 -2.592 -39.346 1.00 93.94 332 LEU A C 1
ATOM 2628 O O . LEU A 1 332 ? 29.630 -3.305 -38.890 1.00 93.94 332 LEU A O 1
ATOM 2632 N N . TYR A 1 333 ? 27.503 -2.562 -38.842 1.00 95.62 333 TYR A N 1
ATOM 2633 C CA . TYR A 1 333 ? 27.026 -3.428 -37.774 1.00 95.62 333 TYR A CA 1
ATOM 2634 C C . TYR A 1 333 ? 25.900 -4.316 -38.289 1.00 95.62 333 TYR A C 1
ATOM 2636 O O . TYR A 1 333 ? 25.027 -3.862 -39.022 1.00 95.62 333 TYR A O 1
ATOM 2644 N N . GLU A 1 334 ? 25.885 -5.569 -37.864 1.00 95.88 334 GLU A N 1
ATOM 2645 C CA . GLU A 1 334 ? 24.714 -6.432 -37.999 1.00 95.88 334 GLU A CA 1
ATOM 2646 C C . GLU A 1 334 ? 23.780 -6.218 -36.813 1.00 95.88 334 GLU A C 1
ATOM 2648 O O . GLU A 1 334 ? 24.238 -6.157 -35.668 1.00 95.88 334 GLU A O 1
ATOM 2653 N N . ILE A 1 335 ? 22.485 -6.107 -37.100 1.00 96.81 335 ILE A N 1
ATOM 2654 C CA . ILE A 1 335 ? 21.425 -5.922 -36.112 1.00 96.81 335 ILE A CA 1
ATOM 2655 C C . ILE A 1 335 ? 20.869 -7.304 -35.752 1.00 96.81 335 ILE A C 1
ATOM 2657 O O . ILE A 1 335 ? 20.351 -8.006 -36.619 1.00 96.81 335 ILE A O 1
ATOM 2661 N N . GLY A 1 336 ? 20.987 -7.696 -34.484 1.00 96.25 336 GLY A N 1
ATOM 2662 C CA . GLY A 1 336 ? 20.431 -8.952 -33.979 1.00 96.25 336 GLY A CA 1
ATOM 2663 C C . GLY A 1 336 ? 18.956 -8.857 -33.580 1.00 96.25 336 GLY A C 1
ATOM 2664 O O . GLY A 1 336 ? 18.267 -7.877 -33.869 1.00 96.25 336 GLY A O 1
ATOM 2665 N N . ASP A 1 337 ? 18.467 -9.887 -32.890 1.00 95.50 337 ASP A N 1
ATOM 2666 C CA . ASP A 1 337 ? 17.086 -9.934 -32.407 1.00 95.50 337 ASP A CA 1
ATOM 2667 C C . ASP A 1 337 ? 16.826 -8.923 -31.277 1.00 95.50 337 ASP A C 1
ATOM 2669 O O . ASP A 1 337 ? 17.679 -8.740 -30.412 1.00 95.50 337 ASP A O 1
ATOM 2673 N N . PRO A 1 338 ? 15.655 -8.263 -31.258 1.00 95.44 338 PRO A N 1
ATOM 2674 C CA . PRO A 1 338 ? 15.339 -7.251 -30.283 1.00 95.44 338 PRO A CA 1
ATOM 2675 C C . PRO A 1 338 ? 15.100 -7.845 -28.905 1.00 95.44 338 PRO A C 1
ATOM 2677 O O . PRO A 1 338 ? 14.442 -8.870 -28.725 1.00 95.44 338 PRO A O 1
ATOM 2680 N N . GLU A 1 339 ? 15.522 -7.072 -27.923 1.00 94.75 339 GLU A N 1
ATOM 2681 C CA . GLU A 1 339 ? 15.223 -7.245 -26.521 1.00 94.75 339 GLU A CA 1
ATOM 2682 C C . GLU A 1 339 ? 14.290 -6.132 -26.049 1.00 94.75 339 GLU A C 1
ATOM 2684 O O . GLU A 1 339 ? 14.362 -4.988 -26.503 1.00 94.75 339 GLU A O 1
ATOM 2689 N N . PHE A 1 340 ? 13.419 -6.456 -25.099 1.00 93.44 340 PHE A N 1
ATOM 2690 C CA . PHE A 1 340 ? 12.567 -5.468 -24.454 1.00 93.44 340 PHE A CA 1
ATOM 2691 C C . PHE A 1 340 ? 13.244 -4.924 -23.194 1.00 93.44 340 PHE A C 1
ATOM 2693 O O . PHE A 1 340 ? 13.500 -5.662 -22.239 1.00 93.44 340 PHE A O 1
ATOM 2700 N N . TRP A 1 341 ? 13.532 -3.625 -23.188 1.00 93.44 341 TRP A N 1
ATOM 2701 C CA . TRP A 1 341 ? 14.150 -2.918 -22.073 1.00 93.44 341 TRP A CA 1
ATOM 2702 C C . TRP A 1 341 ? 13.127 -2.002 -21.410 1.00 93.44 341 TRP A C 1
ATOM 2704 O O . TRP A 1 341 ? 12.599 -1.079 -22.025 1.00 93.44 341 TRP A O 1
ATOM 2714 N N . HIS A 1 342 ? 12.852 -2.245 -20.132 1.00 92.75 342 HIS A N 1
ATOM 2715 C CA . HIS A 1 342 ? 11.953 -1.413 -19.343 1.00 92.75 342 HIS A CA 1
ATOM 2716 C C . HIS A 1 342 ? 12.245 -1.614 -17.863 1.00 92.75 342 HIS A C 1
ATOM 2718 O O . HIS A 1 342 ? 12.088 -2.717 -17.348 1.00 92.75 342 HIS A O 1
ATOM 2724 N N . ASN A 1 343 ? 12.651 -0.546 -17.187 1.00 94.19 343 ASN A N 1
ATOM 2725 C CA . ASN A 1 343 ? 12.951 -0.586 -15.766 1.00 94.19 343 ASN A CA 1
ATOM 2726 C C . ASN A 1 343 ? 11.956 0.274 -15.004 1.00 94.19 343 ASN A C 1
ATOM 2728 O O . ASN A 1 343 ? 11.589 1.377 -15.417 1.00 94.19 343 ASN A O 1
ATOM 2732 N N . VAL A 1 344 ? 11.535 -0.248 -13.862 1.00 95.44 344 VAL A N 1
ATOM 2733 C CA . VAL A 1 344 ? 10.666 0.447 -12.933 1.00 95.44 344 VAL A CA 1
ATOM 2734 C C . VAL A 1 344 ? 11.373 0.527 -11.598 1.00 95.44 344 VAL A C 1
ATOM 2736 O O . VAL A 1 344 ? 11.725 -0.476 -10.981 1.00 95.44 344 VAL A O 1
ATOM 2739 N N . ASN A 1 345 ? 11.584 1.762 -11.180 1.00 96.81 345 ASN A N 1
ATOM 2740 C CA . ASN A 1 345 ? 12.305 2.146 -9.991 1.00 96.81 345 ASN A CA 1
ATOM 2741 C C . ASN A 1 345 ? 11.293 2.444 -8.886 1.00 96.81 345 ASN A C 1
ATOM 2743 O O . ASN A 1 345 ? 10.398 3.278 -9.046 1.00 96.81 345 ASN A O 1
ATOM 2747 N N . VAL A 1 346 ? 11.434 1.750 -7.764 1.00 96.56 346 VAL A N 1
ATOM 2748 C CA . VAL A 1 346 ? 10.501 1.788 -6.646 1.00 96.56 346 VAL A CA 1
ATOM 2749 C C . VAL A 1 346 ? 11.231 2.183 -5.370 1.00 96.56 346 VAL A C 1
ATOM 2751 O O . VAL A 1 346 ? 12.270 1.619 -5.026 1.00 96.56 346 VAL A O 1
ATOM 2754 N N . GLN A 1 347 ? 10.648 3.124 -4.632 1.00 96.81 347 GLN A N 1
ATOM 2755 C CA . GLN A 1 347 ? 11.007 3.407 -3.246 1.00 96.81 347 GLN A CA 1
ATOM 2756 C C . GLN A 1 347 ? 9.758 3.508 -2.379 1.00 96.81 347 GLN A C 1
ATOM 2758 O O . GLN A 1 347 ? 8.694 3.918 -2.844 1.00 96.81 347 GLN A O 1
ATOM 2763 N N . LEU A 1 348 ? 9.888 3.136 -1.110 1.00 97.31 348 LEU A N 1
ATOM 2764 C CA . LEU A 1 348 ? 8.783 3.111 -0.164 1.00 97.31 348 LEU A CA 1
ATOM 2765 C C . LEU A 1 348 ? 9.180 3.841 1.115 1.00 97.31 348 LEU A C 1
ATOM 2767 O O . LEU A 1 348 ? 10.182 3.508 1.745 1.00 97.31 348 LEU A O 1
ATOM 2771 N N . PHE A 1 349 ? 8.357 4.808 1.504 1.00 97.00 349 PHE A N 1
ATOM 2772 C CA . PHE A 1 349 ? 8.574 5.645 2.676 1.00 97.00 349 PHE A CA 1
ATOM 2773 C C . PHE A 1 349 ? 7.465 5.405 3.694 1.00 97.00 349 PHE A C 1
ATOM 2775 O O . PHE A 1 349 ? 6.289 5.484 3.343 1.00 97.00 349 PHE A O 1
ATOM 2782 N N . GLU A 1 350 ? 7.819 5.136 4.947 1.00 96.94 350 GLU A N 1
ATOM 2783 C CA . GLU A 1 350 ? 6.881 5.069 6.070 1.00 96.94 350 GLU A CA 1
ATOM 2784 C C . GLU A 1 350 ? 6.783 6.432 6.754 1.00 96.94 350 GLU A C 1
ATOM 2786 O O . GLU A 1 350 ? 7.799 7.065 7.045 1.00 96.94 350 GLU A O 1
ATOM 2791 N N . LYS A 1 351 ? 5.564 6.898 7.032 1.00 96.31 351 LYS A N 1
ATOM 2792 C CA . LYS A 1 351 ? 5.356 8.107 7.827 1.00 96.31 351 LYS A CA 1
ATOM 2793 C C . LYS A 1 351 ? 5.522 7.786 9.307 1.00 96.31 351 LYS A C 1
ATOM 2795 O O . LYS A 1 351 ? 4.679 7.115 9.891 1.00 96.31 351 LYS A O 1
ATOM 2800 N N . GLU A 1 352 ? 6.537 8.351 9.938 1.00 93.69 352 GLU A N 1
ATOM 2801 C CA . GLU A 1 352 ? 6.753 8.259 11.379 1.00 93.69 352 GLU A CA 1
ATOM 2802 C C . GLU A 1 352 ? 6.593 9.630 12.045 1.00 93.69 352 GLU A C 1
ATOM 2804 O O . GLU A 1 352 ? 6.632 10.683 11.404 1.00 93.69 352 GLU A O 1
ATOM 2809 N N . SER A 1 353 ? 6.385 9.617 13.359 1.00 91.19 353 SER A N 1
ATOM 2810 C CA . SER A 1 353 ? 6.488 10.815 14.192 1.00 91.19 353 SER A CA 1
ATOM 2811 C C . SER A 1 353 ? 7.717 10.678 15.072 1.00 91.19 353 SER A C 1
ATOM 2813 O O . SER A 1 353 ? 7.871 9.678 15.778 1.00 91.19 353 SER A O 1
ATOM 2815 N N . ASP A 1 354 ? 8.605 11.665 15.020 1.00 91.44 354 ASP A N 1
ATOM 2816 C CA . ASP A 1 354 ? 9.770 11.685 15.892 1.00 91.44 354 ASP A CA 1
ATOM 2817 C C . ASP A 1 354 ? 9.365 11.923 17.361 1.00 91.44 354 ASP A C 1
ATOM 2819 O O . ASP A 1 354 ? 8.203 12.174 17.693 1.00 91.44 354 ASP A O 1
ATOM 2823 N N . SER A 1 355 ? 10.332 11.865 18.281 1.00 92.69 355 SER A N 1
ATOM 2824 C CA . SER A 1 355 ? 10.071 12.120 19.705 1.00 92.69 355 SER A CA 1
ATOM 2825 C C . SER A 1 355 ? 9.572 13.540 20.002 1.00 92.69 355 SER A C 1
ATOM 2827 O O . SER A 1 355 ? 9.095 13.784 21.106 1.00 92.69 355 SER A O 1
ATOM 2829 N N . SER A 1 356 ? 9.707 14.474 19.055 1.00 92.69 356 SER A N 1
ATOM 2830 C CA . SER A 1 356 ? 9.189 15.841 19.151 1.00 92.69 356 SER A CA 1
ATOM 2831 C C . SER A 1 356 ? 7.783 15.998 18.555 1.00 92.69 356 SER A C 1
ATOM 2833 O O . SER A 1 356 ? 7.197 17.072 18.656 1.00 92.69 356 SER A O 1
ATOM 2835 N N . GLY A 1 357 ? 7.225 14.933 17.967 1.00 91.56 357 GLY A N 1
ATOM 2836 C CA . GLY A 1 357 ? 5.933 14.942 17.283 1.00 91.56 357 GLY A CA 1
ATOM 2837 C C . GLY A 1 357 ? 5.990 15.462 15.844 1.00 91.56 357 GLY A C 1
ATOM 2838 O O . GLY A 1 357 ? 4.942 15.603 15.214 1.00 91.56 357 GLY A O 1
ATOM 2839 N N . LYS A 1 358 ? 7.179 15.740 15.297 1.00 93.88 358 LYS A N 1
ATOM 2840 C CA . LYS A 1 358 ? 7.331 16.134 13.893 1.00 93.88 358 LYS A CA 1
ATOM 2841 C C . LYS A 1 358 ? 7.194 14.915 12.994 1.00 93.88 358 LYS A C 1
ATOM 2843 O O . LYS A 1 358 ? 7.674 13.827 13.308 1.00 93.88 358 LYS A O 1
ATOM 2848 N N . THR A 1 359 ? 6.546 15.119 11.851 1.00 92.38 359 THR A N 1
ATOM 2849 C CA . THR A 1 359 ? 6.430 14.092 10.814 1.00 92.38 359 THR A CA 1
ATOM 2850 C C . THR A 1 359 ? 7.781 13.894 10.131 1.00 92.38 359 THR A C 1
ATOM 2852 O O . THR A 1 359 ? 8.370 14.857 9.645 1.00 92.38 359 THR A O 1
ATOM 2855 N N . VAL A 1 360 ? 8.235 12.646 10.050 1.00 95.38 360 VAL A N 1
ATOM 2856 C CA . VAL A 1 360 ? 9.443 12.238 9.325 1.00 95.38 360 VAL A CA 1
ATOM 2857 C C . VAL A 1 360 ? 9.082 11.093 8.383 1.00 95.38 360 VAL A C 1
ATOM 2859 O O . VAL A 1 360 ? 8.294 10.219 8.737 1.00 95.38 360 VAL A O 1
ATOM 2862 N N . TRP A 1 361 ? 9.654 11.093 7.181 1.00 95.56 361 TRP A N 1
ATOM 2863 C CA . TRP A 1 361 ? 9.537 9.979 6.242 1.00 95.56 361 TRP A CA 1
ATOM 2864 C C . TRP A 1 361 ? 10.742 9.053 6.395 1.00 95.56 361 TRP A C 1
ATOM 2866 O O . TRP A 1 361 ? 11.873 9.448 6.110 1.00 95.56 361 TRP A O 1
ATOM 2876 N N . ASN A 1 362 ? 10.494 7.839 6.876 1.00 94.81 362 ASN A N 1
ATOM 2877 C CA . ASN A 1 362 ? 11.490 6.790 7.023 1.00 94.81 362 ASN A CA 1
ATOM 2878 C C . ASN A 1 362 ? 11.584 5.994 5.714 1.00 94.81 362 ASN A C 1
ATOM 2880 O O . ASN A 1 362 ? 10.624 5.339 5.309 1.00 94.81 362 ASN A O 1
ATOM 2884 N N . ASP A 1 363 ? 12.725 6.072 5.033 1.00 94.88 363 ASP A N 1
ATOM 2885 C CA . ASP A 1 363 ? 12.961 5.335 3.792 1.00 94.88 363 ASP A CA 1
ATOM 2886 C C . ASP A 1 363 ? 13.247 3.854 4.083 1.00 94.88 363 ASP A C 1
ATOM 2888 O O . ASP A 1 363 ? 14.343 3.483 4.517 1.00 94.88 363 ASP A O 1
ATOM 2892 N N . LEU A 1 364 ? 12.273 2.988 3.788 1.00 92.75 364 LEU A N 1
ATOM 2893 C CA . LEU A 1 364 ? 12.412 1.542 3.969 1.00 92.75 364 LEU A CA 1
ATOM 2894 C C . LEU A 1 364 ? 13.409 0.913 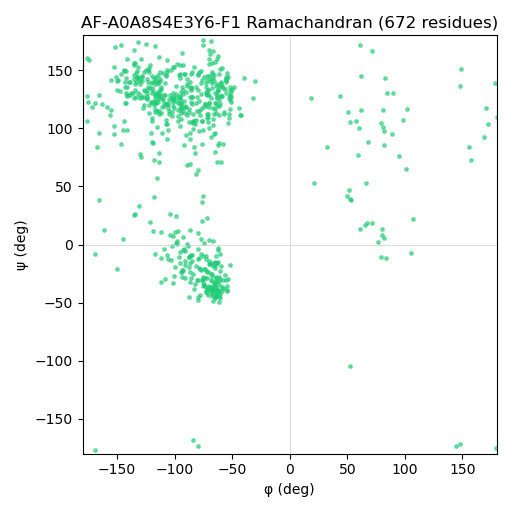2.991 1.00 92.75 364 LEU A C 1
ATOM 2896 O O . LEU A 1 364 ? 13.889 -0.197 3.226 1.00 92.75 364 LEU A O 1
ATOM 2900 N N . THR A 1 365 ? 13.751 1.622 1.916 1.00 91.00 365 THR A N 1
ATOM 2901 C CA . THR A 1 365 ? 14.775 1.196 0.961 1.00 91.00 365 THR A CA 1
ATOM 2902 C C . THR A 1 365 ? 16.191 1.582 1.378 1.00 91.00 365 THR A C 1
ATOM 2904 O O . THR A 1 365 ? 17.160 1.086 0.804 1.00 91.00 365 THR A O 1
ATOM 2907 N N . MET A 1 366 ? 16.329 2.396 2.432 1.00 90.69 366 MET A N 1
ATOM 2908 C CA . MET A 1 366 ? 17.611 2.865 2.965 1.00 90.69 366 MET A CA 1
ATOM 2909 C C . MET A 1 366 ? 18.499 3.524 1.896 1.00 90.69 366 MET A C 1
ATOM 2911 O O . MET A 1 366 ? 19.709 3.308 1.880 1.00 90.69 366 MET A O 1
ATOM 2915 N N . GLY A 1 367 ? 17.899 4.292 0.985 1.00 89.62 367 GLY A N 1
ATOM 2916 C CA . GLY A 1 367 ? 18.574 4.939 -0.139 1.00 89.62 367 GLY A CA 1
ATOM 2917 C C . GLY A 1 367 ? 18.776 4.052 -1.374 1.00 89.62 367 GLY A C 1
ATOM 2918 O O . GLY A 1 367 ? 19.096 4.579 -2.438 1.00 89.62 367 GLY A O 1
ATOM 2919 N N . ASN A 1 368 ? 18.558 2.735 -1.282 1.00 92.38 368 ASN A N 1
ATOM 2920 C CA . ASN A 1 368 ? 18.731 1.818 -2.411 1.00 92.38 368 ASN A CA 1
ATOM 2921 C C . ASN A 1 368 ? 17.450 1.729 -3.242 1.00 92.38 368 ASN A C 1
ATOM 2923 O O . ASN A 1 368 ? 16.489 1.075 -2.855 1.00 92.38 368 ASN A O 1
ATOM 2927 N N . ILE A 1 369 ? 17.436 2.355 -4.414 1.00 94.69 369 ILE A N 1
ATOM 2928 C CA . ILE A 1 369 ? 16.284 2.297 -5.319 1.00 94.69 369 ILE A CA 1
ATOM 2929 C C . ILE A 1 369 ? 16.083 0.853 -5.805 1.00 94.69 369 ILE A C 1
ATOM 2931 O O . ILE A 1 369 ? 16.972 0.278 -6.432 1.00 94.69 369 ILE A O 1
ATOM 2935 N N . ALA A 1 370 ? 14.905 0.277 -5.549 1.00 95.94 370 ALA A N 1
ATOM 2936 C CA . ALA A 1 370 ? 14.558 -1.048 -6.046 1.00 95.94 370 ALA A CA 1
ATOM 2937 C C . ALA A 1 370 ? 14.221 -0.953 -7.538 1.00 95.94 370 ALA A C 1
ATOM 2939 O O . ALA A 1 370 ? 13.167 -0.434 -7.900 1.00 95.94 370 ALA A O 1
ATOM 2940 N N . SER A 1 371 ? 15.121 -1.423 -8.401 1.00 96.88 371 SER A N 1
ATOM 2941 C CA . SER A 1 371 ? 14.927 -1.418 -9.854 1.00 96.88 371 SER A CA 1
ATOM 2942 C C . SER A 1 371 ? 14.529 -2.808 -10.335 1.00 96.88 371 SER A C 1
ATOM 2944 O O . SER A 1 371 ? 15.272 -3.770 -10.138 1.00 96.88 371 SER A O 1
ATOM 2946 N N . VAL A 1 372 ? 13.349 -2.923 -10.944 1.00 97.31 372 VAL A N 1
ATOM 2947 C CA . VAL A 1 372 ? 12.831 -4.185 -11.486 1.00 97.31 372 VAL A CA 1
ATOM 2948 C C . VAL A 1 372 ? 12.383 -4.020 -12.933 1.00 97.31 372 VAL A C 1
ATOM 2950 O O . VAL A 1 372 ? 11.850 -2.981 -13.317 1.00 97.31 372 VAL A O 1
ATOM 2953 N N . GLY A 1 373 ? 12.572 -5.059 -13.739 1.00 95.88 373 GLY A N 1
ATOM 2954 C CA . GLY A 1 373 ? 12.241 -5.050 -15.163 1.00 95.88 373 GLY A CA 1
ATOM 2955 C C . GLY A 1 373 ? 12.322 -6.445 -15.784 1.00 95.88 373 GLY A C 1
ATOM 2956 O O . GLY A 1 373 ? 12.610 -7.408 -15.079 1.00 95.88 373 GLY A O 1
ATOM 2957 N N . PRO A 1 374 ? 12.104 -6.597 -17.099 1.00 94.25 374 PRO A N 1
ATOM 2958 C CA . PRO A 1 374 ? 12.174 -7.891 -17.781 1.00 94.25 374 PRO A CA 1
ATOM 2959 C C . PRO A 1 374 ? 13.523 -8.608 -17.615 1.00 94.25 374 PRO A C 1
ATOM 2961 O O . PRO A 1 374 ? 13.555 -9.825 -17.464 1.00 94.25 374 PRO A O 1
ATOM 2964 N N . GLN A 1 375 ? 14.629 -7.855 -17.617 1.00 92.81 375 GLN A N 1
ATOM 2965 C CA . GLN A 1 375 ? 15.990 -8.395 -17.481 1.00 92.81 375 GLN A CA 1
ATOM 2966 C C . GLN A 1 375 ? 16.368 -8.698 -16.024 1.00 92.81 375 GLN A C 1
ATOM 2968 O O . GLN A 1 375 ? 17.135 -9.619 -15.755 1.00 92.81 375 GLN A O 1
ATOM 2973 N N . SER A 1 376 ? 15.808 -7.940 -15.081 1.00 95.69 376 SER A N 1
ATOM 2974 C CA . SER A 1 376 ? 16.007 -8.092 -13.638 1.00 95.69 376 SER A CA 1
ATOM 2975 C C . SER A 1 376 ? 14.641 -8.130 -12.941 1.00 95.69 376 SER A C 1
ATOM 2977 O O . SER A 1 376 ? 14.205 -7.136 -12.351 1.00 95.69 376 SER A O 1
ATOM 2979 N N . PRO A 1 377 ? 13.910 -9.257 -13.041 1.00 96.06 377 PRO A N 1
ATOM 2980 C CA . PRO A 1 377 ? 12.511 -9.314 -12.632 1.00 96.06 377 PRO A CA 1
ATOM 2981 C C . PRO A 1 377 ? 12.318 -9.345 -11.122 1.00 96.06 377 PRO A C 1
ATOM 2983 O O . PRO A 1 377 ? 11.187 -9.240 -10.665 1.00 96.06 377 PRO A O 1
ATOM 2986 N N . GLN A 1 378 ? 13.379 -9.517 -10.339 1.00 96.38 378 GLN A N 1
ATOM 2987 C CA . GLN A 1 378 ? 13.314 -9.610 -8.888 1.00 96.38 378 GLN A CA 1
ATOM 2988 C C . GLN A 1 378 ? 14.348 -8.686 -8.257 1.00 96.38 378 GLN A C 1
ATOM 2990 O O . GLN A 1 378 ? 15.453 -8.526 -8.772 1.00 96.38 378 GLN A O 1
ATOM 2995 N N . TYR A 1 379 ? 13.970 -8.104 -7.127 1.00 96.06 379 TYR A N 1
ATOM 2996 C CA . TYR A 1 379 ? 14.831 -7.327 -6.253 1.00 96.06 379 TYR A CA 1
ATOM 2997 C C . TYR A 1 379 ? 14.587 -7.772 -4.814 1.00 96.06 379 TYR A C 1
ATOM 2999 O O . TYR A 1 379 ? 13.440 -7.845 -4.370 1.00 96.06 379 TYR A O 1
ATOM 3007 N N . GLU A 1 380 ? 15.664 -8.013 -4.077 1.00 95.00 380 GLU A N 1
ATOM 3008 C CA . GLU A 1 380 ? 15.625 -8.388 -2.667 1.00 95.00 380 GLU A CA 1
ATOM 3009 C C . GLU A 1 380 ? 16.523 -7.443 -1.871 1.00 95.00 380 GLU A C 1
ATOM 3011 O O . GLU A 1 380 ? 17.726 -7.337 -2.113 1.00 95.00 380 GLU A O 1
ATOM 3016 N N . GLY A 1 381 ? 15.925 -6.736 -0.915 1.00 92.31 381 GLY A N 1
ATOM 3017 C CA . GLY A 1 381 ? 16.613 -5.833 -0.007 1.00 92.31 381 GLY A CA 1
ATOM 3018 C C . GLY A 1 381 ? 16.207 -6.058 1.455 1.00 92.31 381 GLY A C 1
ATOM 3019 O O . GLY A 1 381 ? 15.280 -6.811 1.747 1.00 92.31 381 GLY A O 1
ATOM 3020 N N . PRO A 1 382 ? 16.856 -5.377 2.416 1.00 87.50 382 PRO A N 1
ATOM 3021 C CA . PRO A 1 382 ? 16.730 -5.698 3.848 1.00 87.50 382 PRO A CA 1
ATOM 3022 C C . PRO A 1 382 ? 15.339 -5.460 4.469 1.00 87.50 382 PRO A C 1
ATOM 3024 O O . PRO A 1 382 ? 15.054 -5.940 5.567 1.00 87.50 382 PRO A O 1
ATOM 3027 N N . GLY A 1 383 ? 14.475 -4.698 3.799 1.00 89.56 383 GLY A N 1
ATOM 3028 C CA . GLY A 1 383 ? 13.115 -4.396 4.257 1.00 89.56 383 GLY A CA 1
ATOM 3029 C C . GLY A 1 383 ? 12.088 -4.294 3.134 1.00 89.56 383 GLY A C 1
ATOM 3030 O O . GLY A 1 383 ? 10.939 -3.950 3.401 1.00 89.56 383 GLY A O 1
ATOM 3031 N N . LEU A 1 384 ? 12.497 -4.587 1.900 1.00 94.69 384 LEU A N 1
ATOM 3032 C CA . LEU A 1 384 ? 11.668 -4.501 0.710 1.00 94.69 384 LEU A CA 1
ATOM 3033 C C . LEU A 1 384 ? 12.113 -5.587 -0.261 1.00 94.69 384 LEU A C 1
ATOM 3035 O O . LEU A 1 384 ? 13.299 -5.693 -0.563 1.00 94.69 384 LEU A O 1
ATOM 3039 N N . ALA A 1 385 ? 11.158 -6.331 -0.787 1.00 95.44 385 ALA A N 1
ATOM 3040 C CA . ALA A 1 385 ? 11.352 -7.191 -1.932 1.00 95.44 385 ALA A CA 1
ATOM 3041 C C . ALA A 1 385 ? 10.339 -6.811 -3.013 1.00 95.44 385 ALA A C 1
ATOM 3043 O O . ALA A 1 385 ? 9.202 -6.439 -2.713 1.00 95.44 385 ALA A O 1
ATOM 3044 N N . ALA A 1 386 ? 10.765 -6.858 -4.267 1.00 96.31 386 ALA A N 1
ATOM 3045 C CA . ALA A 1 386 ? 9.972 -6.440 -5.408 1.00 96.31 386 ALA A CA 1
ATOM 3046 C C . ALA A 1 386 ? 10.084 -7.461 -6.529 1.00 96.31 386 ALA A C 1
ATOM 3048 O O . ALA A 1 386 ? 11.141 -8.051 -6.748 1.00 96.31 386 ALA A O 1
ATOM 3049 N N . ARG A 1 387 ? 8.996 -7.641 -7.272 1.00 96.38 387 ARG A N 1
ATOM 3050 C CA . ARG A 1 387 ? 8.971 -8.535 -8.419 1.00 96.38 387 ARG A CA 1
ATOM 3051 C C . ARG A 1 387 ? 8.147 -7.974 -9.560 1.00 96.38 387 ARG A C 1
ATOM 3053 O O . ARG A 1 387 ? 6.981 -7.640 -9.386 1.00 96.38 387 ARG A O 1
ATOM 3060 N N . TYR A 1 388 ? 8.752 -7.947 -10.734 1.00 96.19 388 TYR A N 1
ATOM 3061 C CA . TYR A 1 388 ? 8.142 -7.586 -11.999 1.00 96.19 388 TYR A CA 1
ATOM 3062 C C . TYR A 1 388 ? 7.535 -8.816 -12.683 1.00 96.19 388 TYR A C 1
ATOM 3064 O O . TYR A 1 388 ? 8.146 -9.884 -12.747 1.00 96.19 388 TYR A O 1
ATOM 3072 N N . ARG A 1 389 ? 6.328 -8.655 -13.225 1.00 94.75 389 ARG A N 1
ATOM 3073 C CA . ARG A 1 389 ? 5.634 -9.635 -14.063 1.00 94.75 389 ARG A CA 1
ATOM 3074 C C . ARG A 1 389 ? 5.067 -8.935 -15.292 1.00 94.75 389 ARG A C 1
ATOM 3076 O O . ARG A 1 389 ? 4.319 -7.969 -15.156 1.00 94.75 389 ARG A O 1
ATOM 3083 N N . SER A 1 390 ? 5.381 -9.440 -16.482 1.00 92.75 390 SER A N 1
ATOM 3084 C CA . SER A 1 390 ? 4.675 -9.009 -17.693 1.00 92.75 390 SER A CA 1
ATOM 3085 C C . SER A 1 390 ? 3.257 -9.572 -17.662 1.00 92.75 390 SER A C 1
ATOM 3087 O O . SER A 1 390 ? 3.077 -10.751 -17.352 1.00 92.75 390 SER A O 1
ATOM 3089 N N . LEU A 1 391 ? 2.257 -8.737 -17.941 1.00 91.38 391 LEU A N 1
ATOM 3090 C CA . LEU A 1 391 ? 0.870 -9.193 -18.072 1.00 91.38 391 LEU A CA 1
ATOM 3091 C C . LEU A 1 391 ? 0.543 -9.571 -19.515 1.00 91.38 391 LEU A C 1
ATOM 3093 O O . LEU A 1 391 ? -0.260 -10.476 -19.733 1.00 91.38 391 LEU A O 1
ATOM 3097 N N . ASP A 1 392 ? 1.214 -8.928 -20.470 1.00 90.06 392 ASP A N 1
ATOM 3098 C CA . ASP A 1 392 ? 1.062 -9.207 -21.891 1.00 90.06 392 ASP A CA 1
ATOM 3099 C C . ASP A 1 392 ? 2.342 -9.828 -22.457 1.00 90.06 392 ASP A C 1
ATOM 3101 O O . ASP A 1 392 ? 3.460 -9.524 -22.024 1.00 90.06 392 ASP A O 1
ATOM 3105 N N . TRP A 1 393 ? 2.170 -10.693 -23.452 1.00 86.00 393 TRP A N 1
ATOM 3106 C CA . TRP A 1 393 ? 3.270 -11.172 -24.279 1.00 86.00 393 TRP A CA 1
ATOM 3107 C C . TRP A 1 393 ? 3.509 -10.173 -25.403 1.00 86.00 393 TRP A C 1
ATOM 3109 O O . TRP A 1 393 ? 2.583 -9.805 -26.128 1.00 86.00 393 TRP A O 1
ATOM 3119 N N . LEU A 1 394 ? 4.755 -9.732 -25.541 1.00 89.25 394 LEU A N 1
ATOM 3120 C CA . LEU A 1 394 ? 5.141 -8.819 -26.602 1.00 89.25 394 LEU A CA 1
ATOM 3121 C C . LEU A 1 394 ? 5.436 -9.630 -27.869 1.00 89.25 394 LEU A C 1
ATOM 3123 O O . LEU A 1 394 ? 6.447 -10.326 -27.945 1.00 89.25 394 LEU A O 1
ATOM 3127 N N . ASP A 1 395 ? 4.530 -9.570 -28.842 1.00 89.81 395 ASP A N 1
ATOM 3128 C CA . ASP A 1 395 ? 4.726 -10.238 -30.130 1.00 89.81 395 ASP A CA 1
ATOM 3129 C C . ASP A 1 395 ? 5.828 -9.530 -30.935 1.00 89.81 395 ASP A C 1
ATOM 3131 O O . ASP A 1 395 ? 5.941 -8.300 -30.910 1.00 89.81 395 ASP A O 1
ATOM 3135 N N . ARG A 1 396 ? 6.612 -10.295 -31.703 1.00 89.38 396 ARG A N 1
ATOM 3136 C CA . ARG A 1 396 ? 7.654 -9.767 -32.592 1.00 89.38 396 ARG A CA 1
ATOM 3137 C C . ARG A 1 396 ? 7.090 -8.736 -33.575 1.00 89.38 396 ARG A C 1
ATOM 3139 O O . ARG A 1 396 ? 7.793 -7.798 -33.930 1.00 89.38 396 ARG A O 1
ATOM 3146 N N . ALA A 1 397 ? 5.823 -8.867 -33.967 1.00 89.69 397 ALA A N 1
ATOM 3147 C CA . ALA A 1 397 ? 5.137 -7.914 -34.842 1.00 89.69 397 ALA A CA 1
ATOM 3148 C C . ALA A 1 397 ? 4.963 -6.502 -34.241 1.00 89.69 397 ALA A C 1
ATOM 3150 O O . ALA A 1 397 ? 4.666 -5.565 -34.978 1.00 89.69 397 ALA A O 1
ATOM 3151 N N . GLN A 1 398 ? 5.129 -6.335 -32.923 1.00 89.50 398 GLN A N 1
ATOM 3152 C CA . GLN A 1 398 ? 5.013 -5.035 -32.248 1.00 89.50 398 GLN A CA 1
ATOM 3153 C C . GLN A 1 398 ? 6.323 -4.233 -32.246 1.00 89.50 398 GLN A C 1
ATOM 3155 O O . GLN A 1 398 ? 6.321 -3.058 -31.882 1.00 89.50 398 GLN A O 1
ATOM 3160 N N . PHE A 1 399 ? 7.434 -4.854 -32.642 1.00 91.25 399 PHE A N 1
ATOM 3161 C CA . PHE A 1 399 ? 8.730 -4.198 -32.763 1.00 91.25 399 PHE A CA 1
ATOM 3162 C C . PHE A 1 399 ? 8.824 -3.406 -34.076 1.00 91.25 399 PHE A C 1
ATOM 3164 O O . PHE A 1 399 ? 8.263 -3.800 -35.097 1.00 91.25 399 PHE A O 1
ATOM 3171 N N . SER A 1 400 ? 9.540 -2.279 -34.057 1.00 91.44 400 SER A N 1
ATOM 3172 C CA . SER A 1 400 ? 9.578 -1.336 -35.187 1.00 91.44 400 SER A CA 1
ATOM 3173 C C . SER A 1 400 ? 10.394 -1.834 -36.378 1.00 91.44 400 SER A C 1
ATOM 3175 O O . SER A 1 400 ? 10.121 -1.426 -37.510 1.00 91.44 400 SER A O 1
ATOM 3177 N N . LEU A 1 401 ? 11.417 -2.667 -36.151 1.00 92.31 401 LEU A N 1
ATOM 3178 C CA . LEU A 1 401 ? 12.238 -3.197 -37.236 1.00 92.31 401 LEU A CA 1
ATOM 3179 C C . LEU A 1 401 ? 11.646 -4.505 -37.781 1.00 92.31 401 LEU A C 1
ATOM 3181 O O . LEU A 1 401 ? 11.220 -5.363 -37.001 1.00 92.31 401 LEU A O 1
ATOM 3185 N N . PRO A 1 402 ? 11.639 -4.688 -39.115 1.00 91.62 402 PRO A N 1
ATOM 3186 C CA . PRO A 1 402 ? 11.121 -5.901 -39.732 1.00 91.62 402 PRO A CA 1
ATOM 3187 C C . PRO A 1 402 ? 11.898 -7.139 -39.274 1.00 91.62 402 PRO A C 1
ATOM 3189 O O . PRO A 1 402 ? 13.089 -7.078 -38.968 1.00 91.62 402 PRO A O 1
ATOM 3192 N N . ASN A 1 403 ? 11.219 -8.286 -39.263 1.00 92.62 403 ASN A N 1
ATOM 3193 C CA . ASN A 1 403 ? 11.819 -9.574 -38.923 1.00 92.62 403 ASN A CA 1
ATOM 3194 C C . ASN A 1 403 ? 12.611 -10.156 -40.109 1.00 92.62 403 ASN A C 1
ATOM 3196 O O . ASN A 1 403 ? 12.231 -11.169 -40.692 1.00 92.62 403 ASN A O 1
ATOM 3200 N N . GLN A 1 404 ? 13.668 -9.458 -40.509 1.00 93.19 404 GLN A N 1
ATOM 3201 C CA . GLN A 1 404 ? 14.594 -9.850 -41.569 1.00 93.19 404 GLN A CA 1
ATOM 3202 C C . GLN A 1 404 ? 16.019 -9.454 -41.151 1.00 93.19 404 GLN A C 1
ATOM 3204 O O . GLN A 1 404 ? 16.161 -8.590 -40.283 1.00 93.19 404 GLN A O 1
ATOM 3209 N N . PRO A 1 405 ? 17.075 -10.046 -41.731 1.00 95.12 405 PRO A N 1
ATOM 3210 C CA . PRO A 1 405 ? 18.440 -9.638 -41.427 1.00 95.12 405 PRO A CA 1
ATOM 3211 C C . PRO A 1 405 ? 18.679 -8.190 -41.874 1.00 95.12 405 PRO A C 1
ATOM 3213 O O . PRO A 1 405 ? 18.500 -7.836 -43.044 1.00 95.12 405 PRO A O 1
ATOM 3216 N N . LEU A 1 406 ? 19.062 -7.341 -40.922 1.00 95.94 406 LEU A N 1
ATOM 3217 C CA . LEU A 1 406 ? 19.313 -5.919 -41.136 1.00 95.94 406 LEU A CA 1
ATOM 3218 C C . LEU A 1 406 ? 20.742 -5.561 -40.732 1.00 95.94 406 LEU A C 1
ATOM 3220 O O . LEU A 1 406 ? 21.333 -6.142 -39.821 1.00 95.94 406 LEU A O 1
ATOM 3224 N N . CYS A 1 407 ? 21.268 -4.538 -41.386 1.00 95.94 407 CYS A N 1
ATOM 3225 C CA . CYS A 1 407 ? 22.556 -3.942 -41.093 1.00 95.94 407 CYS A CA 1
ATOM 3226 C C . CYS A 1 407 ? 22.397 -2.448 -40.803 1.00 95.94 407 CYS A C 1
ATOM 3228 O O . CYS A 1 407 ? 21.643 -1.750 -41.482 1.00 95.94 407 CYS A O 1
ATOM 3230 N N . LEU A 1 408 ? 23.140 -1.959 -39.814 1.00 95.12 408 LEU A N 1
ATOM 3231 C CA . LEU A 1 408 ? 23.285 -0.547 -39.486 1.00 95.12 408 LEU A CA 1
ATOM 3232 C C . LEU A 1 408 ? 24.618 -0.040 -40.047 1.00 95.12 408 LEU A C 1
ATOM 3234 O O . LEU A 1 408 ? 25.683 -0.548 -39.701 1.00 95.12 408 LEU A O 1
ATOM 3238 N N . LEU A 1 409 ? 24.551 0.985 -40.887 1.00 93.12 409 LEU A N 1
ATOM 3239 C CA . LEU A 1 409 ? 25.685 1.747 -41.394 1.00 93.12 409 LEU A CA 1
ATOM 3240 C C . LEU A 1 409 ? 25.777 3.050 -40.601 1.00 93.12 409 LEU A C 1
ATOM 3242 O O . LEU A 1 409 ? 24.861 3.873 -40.646 1.00 93.12 409 LEU A O 1
ATOM 3246 N N . VAL A 1 410 ? 26.878 3.235 -39.881 1.00 91.19 410 VAL A N 1
ATOM 3247 C CA . VAL A 1 410 ? 27.176 4.460 -39.130 1.00 91.19 410 VAL A CA 1
ATOM 3248 C C . VAL A 1 410 ? 28.258 5.215 -39.883 1.00 91.19 410 VAL A C 1
ATOM 3250 O O . VAL A 1 410 ? 29.344 4.671 -40.064 1.00 91.19 410 VAL A O 1
ATOM 3253 N N . ALA A 1 411 ? 27.981 6.427 -40.363 1.00 89.06 411 ALA A N 1
ATOM 3254 C CA . ALA A 1 411 ? 29.021 7.218 -41.017 1.00 89.06 411 ALA A CA 1
ATOM 3255 C C . ALA A 1 411 ? 30.133 7.552 -40.016 1.00 89.06 411 ALA A C 1
ATOM 3257 O O . ALA A 1 411 ? 29.854 8.070 -38.932 1.00 89.06 411 ALA A O 1
ATOM 3258 N N . GLU A 1 412 ? 31.382 7.281 -40.384 1.00 85.19 412 GLU A N 1
ATOM 3259 C CA . GLU A 1 412 ? 32.518 7.827 -39.649 1.00 85.19 412 GLU A CA 1
ATOM 3260 C C . GLU A 1 412 ? 32.612 9.317 -40.004 1.00 85.19 412 GLU A C 1
ATOM 3262 O O . GLU A 1 412 ? 32.675 9.679 -41.182 1.00 85.19 412 GLU A O 1
ATOM 3267 N N . GLY A 1 413 ? 32.523 10.192 -38.997 1.00 74.94 413 GLY A N 1
ATOM 3268 C CA . GLY A 1 413 ? 32.721 11.627 -39.206 1.00 74.94 413 GLY A CA 1
ATOM 3269 C C . GLY A 1 413 ? 34.121 11.872 -39.763 1.00 74.94 413 GLY A C 1
ATOM 3270 O O . GLY A 1 413 ? 35.061 11.203 -39.337 1.00 74.94 413 GLY A O 1
ATOM 3271 N N . ASP A 1 414 ? 34.261 12.795 -40.719 1.00 66.44 414 ASP A N 1
ATOM 3272 C CA . ASP A 1 414 ? 35.579 13.161 -41.240 1.00 66.44 414 ASP A CA 1
ATOM 3273 C C . ASP A 1 414 ? 36.365 13.837 -40.104 1.00 66.44 414 ASP A C 1
ATOM 3275 O O . ASP A 1 414 ? 35.974 14.922 -39.664 1.00 66.44 414 ASP A O 1
ATOM 3279 N N . PRO A 1 415 ? 37.440 13.217 -39.581 1.00 58.88 415 PRO A N 1
ATOM 3280 C CA . PRO A 1 415 ? 38.166 13.767 -38.443 1.00 58.88 415 PRO A CA 1
ATOM 3281 C C . PRO A 1 415 ? 38.841 15.113 -38.757 1.00 58.88 415 PRO A C 1
ATOM 3283 O O . PRO A 1 415 ? 39.334 15.757 -37.835 1.00 58.88 415 PRO A O 1
ATOM 3286 N N . PHE A 1 416 ? 38.877 15.539 -40.026 1.00 58.78 416 PHE A N 1
ATOM 3287 C CA . PHE A 1 416 ? 39.519 16.778 -40.466 1.00 58.78 416 PHE A CA 1
ATOM 3288 C C . PHE A 1 416 ? 38.556 17.941 -40.746 1.00 58.78 416 PHE A C 1
ATOM 3290 O O . PHE A 1 416 ? 39.027 19.033 -41.076 1.00 58.78 416 PHE A O 1
ATOM 3297 N N . ASP A 1 417 ? 37.237 17.763 -40.605 1.00 63.47 417 ASP A N 1
ATOM 3298 C CA . ASP A 1 417 ? 36.285 18.867 -40.789 1.00 63.47 417 ASP A CA 1
ATOM 3299 C C . ASP A 1 417 ? 36.082 19.658 -39.482 1.00 63.47 417 ASP A C 1
ATOM 3301 O O . ASP A 1 417 ? 35.025 19.645 -38.855 1.00 63.47 417 ASP A O 1
ATOM 3305 N N . GLU A 1 418 ? 37.125 20.384 -39.062 1.00 60.53 418 GLU A N 1
ATOM 3306 C CA . GLU A 1 418 ? 37.116 21.273 -37.882 1.00 60.53 418 GLU A CA 1
ATOM 3307 C C . GLU A 1 418 ? 36.108 22.440 -37.994 1.00 60.53 418 GLU A C 1
ATOM 3309 O O . GLU A 1 418 ? 35.976 23.236 -37.069 1.00 60.53 418 GLU A O 1
ATOM 3314 N N . ARG A 1 419 ? 35.404 22.584 -39.128 1.00 57.62 419 ARG A N 1
ATOM 3315 C CA . ARG A 1 419 ? 34.378 23.621 -39.341 1.00 57.62 419 ARG A CA 1
ATOM 3316 C C . ARG A 1 419 ? 32.959 23.166 -38.998 1.00 57.62 419 ARG A C 1
ATOM 3318 O O . ARG A 1 419 ? 32.046 23.994 -39.044 1.00 57.62 419 ARG A O 1
ATOM 3325 N N . ALA A 1 420 ? 32.761 21.901 -38.641 1.00 56.16 420 ALA A N 1
ATOM 3326 C CA . ALA A 1 420 ? 31.476 21.360 -38.213 1.00 56.16 420 ALA A CA 1
ATOM 3327 C C . ALA A 1 420 ? 31.183 21.676 -36.728 1.00 56.16 420 ALA A C 1
ATOM 3329 O O . ALA A 1 420 ? 30.992 20.786 -35.906 1.00 56.16 420 ALA A O 1
ATOM 3330 N N . ASP A 1 421 ? 31.115 22.961 -36.367 1.00 50.34 421 ASP A N 1
ATOM 3331 C CA . ASP A 1 421 ? 30.773 23.446 -35.011 1.00 50.34 421 ASP A CA 1
ATOM 3332 C C . ASP A 1 421 ? 29.278 23.267 -34.639 1.00 50.34 421 ASP A C 1
ATOM 3334 O O . ASP A 1 421 ? 28.735 23.965 -33.780 1.00 50.34 421 ASP A O 1
ATOM 3338 N N . SER A 1 422 ? 28.556 22.344 -35.272 1.00 53.03 422 SER A N 1
ATOM 3339 C CA . SER A 1 422 ? 27.133 22.139 -35.005 1.00 53.03 422 SER A CA 1
ATOM 3340 C C . SER A 1 422 ? 26.790 20.666 -35.031 1.00 53.03 422 SER A C 1
ATOM 3342 O O . SER A 1 422 ? 26.607 20.162 -36.125 1.00 53.03 422 SER A O 1
ATOM 3344 N N . GLU A 1 423 ? 26.697 20.021 -33.859 1.00 54.78 423 GLU A N 1
ATOM 3345 C CA . GLU A 1 423 ? 25.931 18.785 -33.581 1.00 54.78 423 GLU A CA 1
ATOM 3346 C C . GLU A 1 423 ? 25.610 17.927 -34.818 1.00 54.78 423 GLU A C 1
ATOM 3348 O O . GLU A 1 423 ? 24.438 17.651 -35.091 1.00 54.78 423 GLU A O 1
ATOM 3353 N N . ASP A 1 424 ? 26.624 17.580 -35.620 1.00 53.12 424 ASP A N 1
ATOM 3354 C CA . ASP A 1 424 ? 26.351 17.027 -36.938 1.00 53.12 424 ASP A CA 1
ATOM 3355 C C . ASP A 1 424 ? 25.816 15.631 -36.681 1.00 53.12 424 ASP A C 1
ATOM 3357 O O . ASP A 1 424 ? 26.508 14.755 -36.154 1.00 53.12 424 ASP A O 1
ATOM 3361 N N . GLU A 1 425 ? 24.513 15.493 -36.933 1.00 59.41 425 GLU A N 1
ATOM 3362 C CA . GLU A 1 425 ? 23.749 14.291 -36.671 1.00 59.41 425 GLU A CA 1
ATOM 3363 C C . GLU A 1 425 ? 24.491 13.146 -37.334 1.00 59.41 425 GLU A C 1
ATOM 3365 O O . GLU A 1 425 ? 24.550 13.058 -38.562 1.00 59.41 425 GLU A O 1
ATOM 3370 N N . THR A 1 426 ? 25.094 12.300 -36.504 1.00 65.75 426 THR A N 1
ATOM 3371 C CA . THR A 1 426 ? 25.697 11.042 -36.921 1.00 65.75 426 THR A CA 1
ATOM 3372 C C . THR A 1 426 ? 24.723 10.382 -37.890 1.00 65.75 426 THR A C 1
ATOM 3374 O O . THR A 1 426 ? 23.588 10.066 -37.537 1.00 65.75 426 THR A O 1
ATOM 3377 N N . SER A 1 427 ? 25.098 10.307 -39.169 1.00 78.38 427 SER A N 1
ATOM 3378 C CA . SER A 1 427 ? 24.161 9.855 -40.188 1.00 78.38 427 SER A CA 1
ATOM 3379 C C . SER A 1 427 ? 24.137 8.335 -40.152 1.00 78.38 427 SER A C 1
ATOM 3381 O O . SER A 1 427 ? 25.101 7.680 -40.559 1.00 78.38 427 SER A O 1
ATOM 3383 N N . TYR A 1 428 ? 23.044 7.793 -39.633 1.00 87.31 428 TYR A N 1
ATOM 3384 C CA . TYR A 1 428 ? 22.781 6.363 -39.582 1.00 87.31 428 TYR A CA 1
ATOM 3385 C C . TYR A 1 428 ? 21.929 5.942 -40.775 1.00 87.31 428 TYR A C 1
ATOM 3387 O O . TYR A 1 428 ? 21.041 6.676 -41.212 1.00 87.31 428 TYR A O 1
ATOM 3395 N N . MET A 1 429 ? 22.152 4.729 -41.268 1.00 90.56 429 MET A N 1
ATOM 3396 C CA . MET A 1 429 ? 21.276 4.097 -42.246 1.00 90.56 429 MET A CA 1
ATOM 3397 C C . MET A 1 429 ? 21.072 2.630 -41.887 1.00 90.56 429 MET A C 1
ATOM 3399 O O . MET A 1 429 ? 22.038 1.909 -41.663 1.00 90.56 429 MET A O 1
ATOM 3403 N N . ILE A 1 430 ? 19.819 2.181 -41.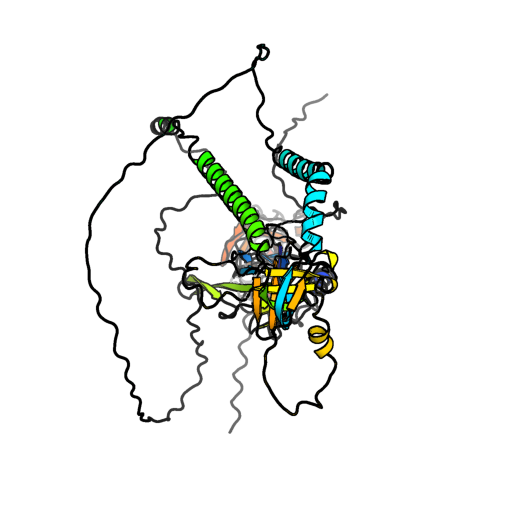862 1.00 94.12 430 ILE A N 1
ATOM 3404 C CA . ILE A 1 430 ? 19.479 0.769 -41.679 1.00 94.12 430 ILE A CA 1
ATOM 3405 C C . ILE A 1 430 ? 19.045 0.205 -43.029 1.00 94.12 430 ILE A C 1
ATOM 3407 O O . ILE A 1 430 ? 18.129 0.741 -43.652 1.00 94.12 430 ILE A O 1
ATOM 3411 N N . VAL A 1 431 ? 19.684 -0.873 -43.478 1.00 94.75 431 VAL A N 1
ATOM 3412 C CA . VAL A 1 431 ? 19.383 -1.548 -44.751 1.00 94.75 431 VAL A CA 1
ATOM 3413 C C . VAL A 1 431 ? 19.247 -3.058 -44.553 1.00 94.75 431 VAL A C 1
ATOM 3415 O O . VAL A 1 431 ? 19.865 -3.606 -43.640 1.00 94.75 431 VAL A O 1
ATOM 3418 N N . PRO A 1 432 ? 18.463 -3.756 -45.391 1.00 95.94 432 PRO A N 1
ATOM 3419 C CA . PRO A 1 432 ? 18.505 -5.215 -45.471 1.00 95.94 432 PRO A CA 1
ATOM 3420 C C . PRO A 1 432 ? 19.921 -5.725 -45.771 1.00 95.94 432 PRO A C 1
ATOM 3422 O O . PRO A 1 432 ? 20.634 -5.121 -46.571 1.00 95.94 432 PRO A O 1
ATOM 3425 N N . GLU A 1 433 ? 20.332 -6.843 -45.169 1.00 94.75 433 GLU A N 1
ATOM 3426 C CA . GLU A 1 433 ? 21.659 -7.437 -45.426 1.00 94.75 433 GLU A CA 1
ATOM 3427 C C . GLU A 1 433 ? 21.851 -7.778 -46.917 1.00 94.75 433 GLU A C 1
ATOM 3429 O O . GLU A 1 433 ? 22.888 -7.488 -47.506 1.00 94.75 433 GLU A O 1
ATOM 3434 N N . GLU A 1 434 ? 20.798 -8.287 -47.556 1.00 94.31 434 GLU A N 1
ATOM 3435 C CA . GLU A 1 434 ? 20.716 -8.582 -48.995 1.00 94.31 434 GLU A CA 1
ATOM 3436 C C . GLU A 1 434 ? 20.926 -7.364 -49.918 1.00 94.31 434 GLU A C 1
ATOM 3438 O O . GLU A 1 434 ? 21.212 -7.533 -51.102 1.00 94.31 434 GLU A O 1
ATOM 3443 N N . ASP A 1 435 ? 20.793 -6.139 -49.398 1.00 94.44 435 ASP A N 1
ATOM 3444 C CA . ASP A 1 435 ? 21.022 -4.896 -50.145 1.00 94.44 435 ASP A CA 1
ATOM 3445 C C . ASP A 1 435 ? 22.477 -4.414 -50.091 1.00 94.44 435 ASP A C 1
ATOM 3447 O O . ASP A 1 435 ? 22.802 -3.382 -50.690 1.00 94.44 435 ASP A O 1
ATOM 3451 N N . ILE A 1 436 ? 23.355 -5.149 -49.402 1.00 93.19 436 ILE A N 1
ATOM 3452 C CA . ILE A 1 436 ? 24.787 -4.868 -49.307 1.00 93.19 436 ILE A CA 1
ATOM 3453 C C . ILE A 1 436 ? 25.547 -5.878 -50.169 1.00 93.19 436 ILE A C 1
ATOM 3455 O O . ILE A 1 436 ? 25.849 -6.996 -49.759 1.00 93.19 436 ILE A O 1
ATOM 3459 N N . SER A 1 437 ? 25.904 -5.465 -51.382 1.00 91.62 437 SER A N 1
ATOM 3460 C CA . SER A 1 437 ? 26.695 -6.282 -52.305 1.00 91.62 437 SER A CA 1
ATOM 3461 C C . SER A 1 437 ? 28.196 -6.036 -52.132 1.00 91.62 437 SER A C 1
ATOM 3463 O O . SER A 1 437 ? 28.633 -4.916 -51.858 1.00 91.62 437 SER A O 1
ATOM 3465 N N . GLY A 1 438 ? 29.007 -7.079 -52.335 1.00 85.56 438 GLY A N 1
ATOM 3466 C CA . GLY A 1 438 ? 30.469 -6.999 -52.205 1.00 85.56 438 GLY A CA 1
ATOM 3467 C C . GLY A 1 438 ? 30.979 -7.079 -50.762 1.00 85.56 438 GLY A C 1
ATOM 3468 O O . GLY A 1 438 ? 32.143 -6.786 -50.515 1.00 85.56 438 GLY A O 1
ATOM 3469 N N . ALA A 1 439 ? 30.126 -7.477 -49.815 1.00 81.38 439 ALA A N 1
ATOM 3470 C CA . ALA A 1 439 ? 30.475 -7.684 -48.409 1.00 81.38 439 ALA A CA 1
ATOM 3471 C C . ALA A 1 439 ? 30.610 -9.173 -48.024 1.00 81.38 439 ALA A C 1
ATOM 3473 O O . ALA A 1 439 ? 30.797 -9.493 -46.850 1.00 81.38 439 ALA A O 1
ATOM 3474 N N . ASP A 1 440 ? 30.564 -10.097 -48.991 1.00 81.06 440 ASP A N 1
ATOM 3475 C CA . ASP A 1 440 ? 30.579 -11.550 -48.747 1.00 81.06 440 ASP A CA 1
ATOM 3476 C C . ASP A 1 440 ? 31.771 -12.009 -47.896 1.00 81.06 440 ASP A C 1
ATOM 3478 O O . ASP A 1 440 ? 31.635 -12.858 -47.013 1.00 81.06 440 ASP A O 1
ATOM 3482 N N . HIS A 1 441 ? 32.956 -11.435 -48.119 1.00 77.19 441 HIS A N 1
ATOM 3483 C CA . HIS A 1 441 ? 34.162 -11.743 -47.343 1.00 77.19 441 HIS A CA 1
ATOM 3484 C C . HIS A 1 441 ? 34.118 -11.188 -45.915 1.00 77.19 441 HIS A C 1
ATOM 3486 O O . HIS A 1 441 ? 34.796 -11.719 -45.036 1.00 77.19 441 HIS A O 1
ATOM 3492 N N . ILE A 1 442 ? 33.319 -10.150 -45.663 1.00 78.25 442 ILE A N 1
ATOM 3493 C CA . ILE A 1 442 ? 33.109 -9.570 -44.332 1.00 78.25 442 ILE A CA 1
ATOM 3494 C C . ILE A 1 442 ? 32.151 -10.461 -43.535 1.00 78.25 442 ILE A C 1
ATOM 3496 O O . ILE A 1 442 ? 32.417 -10.792 -42.378 1.00 78.25 442 ILE A O 1
ATOM 3500 N N . PHE A 1 443 ? 31.073 -10.923 -44.171 1.00 76.31 443 PHE A N 1
ATOM 3501 C CA . PHE A 1 443 ? 30.079 -11.774 -43.521 1.00 76.31 443 PHE A CA 1
ATOM 3502 C C . PHE A 1 443 ? 30.588 -13.206 -43.271 1.00 76.31 443 PHE A C 1
ATOM 3504 O O . PHE A 1 443 ? 30.327 -13.766 -42.200 1.00 76.31 443 PHE A O 1
ATOM 3511 N N . ARG A 1 444 ? 31.392 -13.777 -44.187 1.00 72.88 444 ARG A N 1
ATOM 3512 C CA . ARG A 1 444 ? 31.923 -15.159 -44.095 1.00 72.88 444 ARG A CA 1
ATOM 3513 C C . ARG A 1 444 ? 32.983 -15.392 -43.014 1.00 72.88 444 ARG A C 1
ATOM 3515 O O . ARG A 1 444 ? 33.182 -16.543 -42.625 1.00 72.88 444 ARG A O 1
ATOM 3522 N N . LYS A 1 445 ? 33.620 -14.348 -42.466 1.00 64.00 445 LYS A N 1
ATOM 3523 C CA . LYS A 1 445 ? 34.631 -14.483 -41.391 1.00 64.00 445 LYS A CA 1
ATOM 3524 C C . LYS A 1 445 ? 34.107 -15.133 -40.095 1.00 64.00 445 LYS A C 1
ATOM 3526 O O . LYS A 1 445 ? 34.910 -15.467 -39.233 1.00 64.00 445 LYS A O 1
ATOM 3531 N N . ARG A 1 446 ? 32.793 -15.366 -39.959 1.00 52.97 446 ARG A N 1
ATOM 3532 C CA . ARG A 1 446 ? 32.179 -16.046 -38.801 1.00 52.97 446 ARG A CA 1
ATOM 3533 C C . ARG A 1 446 ? 32.540 -17.530 -38.641 1.00 52.97 446 ARG A C 1
ATOM 3535 O O . ARG A 1 446 ? 32.348 -18.045 -37.548 1.00 52.97 446 ARG A O 1
ATOM 3542 N N . TYR A 1 447 ? 33.041 -18.217 -39.674 1.00 52.03 447 TYR A N 1
ATOM 3543 C CA . TYR A 1 447 ? 33.212 -19.682 -39.618 1.00 52.03 447 TYR A CA 1
ATOM 3544 C C . TYR A 1 447 ? 34.651 -20.198 -39.721 1.00 52.03 447 TYR A C 1
ATOM 3546 O O . TYR A 1 447 ? 34.878 -21.385 -39.490 1.00 52.03 447 TYR A O 1
ATOM 3554 N N . SER A 1 448 ? 35.641 -19.355 -40.021 1.00 50.28 448 SER A N 1
ATOM 3555 C CA . SER A 1 448 ? 37.039 -19.797 -40.070 1.00 50.28 448 SER A CA 1
ATOM 3556 C C . SER A 1 448 ? 37.707 -19.596 -38.710 1.00 50.28 448 SER A C 1
ATOM 3558 O O . SER A 1 448 ? 38.336 -18.567 -38.455 1.00 50.28 448 SER A O 1
ATOM 3560 N N . ASN A 1 449 ? 37.558 -20.584 -37.827 1.00 46.84 449 ASN A N 1
ATOM 3561 C CA . ASN A 1 449 ? 38.405 -20.711 -36.645 1.00 46.84 449 ASN A CA 1
ATOM 3562 C C . ASN A 1 449 ? 39.878 -20.786 -37.081 1.00 46.84 449 ASN A C 1
ATOM 3564 O O . ASN A 1 449 ? 40.288 -21.755 -37.706 1.00 46.84 449 ASN A O 1
ATOM 3568 N N . TYR A 1 450 ? 40.638 -19.742 -36.752 1.00 49.44 450 TYR A N 1
ATOM 3569 C CA . TYR A 1 450 ? 42.005 -19.803 -36.225 1.00 49.44 450 TYR A CA 1
ATOM 3570 C C . TYR A 1 450 ? 42.880 -20.982 -36.713 1.00 49.44 450 TYR A C 1
ATOM 3572 O O . TYR A 1 450 ? 43.047 -21.969 -36.000 1.00 49.44 450 TYR A O 1
ATOM 3580 N N . SER A 1 451 ? 43.515 -20.864 -37.883 1.00 44.91 451 SER A N 1
ATOM 3581 C CA . SER A 1 451 ? 44.738 -21.650 -38.140 1.00 44.91 451 SER A CA 1
ATOM 3582 C C . SER A 1 451 ? 45.767 -21.021 -39.075 1.00 44.91 451 SER A C 1
ATOM 3584 O O . SER A 1 451 ? 46.931 -21.358 -38.925 1.00 44.91 451 SER A O 1
ATOM 3586 N N . ASP A 1 452 ? 45.430 -20.061 -39.942 1.00 47.44 452 ASP A N 1
ATOM 3587 C CA . ASP A 1 452 ? 46.416 -19.529 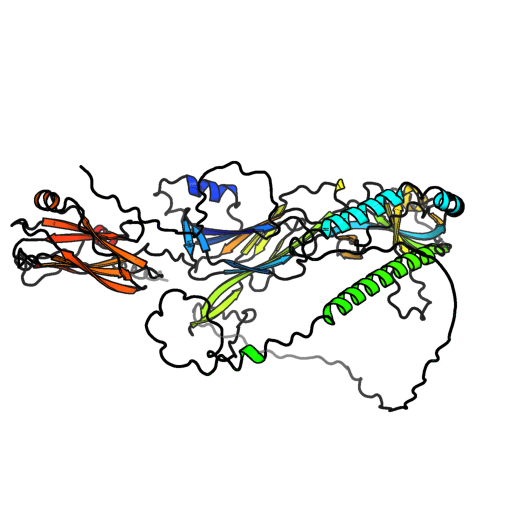-40.898 1.00 47.44 452 ASP A CA 1
ATOM 3588 C C . ASP A 1 452 ? 46.475 -17.998 -40.887 1.00 47.44 452 ASP A C 1
ATOM 3590 O O . ASP A 1 452 ? 45.943 -17.318 -41.760 1.00 47.44 452 ASP A O 1
ATOM 3594 N N . ILE A 1 453 ? 47.139 -17.437 -39.873 1.00 50.59 453 ILE A N 1
ATOM 3595 C CA . ILE A 1 453 ? 47.644 -16.060 -39.922 1.00 50.59 453 ILE A CA 1
ATOM 3596 C C . ILE A 1 453 ? 49.153 -16.140 -39.747 1.00 50.59 453 ILE A C 1
ATOM 3598 O O . ILE A 1 453 ? 49.674 -16.081 -38.637 1.00 50.59 453 ILE A O 1
ATOM 3602 N N . ASN A 1 454 ? 49.855 -16.293 -40.864 1.00 47.66 454 ASN A N 1
ATOM 3603 C CA . ASN A 1 454 ? 51.263 -15.956 -40.928 1.00 47.66 454 ASN A CA 1
ATOM 3604 C C . ASN A 1 454 ? 51.542 -15.203 -42.229 1.00 47.66 454 ASN A C 1
ATOM 3606 O O . ASN A 1 454 ? 51.192 -15.662 -43.311 1.00 47.66 454 ASN A O 1
ATOM 3610 N N . ASN A 1 455 ? 52.224 -14.073 -42.055 1.00 45.28 455 ASN A N 1
ATOM 3611 C CA . ASN A 1 455 ? 52.803 -13.166 -43.044 1.00 45.28 455 ASN A CA 1
ATOM 3612 C C . ASN A 1 455 ? 51.888 -12.160 -43.759 1.00 45.28 455 ASN A C 1
ATOM 3614 O O . ASN A 1 455 ? 51.264 -12.456 -44.770 1.00 45.28 455 ASN A O 1
ATOM 3618 N N . GLY A 1 456 ? 52.022 -10.909 -43.304 1.00 50.44 456 GLY A N 1
ATOM 3619 C CA . GLY A 1 456 ? 52.636 -9.873 -44.142 1.00 50.44 456 GLY A CA 1
ATOM 3620 C C . GLY A 1 456 ? 51.676 -8.906 -44.827 1.00 50.44 456 GLY A C 1
ATOM 3621 O O . GLY A 1 456 ? 50.939 -9.290 -45.721 1.00 50.44 456 GLY A O 1
ATOM 3622 N N . ASP A 1 457 ? 51.799 -7.635 -44.448 1.00 45.25 457 ASP A N 1
ATOM 3623 C CA . ASP A 1 457 ? 51.262 -6.431 -45.093 1.00 45.25 457 ASP A CA 1
ATOM 3624 C C . ASP A 1 457 ? 49.795 -6.057 -44.827 1.00 45.25 457 ASP A C 1
ATOM 3626 O O . ASP A 1 457 ? 48.852 -6.291 -45.583 1.00 45.25 457 ASP A O 1
ATOM 3630 N N . ASN A 1 458 ? 49.672 -5.335 -43.710 1.00 48.91 458 ASN A N 1
ATOM 3631 C CA . ASN A 1 458 ? 48.563 -4.492 -43.292 1.00 48.91 458 ASN A CA 1
ATOM 3632 C C . ASN A 1 458 ? 48.263 -3.390 -44.323 1.00 48.91 458 ASN A C 1
ATOM 3634 O O . ASN A 1 458 ? 48.702 -2.250 -44.183 1.00 48.91 458 ASN A O 1
ATOM 3638 N N . ALA A 1 459 ? 47.441 -3.701 -45.317 1.00 48.81 459 ALA A N 1
ATOM 3639 C CA . ALA A 1 459 ? 46.555 -2.711 -45.906 1.00 48.81 459 ALA A CA 1
ATOM 3640 C C . ALA A 1 459 ? 45.143 -3.047 -45.436 1.00 48.81 459 ALA A C 1
ATOM 3642 O O . ALA A 1 459 ? 44.542 -4.030 -45.866 1.00 48.81 459 ALA A O 1
ATOM 3643 N N . GLN A 1 460 ? 44.627 -2.225 -44.527 1.00 55.78 460 GLN A N 1
ATOM 3644 C CA . GLN A 1 460 ? 43.223 -2.153 -44.146 1.00 55.78 460 GLN A CA 1
ATOM 3645 C C . GLN A 1 460 ? 42.435 -1.707 -45.389 1.00 55.78 460 GLN A C 1
ATOM 3647 O O . GLN A 1 460 ? 42.045 -0.551 -45.516 1.00 55.78 460 GLN A O 1
ATOM 3652 N N . GLN A 1 461 ? 42.312 -2.599 -46.379 1.00 58.66 461 GLN A N 1
ATOM 3653 C CA . GLN A 1 461 ? 41.562 -2.360 -47.602 1.00 58.66 461 GLN A CA 1
ATOM 3654 C C . GLN A 1 461 ? 40.104 -2.236 -47.183 1.00 58.66 461 GLN A C 1
ATOM 3656 O O . GLN A 1 461 ? 39.405 -3.235 -46.983 1.00 58.66 461 GLN A O 1
ATOM 3661 N N . SER A 1 462 ? 39.674 -0.989 -46.990 1.00 63.62 462 SER A N 1
ATOM 3662 C CA . SER A 1 462 ? 38.278 -0.654 -46.784 1.00 63.62 462 SER A CA 1
ATOM 3663 C C . SER A 1 462 ? 37.513 -1.270 -47.944 1.00 63.62 462 SER A C 1
ATOM 3665 O O . SER A 1 462 ? 37.713 -0.964 -49.122 1.00 63.62 462 SER A O 1
ATOM 3667 N N . SER A 1 463 ? 36.706 -2.264 -47.607 1.00 81.00 463 SER A N 1
ATOM 3668 C CA . SER A 1 463 ? 36.011 -3.037 -48.618 1.00 81.00 463 SER A CA 1
ATOM 3669 C C . SER A 1 463 ? 34.963 -2.126 -49.230 1.00 81.00 463 SER A C 1
ATOM 3671 O O . SER A 1 463 ? 34.145 -1.546 -48.513 1.00 81.00 463 SER A O 1
ATOM 3673 N N . ARG A 1 464 ? 35.045 -1.921 -50.545 1.00 88.06 464 ARG A N 1
ATOM 3674 C CA . ARG A 1 464 ? 34.055 -1.119 -51.260 1.00 88.06 464 ARG A CA 1
ATOM 3675 C C . ARG A 1 464 ? 32.800 -1.967 -51.401 1.00 88.06 464 ARG A C 1
ATOM 3677 O O . ARG A 1 464 ? 32.855 -3.032 -52.009 1.00 88.06 464 ARG A O 1
ATOM 3684 N N . VAL A 1 465 ? 31.701 -1.500 -50.828 1.00 91.88 465 VAL A N 1
ATOM 3685 C CA . VAL A 1 465 ? 30.409 -2.190 -50.853 1.00 91.88 465 VAL A CA 1
ATOM 3686 C C . VAL A 1 465 ? 29.411 -1.356 -51.636 1.00 91.88 465 VAL A C 1
ATOM 3688 O O . VAL A 1 465 ? 29.404 -0.128 -51.536 1.00 91.88 465 VAL A O 1
ATOM 3691 N N . VAL A 1 466 ? 28.573 -2.018 -52.426 1.00 92.31 466 VAL A N 1
ATOM 3692 C CA . VAL A 1 466 ? 27.468 -1.358 -53.123 1.00 92.31 466 VAL A CA 1
ATOM 3693 C C . VAL A 1 466 ? 26.222 -1.513 -52.266 1.00 92.31 466 VAL A C 1
ATOM 3695 O O . VAL A 1 466 ? 25.827 -2.638 -51.968 1.00 92.31 466 VAL A O 1
ATOM 3698 N N . VAL A 1 467 ? 25.618 -0.395 -51.865 1.00 92.12 467 VAL A N 1
ATOM 3699 C CA . VAL A 1 467 ? 24.429 -0.379 -51.003 1.00 92.12 467 VAL A CA 1
ATOM 3700 C C . VAL A 1 467 ? 23.236 0.160 -51.778 1.00 92.12 467 VAL A C 1
ATOM 3702 O O . VAL A 1 467 ? 23.286 1.246 -52.370 1.00 92.12 467 VAL A O 1
ATOM 3705 N N . ARG A 1 468 ? 22.135 -0.594 -51.757 1.00 92.06 468 ARG A N 1
ATOM 3706 C CA . ARG A 1 468 ? 20.846 -0.145 -52.284 1.00 92.06 468 ARG A CA 1
ATOM 3707 C C . ARG A 1 468 ? 20.102 0.676 -51.231 1.00 92.06 468 ARG A C 1
ATOM 3709 O O . ARG A 1 468 ? 19.515 0.149 -50.293 1.00 92.06 468 ARG A O 1
ATOM 3716 N N . THR A 1 469 ? 20.088 1.989 -51.417 1.00 87.69 469 THR A N 1
ATOM 3717 C CA . THR A 1 469 ? 19.494 2.936 -50.458 1.00 87.69 469 THR A CA 1
ATOM 3718 C C . THR A 1 469 ? 17.977 3.068 -50.595 1.00 87.69 469 THR A C 1
ATOM 3720 O O . THR A 1 469 ? 17.310 3.503 -49.663 1.00 87.69 469 THR A O 1
ATOM 3723 N N . SER A 1 470 ? 17.396 2.668 -51.731 1.00 86.44 470 SER A N 1
ATOM 3724 C CA . SER A 1 470 ? 15.949 2.787 -51.976 1.00 86.44 470 SER A CA 1
ATOM 3725 C C . SER A 1 470 ? 15.053 1.939 -51.068 1.00 86.44 470 SER A C 1
ATOM 3727 O O . SER A 1 470 ? 13.847 2.197 -51.036 1.00 86.44 470 SER A O 1
ATOM 3729 N N . ARG A 1 471 ? 15.614 0.948 -50.361 1.00 87.38 471 ARG A N 1
ATOM 3730 C CA . ARG A 1 471 ? 14.933 0.122 -49.346 1.00 87.38 471 ARG A CA 1
ATOM 3731 C C . ARG A 1 471 ? 15.443 0.379 -47.923 1.00 87.38 471 ARG A C 1
ATOM 3733 O O . ARG A 1 471 ? 15.108 -0.379 -47.016 1.00 87.38 471 ARG A O 1
ATOM 3740 N N . ALA A 1 472 ? 16.248 1.424 -47.723 1.00 88.62 472 ALA A N 1
ATOM 3741 C CA . ALA A 1 472 ? 16.688 1.800 -46.389 1.00 88.62 472 ALA A CA 1
ATOM 3742 C C . ALA A 1 472 ? 15.477 2.131 -45.507 1.00 88.62 472 ALA A C 1
ATOM 3744 O O . ALA A 1 472 ? 14.519 2.774 -45.947 1.00 88.62 472 ALA A O 1
ATOM 3745 N N . TRP A 1 473 ? 15.517 1.683 -44.258 1.00 87.12 473 TRP A N 1
ATOM 3746 C CA . TRP A 1 473 ? 14.476 1.986 -43.289 1.00 87.12 473 TRP A CA 1
ATOM 3747 C C . TRP A 1 473 ? 14.553 3.469 -42.917 1.00 87.12 473 TRP A C 1
ATOM 3749 O O . TRP A 1 473 ? 15.586 3.951 -42.455 1.00 87.12 473 TRP A O 1
ATOM 3759 N N . ALA A 1 474 ? 13.454 4.190 -43.140 1.00 75.94 474 ALA A N 1
ATOM 3760 C CA . ALA A 1 474 ? 13.353 5.626 -42.871 1.00 75.94 474 ALA A CA 1
ATOM 3761 C C . ALA A 1 474 ? 12.736 5.951 -41.496 1.00 75.94 474 ALA A C 1
ATOM 3763 O O . ALA A 1 474 ? 12.711 7.116 -41.104 1.00 75.94 474 ALA A O 1
ATOM 3764 N N . GLY A 1 475 ? 12.255 4.929 -40.780 1.00 70.56 475 GLY A N 1
ATOM 3765 C CA . GLY A 1 475 ? 11.610 5.037 -39.472 1.00 70.56 475 GLY A CA 1
ATOM 3766 C C . GLY A 1 475 ? 10.340 5.870 -39.419 1.00 70.56 475 GLY A C 1
ATOM 3767 O O . GLY A 1 475 ? 9.952 6.532 -40.385 1.00 70.56 475 GLY A O 1
ATOM 3768 N N . ALA A 1 476 ? 9.652 5.827 -38.276 1.00 70.31 476 ALA A N 1
ATOM 3769 C CA . ALA A 1 476 ? 8.627 6.819 -37.998 1.00 70.31 476 ALA A CA 1
ATOM 3770 C C . ALA A 1 476 ? 9.299 8.136 -37.565 1.00 70.31 476 ALA A C 1
ATOM 3772 O O . ALA A 1 476 ? 10.324 8.115 -36.886 1.00 70.31 476 ALA A O 1
ATOM 3773 N N . PRO A 1 477 ? 8.705 9.310 -37.848 1.00 58.22 477 PRO A N 1
ATOM 3774 C CA . PRO A 1 477 ? 9.254 10.602 -37.420 1.00 58.22 477 PRO A CA 1
ATOM 3775 C C . PRO A 1 477 ? 9.356 10.803 -35.896 1.00 58.22 477 PRO A C 1
ATOM 3777 O O . PRO A 1 477 ? 9.777 11.877 -35.464 1.00 58.22 477 PRO A O 1
ATOM 3780 N N . GLU A 1 478 ? 8.857 9.851 -35.107 1.00 58.62 478 GLU A N 1
ATOM 3781 C CA . GLU A 1 478 ? 8.854 9.834 -33.639 1.00 58.62 478 GLU A CA 1
ATOM 3782 C C . GLU A 1 478 ? 9.865 8.824 -33.066 1.00 58.62 478 GLU A C 1
ATOM 3784 O O . GLU A 1 478 ? 10.146 8.858 -31.869 1.00 58.62 478 GLU A O 1
ATOM 3789 N N . ASP A 1 479 ? 10.459 7.978 -33.912 1.00 66.19 479 ASP A N 1
ATOM 3790 C CA . ASP A 1 479 ? 11.456 6.989 -33.517 1.00 66.19 479 ASP A CA 1
ATOM 3791 C C . ASP A 1 479 ? 12.827 7.667 -33.438 1.00 66.19 479 ASP A C 1
ATOM 3793 O O . ASP A 1 479 ? 13.612 7.664 -34.388 1.00 66.19 479 ASP A O 1
ATOM 3797 N N . SER A 1 480 ? 13.121 8.300 -32.301 1.00 77.19 480 SER A N 1
ATOM 3798 C CA . SER A 1 480 ? 14.478 8.770 -32.028 1.00 77.19 480 SER A CA 1
ATOM 3799 C C . SER A 1 480 ? 15.391 7.558 -31.859 1.00 77.19 480 SER A C 1
ATOM 3801 O O . SER A 1 480 ? 15.368 6.882 -30.829 1.00 77.19 480 SER A O 1
ATOM 3803 N N . LEU A 1 481 ? 16.172 7.276 -32.895 1.00 84.69 481 LEU A N 1
ATOM 3804 C CA . LEU A 1 481 ? 17.182 6.235 -32.893 1.00 84.69 481 LEU A CA 1
ATOM 3805 C C . LEU A 1 481 ? 18.362 6.669 -32.029 1.00 84.69 481 LEU A C 1
ATOM 3807 O O . LEU A 1 481 ? 18.902 7.758 -32.211 1.00 84.69 481 LEU A O 1
ATOM 3811 N N . SER A 1 482 ? 18.783 5.806 -31.109 1.00 88.19 482 SER A N 1
ATOM 3812 C CA . SER A 1 482 ? 20.017 6.016 -30.353 1.00 88.19 482 SER A CA 1
ATOM 3813 C C . SER A 1 482 ? 20.842 4.740 -30.318 1.00 88.19 482 SER A C 1
ATOM 3815 O O . SER A 1 482 ? 20.307 3.642 -30.178 1.00 88.19 482 SER A O 1
ATOM 3817 N N . VAL A 1 483 ? 22.157 4.884 -30.461 1.00 87.56 483 VAL A N 1
ATOM 3818 C CA . VAL A 1 483 ? 23.097 3.785 -30.249 1.00 87.56 483 VAL A CA 1
ATOM 3819 C C . VAL A 1 483 ? 23.596 3.886 -28.815 1.00 87.56 483 VAL A C 1
ATOM 3821 O O . VAL A 1 483 ? 24.201 4.884 -28.430 1.00 87.56 483 VAL A O 1
ATOM 3824 N N . VAL A 1 484 ? 23.304 2.867 -28.014 1.00 90.12 484 VAL A N 1
ATOM 3825 C CA . VAL A 1 484 ? 23.635 2.810 -26.590 1.00 90.12 484 VAL A CA 1
ATOM 3826 C C . VAL A 1 484 ? 24.680 1.727 -26.374 1.00 90.12 484 VAL A C 1
ATOM 3828 O O . VAL A 1 484 ? 24.495 0.580 -26.771 1.00 90.12 484 VAL A O 1
ATOM 3831 N N . THR A 1 485 ? 25.780 2.069 -25.715 1.00 90.38 485 THR A N 1
ATOM 3832 C CA . THR A 1 485 ? 26.796 1.102 -25.287 1.00 90.38 485 THR A CA 1
ATOM 3833 C C . THR A 1 485 ? 26.536 0.680 -23.845 1.00 90.38 485 THR A C 1
ATOM 3835 O O . THR A 1 485 ? 26.471 1.530 -22.958 1.00 90.38 485 THR A O 1
ATOM 3838 N N . ARG A 1 486 ? 26.402 -0.626 -23.607 1.00 88.31 486 ARG A N 1
ATOM 3839 C CA . ARG A 1 486 ? 26.356 -1.252 -22.276 1.00 88.31 486 ARG A CA 1
ATOM 3840 C C . ARG A 1 486 ? 27.551 -2.192 -22.108 1.00 88.31 486 ARG A C 1
ATOM 3842 O O . ARG A 1 486 ? 28.228 -2.513 -23.080 1.00 88.31 486 ARG A O 1
ATOM 3849 N N . ASP A 1 487 ? 27.767 -2.687 -20.893 1.00 84.38 487 ASP A N 1
ATOM 3850 C CA . ASP A 1 487 ? 28.868 -3.613 -20.577 1.00 84.38 487 ASP A CA 1
ATOM 3851 C C . ASP A 1 487 ? 28.862 -4.885 -21.445 1.00 84.38 487 ASP A C 1
ATOM 3853 O O . ASP A 1 487 ? 29.902 -5.493 -21.682 1.00 84.38 487 ASP A O 1
ATOM 3857 N N . THR A 1 488 ? 27.689 -5.281 -21.947 1.00 85.94 488 THR A N 1
ATOM 3858 C CA . THR A 1 488 ? 27.498 -6.461 -22.799 1.00 85.94 488 THR A CA 1
ATOM 3859 C C . THR A 1 488 ? 27.695 -6.196 -24.295 1.00 85.94 488 THR A C 1
ATOM 3861 O O . THR A 1 488 ? 27.743 -7.151 -25.066 1.00 85.94 488 THR A O 1
ATOM 3864 N N . GLY A 1 489 ? 27.807 -4.935 -24.728 1.00 92.19 489 GLY A N 1
ATOM 3865 C CA . GLY A 1 489 ? 27.970 -4.571 -26.138 1.00 92.19 489 GLY A CA 1
ATOM 3866 C C . GLY A 1 489 ? 27.260 -3.277 -26.543 1.00 92.19 489 GLY A C 1
ATOM 3867 O O . GLY A 1 489 ? 26.722 -2.539 -25.715 1.00 92.19 489 GLY A O 1
ATOM 3868 N N . ALA A 1 490 ? 27.268 -2.994 -27.845 1.00 93.94 490 ALA A N 1
ATOM 3869 C CA . ALA A 1 490 ? 26.524 -1.883 -28.430 1.00 93.94 490 ALA A CA 1
ATOM 3870 C C . ALA A 1 490 ? 25.115 -2.335 -28.828 1.00 93.94 490 ALA A C 1
ATOM 3872 O O . ALA A 1 490 ? 24.932 -3.447 -29.319 1.00 93.94 490 ALA A O 1
ATOM 3873 N N . TYR A 1 491 ? 24.132 -1.462 -28.643 1.00 95.94 491 TYR A N 1
ATOM 3874 C CA . TYR A 1 491 ? 22.733 -1.714 -28.959 1.00 95.94 491 TYR A CA 1
ATOM 3875 C C . TYR A 1 491 ? 22.153 -0.544 -29.732 1.00 95.94 491 TYR A C 1
ATOM 3877 O O . TYR A 1 491 ? 22.435 0.618 -29.447 1.00 95.94 491 TYR A O 1
ATOM 3885 N N . LEU A 1 492 ? 21.291 -0.859 -30.681 1.00 94.56 492 LEU A N 1
ATOM 3886 C CA . LEU A 1 492 ? 20.404 0.085 -31.327 1.00 94.56 492 LEU A CA 1
ATOM 3887 C C . LEU A 1 492 ? 19.107 0.150 -30.516 1.00 94.56 492 LEU A C 1
ATOM 3889 O O . LEU A 1 492 ? 18.361 -0.823 -30.482 1.00 94.56 492 LEU A O 1
ATOM 3893 N N . ALA A 1 493 ? 18.843 1.273 -29.856 1.00 93.69 493 ALA A N 1
ATOM 3894 C CA . ALA A 1 493 ? 17.654 1.479 -29.039 1.00 93.69 493 ALA A CA 1
ATOM 3895 C C . ALA A 1 493 ? 16.636 2.366 -29.766 1.00 93.69 493 ALA A C 1
ATOM 3897 O O . ALA A 1 493 ? 16.960 3.466 -30.229 1.00 93.69 493 ALA A O 1
ATOM 3898 N N . LEU A 1 494 ? 15.394 1.889 -29.830 1.00 92.06 494 LEU A N 1
ATOM 3899 C CA . LEU A 1 494 ? 14.239 2.638 -30.320 1.00 92.06 494 LEU A CA 1
ATOM 3900 C C . LEU A 1 494 ? 13.172 2.687 -29.217 1.00 92.06 494 LEU A C 1
ATOM 3902 O O . LEU A 1 494 ? 13.061 1.740 -28.430 1.00 92.06 494 LEU A O 1
ATOM 3906 N N . PRO A 1 495 ? 12.367 3.757 -29.135 1.00 90.50 495 PRO A N 1
ATOM 3907 C CA . PRO A 1 495 ? 11.232 3.786 -28.223 1.00 90.50 495 PRO A CA 1
ATOM 3908 C C . PRO A 1 495 ? 10.237 2.672 -28.578 1.00 90.50 495 PRO A C 1
ATOM 3910 O O . PRO A 1 495 ? 10.071 2.301 -29.743 1.00 90.50 495 PRO A O 1
ATOM 3913 N N . LEU A 1 496 ? 9.572 2.124 -27.563 1.00 88.94 496 LEU A N 1
ATOM 3914 C CA . LEU A 1 496 ? 8.521 1.124 -27.726 1.00 88.94 496 LEU A CA 1
ATOM 3915 C C . LEU A 1 496 ? 7.313 1.495 -26.860 1.00 88.94 496 LEU A C 1
ATOM 3917 O O . LEU A 1 496 ? 7.447 2.044 -25.765 1.00 88.94 496 LEU A O 1
ATOM 3921 N N . ARG A 1 497 ? 6.104 1.167 -27.322 1.00 85.75 497 ARG A N 1
ATOM 3922 C CA . ARG A 1 497 ? 4.932 1.169 -26.439 1.00 85.75 497 ARG A CA 1
ATOM 3923 C C . ARG A 1 497 ? 5.048 -0.017 -25.486 1.00 85.75 497 ARG A C 1
ATOM 3925 O O . ARG A 1 497 ? 4.978 -1.161 -25.917 1.00 85.75 497 ARG A O 1
ATOM 3932 N N . GLY A 1 498 ? 5.251 0.266 -24.202 1.00 81.88 498 GLY A N 1
ATOM 3933 C CA . GLY A 1 498 ? 5.390 -0.777 -23.190 1.00 81.88 498 GLY A CA 1
ATOM 3934 C C . GLY A 1 498 ? 4.110 -1.615 -23.044 1.00 81.88 498 GLY A C 1
ATOM 3935 O O . GLY A 1 498 ? 3.018 -1.031 -23.035 1.00 81.88 498 GLY A O 1
ATOM 3936 N N . PRO A 1 499 ? 4.228 -2.951 -22.908 1.00 89.31 499 PRO A N 1
ATOM 3937 C CA . PRO A 1 499 ? 3.114 -3.821 -22.552 1.00 89.31 499 PRO A CA 1
ATOM 3938 C C . PRO A 1 499 ? 2.651 -3.539 -21.121 1.00 89.31 499 PRO A C 1
ATOM 3940 O O . PRO A 1 499 ? 3.356 -2.899 -20.330 1.00 89.31 499 PRO A O 1
ATOM 3943 N N . ARG A 1 500 ? 1.479 -4.062 -20.752 1.00 92.25 500 ARG A N 1
ATOM 3944 C CA . ARG A 1 500 ? 1.028 -3.994 -19.363 1.00 92.25 500 ARG A CA 1
ATOM 3945 C C . ARG A 1 500 ? 1.947 -4.831 -18.492 1.00 92.25 500 ARG A C 1
ATOM 3947 O O . ARG A 1 500 ? 2.360 -5.939 -18.844 1.00 92.25 500 ARG A O 1
ATOM 3954 N N . ALA A 1 501 ? 2.222 -4.312 -17.307 1.00 94.25 501 ALA A N 1
ATOM 3955 C CA . ALA A 1 501 ? 3.065 -4.984 -16.337 1.00 94.25 501 ALA A CA 1
ATOM 3956 C C . ALA A 1 501 ? 2.454 -4.910 -14.946 1.00 94.25 501 ALA A C 1
ATOM 3958 O O . ALA A 1 501 ? 1.669 -4.018 -14.630 1.00 94.25 501 ALA A O 1
ATOM 3959 N N . GLN A 1 502 ? 2.831 -5.855 -14.102 1.00 95.56 502 GLN A N 1
ATOM 3960 C CA . GLN A 1 502 ? 2.484 -5.877 -12.697 1.00 95.56 502 GLN A CA 1
ATOM 3961 C C . GLN A 1 502 ? 3.758 -5.924 -11.865 1.00 95.56 502 GLN A C 1
ATOM 3963 O O . GLN A 1 502 ? 4.671 -6.692 -12.158 1.00 95.56 502 GLN A O 1
ATOM 3968 N N . ILE A 1 503 ? 3.804 -5.117 -10.812 1.00 96.06 503 ILE A N 1
ATOM 3969 C CA . ILE A 1 503 ? 4.864 -5.150 -9.813 1.00 96.06 503 ILE A CA 1
ATOM 3970 C C . ILE A 1 503 ? 4.241 -5.547 -8.486 1.00 96.06 503 ILE A C 1
ATOM 3972 O O . ILE A 1 503 ? 3.334 -4.877 -7.992 1.00 96.06 503 ILE A O 1
ATOM 3976 N N . ASP A 1 504 ? 4.735 -6.636 -7.916 1.00 96.56 504 ASP A N 1
ATOM 3977 C CA . ASP A 1 504 ? 4.398 -7.054 -6.565 1.00 96.56 504 ASP A CA 1
ATOM 3978 C C . ASP A 1 504 ? 5.513 -6.615 -5.623 1.00 96.56 504 ASP A C 1
ATOM 3980 O O . ASP A 1 504 ? 6.684 -6.884 -5.880 1.00 96.56 504 ASP A O 1
ATOM 3984 N N . LEU A 1 505 ? 5.153 -5.946 -4.535 1.00 95.81 505 LEU A N 1
ATOM 3985 C CA . LEU A 1 505 ? 6.075 -5.492 -3.502 1.00 95.81 505 LEU A CA 1
ATOM 3986 C C . LEU A 1 505 ? 5.688 -6.130 -2.173 1.00 95.81 505 LEU A C 1
ATOM 3988 O O . LEU A 1 505 ? 4.518 -6.098 -1.798 1.00 95.81 505 LEU A O 1
ATOM 3992 N N . GLU A 1 506 ? 6.666 -6.635 -1.431 1.00 95.69 506 GLU A N 1
ATOM 3993 C CA . GLU A 1 506 ? 6.534 -6.983 -0.017 1.00 95.69 506 GLU A CA 1
ATOM 3994 C C . GLU A 1 506 ? 7.485 -6.106 0.798 1.00 95.69 506 GLU A C 1
ATOM 3996 O O . GLU A 1 506 ? 8.693 -6.119 0.578 1.00 95.69 506 GLU A O 1
ATOM 4001 N N . ALA A 1 507 ? 6.950 -5.356 1.756 1.00 95.75 507 ALA A N 1
ATOM 4002 C CA . ALA A 1 507 ? 7.722 -4.521 2.663 1.00 95.75 507 ALA A CA 1
ATOM 4003 C C . ALA A 1 507 ? 7.508 -4.942 4.119 1.00 95.75 507 ALA A C 1
ATOM 4005 O O . ALA A 1 507 ? 6.406 -5.339 4.514 1.00 95.75 507 ALA A O 1
ATOM 4006 N N . ARG A 1 508 ? 8.563 -4.827 4.930 1.00 94.75 508 ARG A N 1
ATOM 4007 C CA . ARG A 1 508 ? 8.502 -5.057 6.378 1.00 94.75 508 ARG A CA 1
ATOM 4008 C C . ARG A 1 508 ? 7.596 -4.008 7.026 1.00 94.75 508 ARG A C 1
ATOM 4010 O O . ARG A 1 508 ? 7.785 -2.818 6.801 1.00 94.75 508 ARG A O 1
ATOM 4017 N N . ALA A 1 509 ? 6.656 -4.446 7.860 1.00 95.88 509 ALA A N 1
ATOM 4018 C CA . ALA A 1 509 ? 5.710 -3.568 8.550 1.00 95.88 509 ALA A CA 1
ATOM 4019 C C . ALA A 1 509 ? 5.544 -3.918 10.042 1.00 95.88 509 ALA A C 1
ATOM 4021 O O . ALA A 1 509 ? 4.514 -3.611 10.635 1.00 95.88 509 ALA A O 1
ATOM 4022 N N . ASP A 1 510 ? 6.556 -4.545 10.654 1.00 93.44 510 ASP A N 1
ATOM 4023 C CA . ASP A 1 510 ? 6.527 -5.070 12.035 1.00 93.44 510 ASP A CA 1
ATOM 4024 C C . ASP A 1 510 ? 6.123 -4.034 13.099 1.00 93.44 510 ASP A C 1
ATOM 4026 O O . ASP A 1 510 ? 5.547 -4.382 14.128 1.00 93.44 510 ASP A O 1
ATOM 4030 N N . HIS A 1 511 ? 6.422 -2.756 12.858 1.00 92.00 511 HIS A N 1
ATOM 4031 C CA . HIS A 1 511 ? 6.156 -1.661 13.795 1.00 92.00 511 HIS A CA 1
ATOM 4032 C C . HIS A 1 511 ? 4.873 -0.886 13.482 1.00 92.00 511 HIS A C 1
ATOM 4034 O O . HIS A 1 511 ? 4.548 0.074 14.183 1.00 92.00 511 HIS A O 1
ATOM 4040 N N . ASN A 1 512 ? 4.145 -1.280 12.439 1.00 94.12 512 ASN A N 1
ATOM 4041 C CA . ASN A 1 512 ? 2.899 -0.637 12.064 1.00 94.12 512 ASN A CA 1
ATOM 4042 C C . ASN A 1 512 ? 1.714 -1.365 12.709 1.00 94.12 512 ASN A C 1
ATOM 4044 O O . ASN A 1 512 ? 1.822 -2.459 13.255 1.00 94.12 512 ASN A O 1
ATOM 4048 N N . THR A 1 513 ? 0.550 -0.732 12.727 1.00 93.38 513 THR A N 1
ATOM 4049 C CA . THR A 1 513 ? -0.660 -1.326 13.297 1.00 93.38 513 THR A CA 1
ATOM 4050 C C . THR A 1 513 ? -1.876 -0.859 12.519 1.00 93.38 513 THR A C 1
ATOM 4052 O O . THR A 1 513 ? -1.946 0.272 12.043 1.00 93.38 513 THR A O 1
ATOM 4055 N N . LEU A 1 514 ? -2.871 -1.735 12.405 1.00 93.69 514 LEU A N 1
ATOM 4056 C CA . LEU A 1 514 ? -4.140 -1.404 11.774 1.00 93.69 514 LEU A CA 1
ATOM 4057 C C . LEU A 1 514 ? -5.037 -0.611 12.727 1.00 93.69 514 LEU A C 1
ATOM 4059 O O . LEU A 1 514 ? -5.418 -1.081 13.799 1.00 93.69 514 LEU A O 1
ATOM 4063 N N . VAL A 1 515 ? -5.454 0.569 12.288 1.00 93.19 515 VAL A N 1
ATOM 4064 C CA . VAL A 1 515 ? -6.457 1.392 12.956 1.00 93.19 515 VAL A CA 1
ATOM 4065 C C . VAL A 1 515 ? -7.841 0.909 12.529 1.00 93.19 515 VAL A C 1
ATOM 4067 O O . VAL A 1 515 ? -8.345 1.244 11.453 1.00 93.19 515 VAL A O 1
ATOM 4070 N N . ARG A 1 516 ? -8.468 0.101 13.389 1.00 91.75 516 ARG A N 1
ATOM 4071 C CA . ARG A 1 516 ? -9.853 -0.355 13.222 1.00 91.75 516 ARG A CA 1
ATOM 4072 C C . ARG A 1 516 ? -10.794 0.533 14.035 1.00 91.75 516 ARG A C 1
ATOM 4074 O O . ARG A 1 516 ? -10.715 0.580 15.263 1.00 91.75 516 ARG A O 1
ATOM 4081 N N . VAL A 1 517 ? -11.678 1.250 13.348 1.00 93.50 517 VAL A N 1
ATOM 4082 C CA . VAL A 1 517 ? -12.662 2.134 13.989 1.00 93.50 517 VAL A CA 1
ATOM 4083 C C . VAL A 1 517 ? -13.674 1.284 14.750 1.00 93.50 517 VAL A C 1
ATOM 4085 O O . VAL A 1 517 ? -14.260 0.371 14.181 1.00 93.50 517 VAL A O 1
ATOM 4088 N N . GLY A 1 518 ? -13.854 1.566 16.040 1.00 94.25 518 GLY A N 1
ATOM 4089 C CA . GLY A 1 518 ? -14.878 0.911 16.854 1.00 94.25 518 GLY A CA 1
ATOM 4090 C C . GLY A 1 518 ? -14.654 -0.581 17.093 1.00 94.25 518 GLY A C 1
ATOM 4091 O O . GLY A 1 518 ? -15.604 -1.261 17.444 1.00 94.25 518 GLY A O 1
ATOM 4092 N N . ALA A 1 519 ? -13.439 -1.106 16.906 1.00 93.94 519 ALA A N 1
ATOM 4093 C CA . ALA A 1 519 ? -13.155 -2.530 17.120 1.00 93.94 519 ALA A CA 1
ATOM 4094 C C . ALA A 1 519 ? -12.802 -2.883 18.573 1.00 93.94 519 ALA A C 1
ATOM 4096 O O . ALA A 1 519 ? -12.811 -4.051 18.942 1.00 93.94 519 ALA A O 1
ATOM 4097 N N . SER A 1 520 ? -12.464 -1.891 19.398 1.00 94.69 520 SER A N 1
ATOM 4098 C CA . SER A 1 520 ? -12.019 -2.113 20.773 1.00 94.69 520 SER A CA 1
ATOM 4099 C C . SER A 1 520 ? -12.622 -1.081 21.718 1.00 94.69 520 SER A C 1
ATOM 4101 O O . SER A 1 520 ? -12.513 0.129 21.502 1.00 94.69 520 SER A O 1
ATOM 4103 N N . GLY A 1 521 ? -13.226 -1.569 22.794 1.00 96.88 521 GLY A N 1
ATOM 4104 C CA . GLY A 1 521 ? -13.731 -0.757 23.889 1.00 96.88 521 GLY A CA 1
ATOM 4105 C C . GLY A 1 521 ? -13.604 -1.504 25.208 1.00 96.88 521 GLY A C 1
ATOM 4106 O O . GLY A 1 521 ? -13.254 -2.680 25.238 1.00 96.88 521 GLY A O 1
ATOM 4107 N N . ARG A 1 522 ? -13.868 -0.808 26.310 1.00 97.50 522 ARG A N 1
ATOM 4108 C CA . ARG A 1 522 ? -13.831 -1.373 27.662 1.00 97.50 522 ARG A CA 1
ATOM 4109 C C . ARG A 1 522 ? -15.003 -0.861 28.480 1.00 97.50 522 ARG A C 1
ATOM 4111 O O . ARG A 1 522 ? -15.315 0.329 28.427 1.00 97.50 522 ARG A O 1
ATOM 4118 N N . ILE A 1 523 ? -15.613 -1.733 29.278 1.00 98.25 523 ILE A N 1
ATOM 4119 C CA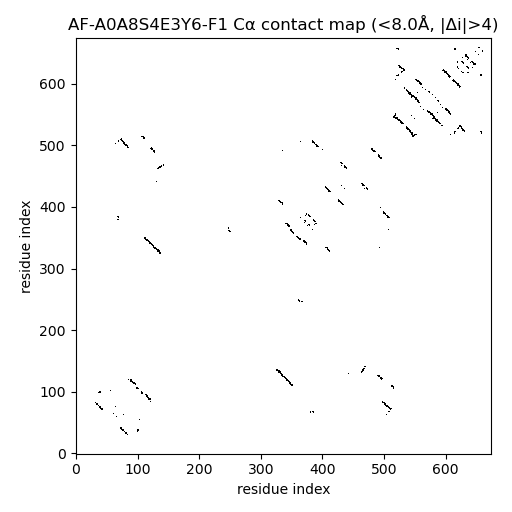 . ILE A 1 523 ? -16.630 -1.361 30.267 1.00 98.25 523 ILE A CA 1
ATOM 4120 C C . ILE A 1 523 ? -15.945 -1.220 31.630 1.00 98.25 523 ILE A C 1
ATOM 4122 O O . ILE A 1 523 ? -15.558 -2.209 32.251 1.00 98.25 523 ILE A O 1
ATOM 4126 N N . ASN A 1 524 ? -15.777 0.020 32.095 1.00 96.56 524 ASN A N 1
ATOM 4127 C CA . ASN A 1 524 ? -15.080 0.318 33.351 1.00 96.56 524 ASN A CA 1
ATOM 4128 C C . ASN A 1 524 ? -15.966 0.086 34.560 1.00 96.56 524 ASN A C 1
ATOM 4130 O O . ASN A 1 524 ? -15.525 -0.503 35.540 1.00 96.56 524 ASN A O 1
ATOM 4134 N N . THR A 1 525 ? -17.188 0.604 34.495 1.00 97.94 525 THR A N 1
ATOM 4135 C CA . THR A 1 525 ? -18.108 0.593 35.624 1.00 97.94 525 THR A CA 1
ATOM 4136 C C . THR A 1 525 ? -19.514 0.368 35.118 1.00 97.94 525 THR A C 1
ATOM 4138 O O . THR A 1 525 ? -19.941 1.017 34.160 1.00 97.94 525 THR A O 1
ATOM 4141 N N . VAL A 1 526 ? -20.236 -0.512 35.798 1.00 98.25 526 VAL A N 1
ATOM 4142 C CA . VAL A 1 526 ? -21.683 -0.641 35.678 1.00 98.25 526 VAL A CA 1
ATOM 4143 C C . VAL A 1 526 ? -22.287 -0.375 37.048 1.00 98.25 526 VAL A C 1
ATOM 4145 O O . VAL A 1 526 ? -21.838 -0.923 38.052 1.00 98.25 526 VAL A O 1
ATOM 4148 N N . THR A 1 527 ? -23.286 0.496 37.097 1.00 98.25 527 THR A N 1
ATOM 4149 C CA . THR A 1 527 ? -24.032 0.800 38.317 1.00 98.25 527 THR A CA 1
ATOM 4150 C C . THR A 1 527 ? -25.507 0.637 38.027 1.00 98.25 527 THR A C 1
ATOM 4152 O O . THR A 1 527 ? -26.047 1.357 37.186 1.00 98.25 527 THR A O 1
ATOM 4155 N N . SER A 1 528 ? -26.158 -0.294 38.711 1.00 97.44 528 SER A N 1
ATOM 4156 C CA . SER A 1 528 ? -27.612 -0.409 38.704 1.00 97.44 528 SER A CA 1
ATOM 4157 C C . SER A 1 528 ? -28.156 0.340 39.913 1.00 97.44 528 SER A C 1
ATOM 4159 O O . SER A 1 528 ? -27.698 0.142 41.033 1.00 97.44 528 SER A O 1
ATOM 4161 N N . ASP A 1 529 ? -29.100 1.248 39.690 1.00 97.31 529 ASP A N 1
ATOM 4162 C CA . ASP A 1 529 ? -29.834 1.923 40.756 1.00 97.31 529 ASP A CA 1
ATOM 4163 C C . ASP A 1 529 ? -31.310 1.598 40.589 1.00 97.31 529 ASP A C 1
ATOM 4165 O O . ASP A 1 529 ? -31.951 2.063 39.648 1.00 97.31 529 ASP A O 1
ATOM 4169 N N . ALA A 1 530 ? -31.824 0.781 41.499 1.00 95.38 530 ALA A N 1
ATOM 4170 C CA . ALA A 1 530 ? -33.208 0.345 41.559 1.00 95.38 530 ALA A CA 1
ATOM 4171 C C . ALA A 1 530 ? -33.860 0.732 42.897 1.00 95.38 530 ALA A C 1
ATOM 4173 O O . ALA A 1 530 ? -34.909 0.199 43.259 1.00 95.38 530 ALA A O 1
ATOM 4174 N N . THR A 1 531 ? -33.276 1.702 43.613 1.00 95.50 531 THR A N 1
ATOM 4175 C CA . THR A 1 531 ? -33.802 2.220 44.890 1.00 95.50 531 THR A CA 1
ATOM 4176 C C . THR A 1 531 ? -35.190 2.843 44.744 1.00 95.50 531 THR A C 1
ATOM 4178 O O . THR A 1 531 ? -35.986 2.844 45.680 1.00 95.50 531 THR A O 1
ATOM 4181 N N . ARG A 1 532 ? -35.502 3.374 43.554 1.00 93.81 532 ARG A N 1
ATOM 4182 C CA . ARG A 1 532 ? -36.803 3.952 43.205 1.00 93.81 532 ARG A CA 1
ATOM 4183 C C . ARG A 1 532 ? -37.383 3.218 41.994 1.00 93.81 532 ARG A C 1
ATOM 4185 O O . ARG A 1 532 ? -36.856 3.418 40.900 1.00 93.81 532 ARG A O 1
ATOM 4192 N N . PRO A 1 533 ? -38.491 2.464 42.137 1.00 86.38 533 PRO A N 1
ATOM 4193 C CA . PRO A 1 533 ? -39.068 1.673 41.044 1.00 86.38 533 PRO A CA 1
ATOM 4194 C C . PRO A 1 533 ? -39.358 2.491 39.778 1.00 86.38 533 PRO A C 1
ATOM 4196 O O . PRO A 1 533 ? -39.049 2.069 38.672 1.00 86.38 533 PRO A O 1
ATOM 4199 N N . ALA A 1 534 ? -39.860 3.720 39.935 1.00 89.00 534 ALA A N 1
ATOM 4200 C CA . ALA A 1 534 ? -40.186 4.607 38.815 1.00 89.00 534 ALA A CA 1
ATOM 4201 C C . ALA A 1 534 ? -38.964 5.217 38.094 1.00 89.00 534 ALA A C 1
ATOM 4203 O O . ALA A 1 534 ? -39.124 5.878 37.072 1.00 89.00 534 ALA A O 1
ATOM 4204 N N . ARG A 1 535 ? -37.752 5.077 38.646 1.00 91.88 535 ARG A N 1
ATOM 4205 C CA . ARG A 1 535 ? -36.509 5.655 38.099 1.00 91.88 535 ARG A CA 1
ATOM 4206 C C . ARG A 1 535 ? -35.363 4.649 38.097 1.00 91.88 535 ARG A C 1
ATOM 4208 O O . ARG A 1 535 ? -34.199 5.046 38.177 1.00 91.88 535 ARG A O 1
ATOM 4215 N N . ALA A 1 536 ? -35.696 3.363 38.037 1.00 93.94 536 ALA A N 1
ATOM 4216 C CA . ALA A 1 536 ? -34.689 2.329 37.984 1.00 93.94 536 ALA A CA 1
ATOM 4217 C C . ALA A 1 536 ? -33.848 2.492 36.708 1.00 93.94 536 ALA A C 1
ATOM 4219 O O . ALA A 1 536 ? -34.383 2.728 35.622 1.00 93.94 536 ALA A O 1
ATOM 4220 N N . SER A 1 537 ? -32.524 2.420 36.826 1.00 95.88 537 SER A N 1
ATOM 4221 C CA . SER A 1 537 ? -31.631 2.600 35.680 1.00 95.88 537 SER A CA 1
ATOM 4222 C C . SER A 1 537 ? -30.314 1.857 35.840 1.00 95.88 537 SER A C 1
ATOM 4224 O O . SER A 1 537 ? -29.825 1.648 36.949 1.00 95.88 537 SER A O 1
ATOM 4226 N N . VAL A 1 538 ? -29.714 1.501 34.707 1.00 97.25 538 VAL A N 1
ATOM 4227 C CA . VAL A 1 538 ? -28.334 1.024 34.621 1.00 97.25 538 VAL A CA 1
ATOM 4228 C C . VAL A 1 538 ? -27.492 2.126 33.997 1.00 97.25 538 VAL A C 1
ATOM 4230 O O . VAL A 1 538 ? -27.747 2.579 32.883 1.00 97.25 538 VAL A O 1
ATOM 4233 N N . THR A 1 539 ? -26.483 2.584 34.728 1.00 98.31 539 THR A N 1
ATOM 4234 C CA . THR A 1 539 ? -25.475 3.520 34.238 1.00 98.31 539 THR A CA 1
ATOM 4235 C C . THR A 1 539 ? -24.200 2.759 33.896 1.00 98.31 539 THR A C 1
ATOM 4237 O O . THR A 1 539 ? -23.694 1.995 34.713 1.00 98.31 539 THR A O 1
ATOM 4240 N N . VAL A 1 540 ? -23.653 3.000 32.707 1.00 98.50 540 VAL A N 1
ATOM 4241 C CA . VAL A 1 540 ? -22.447 2.336 32.202 1.00 98.50 540 VAL A CA 1
ATOM 4242 C C . VAL A 1 540 ? -21.403 3.378 31.833 1.00 98.50 540 VAL A C 1
ATOM 4244 O O . VAL A 1 540 ? -21.679 4.308 31.076 1.00 98.50 540 VAL A O 1
ATOM 4247 N N . HIS A 1 541 ? -20.193 3.221 32.358 1.00 98.44 541 HIS A N 1
ATOM 4248 C CA . HIS A 1 541 ? -19.025 4.005 31.970 1.00 98.44 541 HIS A CA 1
ATOM 4249 C C . HIS A 1 541 ? -18.160 3.160 31.045 1.00 98.44 541 HIS A C 1
ATOM 4251 O O . HIS A 1 541 ? -17.544 2.188 31.486 1.00 98.44 541 HIS A O 1
ATOM 4257 N N . ALA A 1 542 ? -18.114 3.538 29.772 1.00 98.25 542 ALA A N 1
ATOM 4258 C CA . ALA A 1 542 ? -17.360 2.821 28.757 1.00 98.25 542 ALA A CA 1
ATOM 4259 C C . ALA A 1 542 ? -16.274 3.705 28.141 1.00 98.25 542 ALA A C 1
ATOM 4261 O O . ALA A 1 542 ? -16.490 4.893 27.888 1.00 98.25 542 ALA A O 1
ATOM 4262 N N . THR A 1 543 ? -15.107 3.113 27.910 1.00 98.25 543 THR A N 1
ATOM 4263 C CA . THR A 1 543 ? -13.922 3.765 27.350 1.00 98.25 543 THR A CA 1
ATOM 4264 C C . THR A 1 543 ? -13.645 3.227 25.958 1.00 98.25 543 THR A C 1
ATOM 4266 O O . THR A 1 543 ? -13.630 2.014 25.755 1.00 98.25 543 THR A O 1
ATOM 4269 N N . ASN A 1 544 ? -13.370 4.121 25.009 1.00 98.06 544 ASN A N 1
ATOM 4270 C CA . ASN A 1 544 ? -12.813 3.727 23.720 1.00 98.06 544 ASN A CA 1
ATOM 4271 C C . ASN A 1 544 ? -11.316 3.446 23.893 1.00 98.06 544 ASN A C 1
ATOM 4273 O O . ASN A 1 544 ? -10.533 4.361 24.154 1.00 98.06 544 ASN A O 1
ATOM 4277 N N . THR A 1 545 ? -10.923 2.183 23.771 1.00 96.31 545 THR A N 1
ATOM 4278 C CA . THR A 1 545 ? -9.519 1.755 23.867 1.00 96.31 545 THR A CA 1
ATOM 4279 C C . THR A 1 545 ? -8.815 1.743 22.510 1.00 96.31 545 THR A C 1
ATOM 4281 O O . THR A 1 545 ? -7.607 1.525 22.460 1.00 96.31 545 THR A O 1
ATOM 4284 N N . GLY A 1 546 ? -9.547 1.999 21.422 1.00 94.25 546 GLY A N 1
ATOM 4285 C CA . GLY A 1 546 ? -9.012 2.064 20.069 1.00 94.25 546 GLY A CA 1
ATOM 4286 C C . GLY A 1 546 ? -8.236 3.347 19.774 1.00 94.25 546 GLY A C 1
ATOM 4287 O O . GLY A 1 546 ? -8.228 4.303 20.551 1.00 94.25 546 GLY A O 1
ATOM 4288 N N . LEU A 1 547 ? -7.593 3.359 18.605 1.00 93.50 547 LEU A N 1
ATOM 4289 C CA . LEU A 1 547 ? -6.762 4.469 18.119 1.00 93.50 547 LEU A CA 1
ATOM 4290 C C . LEU A 1 547 ? -7.556 5.540 17.351 1.00 93.50 547 LEU A C 1
ATOM 4292 O O . LEU A 1 547 ? -7.030 6.614 17.083 1.00 93.50 547 LEU A O 1
ATOM 4296 N N . ALA A 1 548 ? -8.821 5.273 17.015 1.00 94.94 548 ALA A N 1
ATOM 4297 C CA . ALA A 1 548 ? -9.699 6.202 16.304 1.00 94.94 548 ALA A CA 1
ATOM 4298 C C . ALA A 1 548 ? -10.982 6.482 17.092 1.00 94.94 548 ALA A C 1
ATOM 4300 O O . ALA A 1 548 ? -11.468 5.629 17.838 1.00 94.94 548 ALA A O 1
ATOM 4301 N N . ALA A 1 549 ? -11.532 7.687 16.916 1.00 96.56 549 ALA A N 1
ATOM 4302 C CA . ALA A 1 549 ? -12.843 8.027 17.453 1.00 96.56 549 ALA A CA 1
ATOM 4303 C C . ALA A 1 549 ? -13.903 7.112 16.831 1.00 96.56 549 ALA A C 1
ATOM 4305 O O . ALA A 1 549 ? -13.876 6.865 15.626 1.00 96.56 549 ALA A O 1
ATOM 4306 N N . ALA A 1 550 ? -14.818 6.605 17.650 1.00 97.44 550 ALA A N 1
ATOM 4307 C CA . ALA A 1 550 ? -15.825 5.653 17.204 1.00 97.44 550 ALA A CA 1
ATOM 4308 C C . ALA A 1 550 ? -17.153 5.879 17.920 1.00 97.44 550 ALA A C 1
ATOM 4310 O O . ALA A 1 550 ? -17.188 6.372 19.050 1.00 97.44 550 ALA A O 1
ATOM 4311 N N . SER A 1 551 ? -18.244 5.549 17.233 1.00 98.06 551 SER A N 1
ATOM 4312 C CA . SER A 1 551 ? -19.585 5.620 17.798 1.00 98.06 551 SER A CA 1
ATOM 4313 C C . SER A 1 551 ? -19.894 4.323 18.533 1.00 98.06 551 SER A C 1
ATOM 4315 O O . SER A 1 551 ? -19.763 3.242 17.962 1.00 98.06 551 SER A O 1
ATOM 4317 N N . PHE A 1 552 ? -20.304 4.430 19.793 1.00 98.50 552 PHE A N 1
ATOM 4318 C CA . PHE A 1 552 ? -20.703 3.280 20.594 1.00 98.50 552 PHE A CA 1
ATOM 4319 C C . PHE A 1 552 ? -22.101 3.472 21.161 1.00 98.50 552 PHE A C 1
ATOM 4321 O O . PHE A 1 552 ? -22.519 4.583 21.475 1.00 98.50 552 PHE A O 1
ATOM 4328 N N . SER A 1 553 ? -22.806 2.366 21.348 1.00 98.06 553 SER A N 1
ATOM 4329 C CA . SER A 1 553 ? -24.037 2.307 22.135 1.00 98.06 553 SER A CA 1
ATOM 4330 C C . SER A 1 553 ? -23.937 1.167 23.137 1.00 98.06 553 SER A C 1
ATOM 4332 O O . SER A 1 553 ? -23.132 0.256 22.970 1.00 98.06 553 SER A O 1
ATOM 4334 N N . VAL A 1 554 ? -24.737 1.214 24.191 1.00 98.00 554 VAL A N 1
ATOM 4335 C CA . VAL A 1 554 ? -24.813 0.146 25.184 1.00 98.00 554 VAL A CA 1
ATOM 4336 C C . VAL A 1 554 ? -26.142 -0.570 25.025 1.00 98.00 554 VAL A C 1
ATOM 4338 O O . VAL A 1 554 ? -27.169 0.073 24.804 1.00 98.00 554 VAL A O 1
ATOM 4341 N N . VAL A 1 555 ? -26.114 -1.893 25.124 1.00 96.50 555 VAL A N 1
ATOM 4342 C CA . VAL A 1 555 ? -27.282 -2.765 25.031 1.00 96.50 555 VAL A CA 1
ATOM 4343 C C . VAL A 1 555 ? -27.334 -3.647 26.270 1.00 96.50 555 VAL A C 1
ATOM 4345 O O . VAL A 1 555 ? -26.329 -4.249 26.643 1.00 96.50 555 VAL A O 1
ATOM 4348 N N . LEU A 1 556 ? -28.506 -3.724 26.894 1.00 94.88 556 LEU A N 1
ATOM 4349 C CA . LEU A 1 556 ? -28.788 -4.655 27.985 1.00 94.88 556 LEU A CA 1
ATOM 4350 C C . LEU A 1 556 ? -29.476 -5.912 27.420 1.00 94.88 5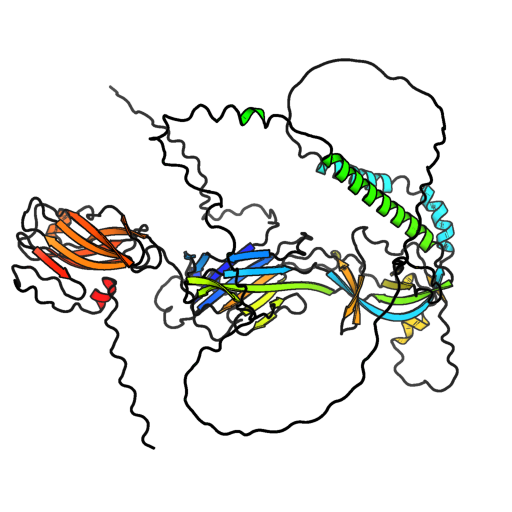56 LEU A C 1
ATOM 4352 O O . LEU A 1 556 ? -30.466 -5.788 26.696 1.00 94.88 556 LEU A O 1
ATOM 4356 N N . LYS A 1 557 ? -28.948 -7.100 27.727 1.00 92.69 557 LYS A N 1
ATOM 4357 C CA . LYS A 1 557 ? -29.424 -8.417 27.268 1.00 92.69 557 LYS A CA 1
ATOM 4358 C C . LYS A 1 557 ? -29.454 -9.420 28.426 1.00 92.69 557 LYS A C 1
ATOM 4360 O O . LYS A 1 557 ? -28.911 -9.154 29.494 1.00 92.69 557 LYS A O 1
ATOM 4365 N N . ASP A 1 558 ? -30.095 -10.564 28.207 1.00 90.88 558 ASP A N 1
ATOM 4366 C CA . ASP A 1 558 ? -30.003 -11.760 29.060 1.00 90.88 558 ASP A CA 1
ATOM 4367 C C . ASP A 1 558 ? -30.270 -11.524 30.558 1.00 90.88 558 ASP A C 1
ATOM 4369 O O . ASP A 1 558 ? -29.637 -12.120 31.420 1.00 90.88 558 ASP A O 1
ATOM 4373 N N . CYS A 1 559 ? -31.239 -10.665 30.883 1.00 89.38 559 CYS A N 1
ATOM 4374 C CA . CYS A 1 559 ? -31.613 -10.308 32.257 1.00 89.38 559 CYS A CA 1
ATOM 4375 C C . CYS A 1 559 ? -32.440 -11.376 33.001 1.00 89.38 559 CYS A C 1
ATOM 4377 O O . CYS A 1 559 ? -33.146 -11.051 33.951 1.00 89.38 559 CYS A O 1
ATOM 4379 N N . GLY A 1 560 ? -32.421 -12.635 32.568 1.00 85.50 560 GLY A N 1
ATOM 4380 C CA . GLY A 1 560 ? -33.301 -13.678 33.102 1.00 85.50 560 GLY A CA 1
ATOM 4381 C C . GLY A 1 560 ? -34.781 -13.524 32.696 1.00 85.50 560 GLY A C 1
ATOM 4382 O O . GLY A 1 560 ? -35.201 -12.489 32.174 1.00 85.50 560 GLY A O 1
ATOM 4383 N N . PRO A 1 561 ? -35.601 -14.570 32.903 1.00 80.38 561 PRO A N 1
ATOM 4384 C CA . PRO A 1 561 ? -36.954 -14.652 32.347 1.00 80.38 561 PRO A CA 1
ATOM 4385 C C . PRO A 1 561 ? -37.915 -13.582 32.886 1.00 80.38 561 PRO A C 1
ATOM 4387 O O . PRO A 1 561 ? -38.757 -13.095 32.132 1.00 80.38 561 PRO A O 1
ATOM 4390 N N . GLU A 1 562 ? -37.770 -13.174 34.152 1.00 75.19 562 GLU A N 1
ATOM 4391 C CA . GLU A 1 562 ? -38.661 -12.188 34.785 1.00 75.19 562 GLU A CA 1
ATOM 4392 C C . GLU A 1 562 ? -38.500 -10.783 34.189 1.00 75.19 562 GLU A C 1
ATOM 4394 O O . GLU A 1 562 ? -39.487 -10.080 33.974 1.00 75.19 562 GLU A O 1
ATOM 4399 N N . LEU A 1 563 ? -37.269 -10.386 33.852 1.00 74.12 563 LEU A N 1
ATOM 4400 C CA . LEU A 1 563 ? -36.990 -9.085 33.239 1.00 74.12 563 LEU A CA 1
ATOM 4401 C C . LEU A 1 563 ? -37.128 -9.119 31.716 1.00 74.12 563 LEU A C 1
ATOM 4403 O O . LEU A 1 563 ? -37.549 -8.125 31.122 1.00 74.12 563 LEU A O 1
ATOM 4407 N N . SER A 1 564 ? -36.828 -10.253 31.075 1.00 71.00 564 SER A N 1
ATOM 4408 C CA . SER A 1 564 ? -36.912 -10.399 29.616 1.00 71.00 564 SER A CA 1
ATOM 4409 C C . SER A 1 564 ? -38.324 -10.170 29.062 1.00 71.00 564 SER A C 1
ATOM 4411 O O . SER A 1 564 ? -38.459 -9.662 27.949 1.00 71.00 564 SER A O 1
ATOM 4413 N N . LEU A 1 565 ? -39.382 -10.465 29.830 1.00 66.38 565 LEU A N 1
ATOM 4414 C CA . LEU A 1 565 ? -40.770 -10.195 29.422 1.00 66.38 565 LEU A CA 1
ATOM 4415 C C . LEU A 1 565 ? -41.088 -8.692 29.331 1.00 66.38 565 LEU A C 1
ATOM 4417 O O . LEU A 1 565 ? -41.882 -8.292 28.482 1.00 66.38 565 LEU A O 1
ATOM 4421 N N . GLY A 1 566 ? -40.451 -7.857 30.159 1.0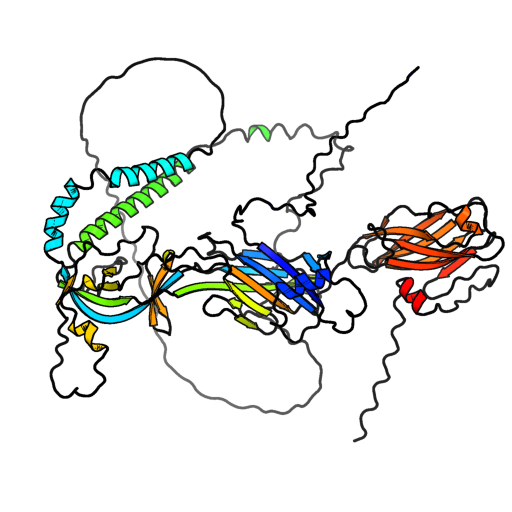0 63.59 566 GLY A N 1
ATOM 4422 C CA . GLY A 1 566 ? -40.575 -6.395 30.098 1.00 63.59 566 GLY A CA 1
ATOM 4423 C C . GLY A 1 566 ? -39.596 -5.731 29.121 1.00 63.59 566 GLY A C 1
ATOM 4424 O O . GLY A 1 566 ? -39.863 -4.640 28.622 1.00 63.59 566 GLY A O 1
ATOM 4425 N N . LEU A 1 567 ? -38.477 -6.398 28.822 1.00 68.19 567 LEU A N 1
ATOM 4426 C CA . LEU A 1 567 ? -37.382 -5.931 27.960 1.00 68.19 567 LEU A CA 1
ATOM 4427 C C . LEU A 1 567 ? -37.447 -6.476 26.517 1.00 68.19 567 LEU A C 1
ATOM 4429 O O . LEU A 1 567 ? -36.424 -6.515 25.838 1.00 68.19 567 LEU A O 1
ATOM 4433 N N . GLN A 1 568 ? -38.626 -6.867 26.012 1.00 59.06 568 GLN A N 1
ATOM 4434 C CA . GLN A 1 568 ? -38.798 -7.516 24.692 1.00 59.06 568 GLN A CA 1
ATOM 4435 C C . GLN A 1 568 ? -38.154 -6.775 23.499 1.00 59.06 568 GLN A C 1
ATOM 4437 O O . GLN A 1 568 ? -37.912 -7.376 22.454 1.00 59.06 568 GLN A O 1
ATOM 4442 N N . ARG A 1 569 ? -37.819 -5.488 23.644 1.00 61.19 569 ARG A N 1
ATOM 4443 C CA . ARG A 1 569 ? -36.791 -4.833 22.828 1.00 61.19 569 ARG A CA 1
ATOM 4444 C C . ARG A 1 569 ? -35.601 -4.532 23.724 1.00 61.19 569 ARG A C 1
ATOM 4446 O O . ARG A 1 569 ? -35.749 -3.751 24.659 1.00 61.19 569 ARG A O 1
ATOM 4453 N N . ALA A 1 570 ? -34.444 -5.123 23.416 1.00 62.22 570 ALA A N 1
ATOM 4454 C CA . ALA A 1 570 ? -33.195 -4.856 24.119 1.00 62.22 570 ALA A CA 1
ATOM 4455 C C . ALA A 1 570 ? -33.041 -3.347 24.347 1.00 62.22 570 ALA A C 1
ATOM 4457 O O . ALA A 1 570 ? -33.013 -2.573 23.382 1.00 62.22 570 ALA A O 1
ATOM 4458 N N . THR A 1 571 ? -32.997 -2.921 25.614 1.00 83.19 571 THR A N 1
ATOM 4459 C CA . THR A 1 571 ? -32.858 -1.500 25.928 1.00 83.19 571 THR A CA 1
ATOM 4460 C C . THR A 1 571 ? -31.499 -1.073 25.405 1.00 83.19 571 THR A C 1
ATOM 4462 O O . THR A 1 571 ? -30.460 -1.549 25.866 1.00 83.19 571 THR A O 1
ATOM 4465 N N . ARG A 1 572 ? -31.522 -0.212 24.389 1.00 93.56 572 ARG A N 1
ATOM 4466 C CA . ARG A 1 572 ? -30.339 0.308 23.716 1.00 93.56 572 ARG A CA 1
ATOM 4467 C C . ARG A 1 572 ? -30.230 1.791 24.010 1.00 93.56 572 ARG A C 1
ATOM 4469 O O . ARG A 1 572 ? -31.195 2.535 23.844 1.00 93.56 572 ARG A O 1
ATOM 4476 N N . SER A 1 573 ? -29.058 2.226 24.452 1.00 95.44 573 SER A N 1
ATOM 4477 C CA . SER A 1 573 ? -28.777 3.651 24.588 1.00 95.44 573 SER A CA 1
ATOM 4478 C C . SER A 1 573 ? -28.645 4.306 23.212 1.00 95.44 573 SER A C 1
ATOM 4480 O O . SER A 1 573 ? -28.294 3.650 22.230 1.00 95.44 573 SER A O 1
ATOM 4482 N N . ALA A 1 574 ? -28.805 5.629 23.152 1.00 95.62 574 ALA A N 1
ATOM 4483 C CA . ALA A 1 574 ? -28.349 6.388 21.992 1.00 95.62 574 ALA A CA 1
ATOM 4484 C C . ALA A 1 574 ? -26.853 6.129 21.739 1.00 95.62 574 ALA A C 1
ATOM 4486 O O . ALA A 1 574 ? -26.075 5.945 22.687 1.00 95.62 574 ALA A O 1
ATOM 4487 N N . ALA A 1 575 ? -26.470 6.097 20.464 1.00 97.25 575 ALA A N 1
ATOM 4488 C CA . ALA A 1 575 ? -25.075 5.993 20.076 1.00 97.25 575 ALA A CA 1
ATOM 4489 C C . ALA A 1 575 ? -24.355 7.324 20.348 1.00 97.25 575 ALA A C 1
ATOM 4491 O O . ALA A 1 575 ? -24.917 8.395 20.117 1.00 97.25 575 ALA A O 1
ATOM 4492 N N . GLN A 1 576 ? -23.128 7.267 20.861 1.00 98.00 576 GLN A N 1
ATOM 4493 C CA . GLN A 1 576 ? -22.311 8.439 21.165 1.00 98.00 576 GLN A CA 1
ATOM 4494 C C . GLN A 1 576 ? -20.917 8.282 20.565 1.00 98.00 576 GLN A C 1
ATOM 4496 O O . GLN A 1 576 ? -20.300 7.224 20.679 1.00 98.00 576 GLN A O 1
ATOM 4501 N N . LEU A 1 577 ? -20.393 9.363 19.983 1.00 98.12 577 LEU A N 1
ATOM 4502 C CA . LEU A 1 577 ? -19.014 9.419 19.510 1.00 98.12 577 LEU A CA 1
ATOM 4503 C C . LEU A 1 577 ? -18.052 9.536 20.702 1.00 98.12 577 LEU A C 1
ATOM 4505 O O . LEU A 1 577 ? -18.102 10.493 21.483 1.00 98.12 577 LEU A O 1
ATOM 4509 N N . VAL A 1 578 ? -17.151 8.565 20.829 1.00 98.25 578 VAL A N 1
ATOM 4510 C CA . VAL A 1 578 ? -16.144 8.498 21.889 1.00 98.25 578 VAL A CA 1
ATOM 4511 C C . VAL A 1 578 ? -14.749 8.627 21.269 1.00 98.25 578 VAL A C 1
ATOM 4513 O O . VAL A 1 578 ? -14.339 7.737 20.517 1.00 98.25 578 VAL A O 1
ATOM 4516 N N . PRO A 1 579 ? -13.992 9.699 21.568 1.00 97.88 579 PRO A N 1
ATOM 4517 C CA . PRO A 1 579 ? -12.609 9.833 21.112 1.00 97.88 579 PRO A CA 1
ATOM 4518 C C . PRO A 1 579 ? -11.678 8.746 21.690 1.00 97.88 579 PRO A C 1
ATOM 4520 O O . PRO A 1 579 ? -11.999 8.162 22.730 1.00 97.88 579 PRO A O 1
ATOM 4523 N N . PRO A 1 580 ? -10.511 8.483 21.069 1.00 96.56 580 PRO A N 1
ATOM 4524 C CA . PRO A 1 580 ? -9.517 7.536 21.584 1.00 96.56 580 PRO A CA 1
ATOM 4525 C C . PRO A 1 580 ? -9.151 7.829 23.038 1.00 96.56 580 PRO A C 1
ATOM 4527 O O . PRO A 1 580 ? -8.924 8.985 23.391 1.00 96.56 580 PRO A O 1
ATOM 4530 N N . ARG A 1 581 ? -9.077 6.799 23.886 1.00 95.69 581 ARG A N 1
ATOM 4531 C CA . ARG A 1 581 ? -8.732 6.899 25.319 1.00 95.69 581 ARG A CA 1
ATOM 4532 C C . ARG A 1 581 ? -9.688 7.746 26.171 1.00 95.69 581 ARG A C 1
ATOM 4534 O O . ARG A 1 581 ? -9.368 8.054 27.316 1.00 95.69 581 ARG A O 1
ATOM 4541 N N . HIS A 1 582 ? -10.867 8.097 25.659 1.00 97.94 582 HIS A N 1
ATOM 4542 C CA . HIS A 1 582 ? -11.879 8.837 26.413 1.00 97.94 582 HIS A CA 1
ATOM 4543 C C . HIS A 1 582 ? -12.989 7.916 26.920 1.00 97.94 582 HIS A C 1
ATOM 4545 O O . HIS A 1 582 ? -13.286 6.876 26.331 1.00 97.94 582 HIS A O 1
ATOM 4551 N N . THR A 1 583 ? -13.615 8.320 28.027 1.00 98.19 583 THR A N 1
ATOM 4552 C CA . THR A 1 583 ? -14.717 7.590 28.667 1.00 98.19 583 THR A CA 1
ATOM 4553 C C . THR A 1 583 ? -16.015 8.374 28.531 1.00 98.19 583 THR A C 1
ATOM 4555 O O . THR A 1 583 ? -16.038 9.582 28.767 1.00 98.19 583 THR A O 1
ATOM 4558 N N . ARG A 1 584 ? -17.108 7.691 28.184 1.00 98.38 584 ARG A N 1
ATOM 4559 C CA . ARG A 1 584 ? -18.461 8.261 28.161 1.00 98.38 584 ARG A CA 1
ATOM 4560 C C . ARG A 1 584 ? -19.403 7.489 29.075 1.00 98.38 584 ARG A C 1
ATOM 4562 O O . ARG A 1 584 ? -19.188 6.313 29.374 1.00 98.38 584 ARG A O 1
ATOM 4569 N N . ARG A 1 585 ? -20.440 8.196 29.525 1.00 98.31 585 ARG A N 1
ATOM 4570 C CA . ARG A 1 585 ? -21.502 7.676 30.383 1.00 98.31 585 ARG A CA 1
ATOM 4571 C C . ARG A 1 585 ? -22.741 7.389 29.540 1.00 98.31 585 ARG A C 1
ATOM 4573 O O . ARG A 1 585 ? -23.258 8.278 28.868 1.00 98.31 585 ARG A O 1
ATOM 4580 N N . TYR A 1 586 ? -23.243 6.170 29.659 1.00 98.31 586 TYR A N 1
ATOM 4581 C CA . TYR A 1 586 ? -24.493 5.707 29.072 1.00 98.31 586 TYR A CA 1
ATOM 4582 C C . TYR A 1 586 ? -25.484 5.431 30.198 1.00 98.31 586 TYR A C 1
ATOM 4584 O O . TYR A 1 586 ? -25.097 4.942 31.258 1.00 98.31 586 TYR A O 1
ATOM 4592 N N . SER A 1 587 ? -26.753 5.766 29.996 1.00 96.88 587 SER A N 1
ATOM 4593 C CA . SER A 1 587 ? -27.818 5.491 30.959 1.00 96.88 587 SER A CA 1
ATOM 4594 C C . SER A 1 587 ? -28.947 4.775 30.241 1.00 96.88 587 SER A C 1
ATOM 4596 O O . SER A 1 587 ? -29.402 5.234 29.193 1.00 96.88 587 SER A O 1
ATOM 4598 N N . LEU A 1 588 ? -29.349 3.631 30.784 1.00 95.31 588 LEU A N 1
ATOM 4599 C CA . LEU A 1 588 ? -30.427 2.806 30.270 1.00 95.31 588 LEU A CA 1
ATOM 4600 C C . LEU A 1 588 ? -31.528 2.740 31.329 1.00 95.31 588 LEU A C 1
ATOM 4602 O O . LEU A 1 588 ? -31.246 2.316 32.454 1.00 95.31 588 LEU A O 1
ATOM 4606 N N . PRO A 1 589 ? -32.761 3.164 31.014 1.00 93.12 589 PRO A N 1
ATOM 4607 C CA . PRO A 1 589 ? -33.877 2.991 31.928 1.00 93.12 589 PRO A CA 1
ATOM 4608 C C . PRO A 1 589 ? -34.205 1.500 32.067 1.00 93.12 589 PRO A C 1
ATOM 4610 O O . PRO A 1 589 ? -34.185 0.752 31.087 1.00 93.12 589 PRO A O 1
ATOM 4613 N N . LEU A 1 590 ? -34.502 1.075 33.291 1.00 90.50 590 LEU A N 1
ATOM 4614 C CA . LEU A 1 590 ? -35.014 -0.259 33.583 1.00 90.50 590 LEU A CA 1
ATOM 4615 C C . LEU A 1 590 ? -36.549 -0.231 33.671 1.00 90.50 590 LEU A C 1
ATOM 4617 O O . LEU A 1 590 ? -37.122 0.815 33.991 1.00 90.50 590 LEU A O 1
ATOM 4621 N N . PRO A 1 591 ? -37.231 -1.362 33.413 1.00 85.19 591 PRO A N 1
ATOM 4622 C CA . PRO A 1 591 ? -38.665 -1.479 33.651 1.00 85.19 591 PRO A CA 1
ATOM 4623 C C . PRO A 1 591 ? -39.022 -1.224 35.121 1.00 85.19 591 PRO A C 1
ATOM 4625 O O . PRO A 1 591 ? -38.231 -1.496 36.022 1.00 85.19 591 PRO A O 1
ATOM 4628 N N . ALA A 1 592 ? -40.244 -0.744 35.366 1.00 76.50 592 ALA A N 1
ATOM 4629 C CA . ALA A 1 592 ? -40.711 -0.423 36.717 1.00 76.50 592 ALA A CA 1
ATOM 4630 C C . ALA A 1 592 ? -40.893 -1.663 37.618 1.00 76.50 592 ALA A C 1
ATOM 4632 O O . ALA A 1 592 ? -40.794 -1.553 38.840 1.00 76.50 592 ALA A O 1
ATOM 4633 N N . ALA A 1 593 ? -41.156 -2.831 37.024 1.00 82.75 593 ALA A N 1
ATOM 4634 C CA . ALA A 1 593 ? -41.266 -4.103 37.730 1.00 82.75 593 ALA A CA 1
ATOM 4635 C C . ALA A 1 593 ? -39.920 -4.838 37.669 1.00 82.75 593 ALA A C 1
ATOM 4637 O O . ALA A 1 593 ? -39.564 -5.405 36.637 1.00 82.75 593 ALA A O 1
ATOM 4638 N N . LEU A 1 594 ? -39.167 -4.785 38.769 1.00 84.31 594 LEU A N 1
ATOM 4639 C CA . LEU A 1 594 ? -37.917 -5.521 38.951 1.00 84.31 594 LEU A CA 1
ATOM 4640 C C . LEU A 1 594 ? -38.127 -6.689 39.928 1.00 84.31 594 LEU A C 1
ATOM 4642 O O . LEU A 1 594 ? -38.944 -6.556 40.841 1.00 84.31 594 LEU A O 1
ATOM 4646 N N . PRO A 1 595 ? -37.378 -7.792 39.779 1.00 82.25 595 PRO A N 1
ATOM 4647 C CA . PRO A 1 595 ? -37.425 -8.926 40.693 1.00 82.25 595 PRO A CA 1
ATOM 4648 C C . PRO A 1 595 ? -36.907 -8.554 42.086 1.00 82.25 595 PRO A C 1
ATOM 4650 O O . PRO A 1 595 ? -35.960 -7.775 42.234 1.00 82.25 595 PRO A O 1
ATOM 4653 N N . ALA A 1 596 ? -37.498 -9.165 43.115 1.00 84.50 596 ALA A N 1
ATOM 4654 C CA . ALA A 1 596 ? -37.058 -8.998 44.502 1.00 84.50 596 ALA A CA 1
ATOM 4655 C C . ALA A 1 596 ? -35.666 -9.613 44.758 1.00 84.50 596 ALA A C 1
ATOM 4657 O O . ALA A 1 596 ? -34.946 -9.184 45.662 1.00 84.50 596 ALA A O 1
ATOM 4658 N N . HIS A 1 597 ? -35.279 -10.615 43.963 1.00 90.19 597 HIS A N 1
ATOM 4659 C CA . HIS A 1 597 ? -33.979 -11.273 44.040 1.00 90.19 597 HIS A CA 1
ATOM 4660 C C . HIS A 1 597 ? -32.959 -10.637 43.087 1.00 90.19 597 HIS A C 1
ATOM 4662 O O . HIS A 1 597 ? -33.307 -10.052 42.058 1.00 90.19 597 HIS A O 1
ATOM 4668 N N . THR A 1 598 ? -31.677 -10.769 43.431 1.00 91.75 598 THR A N 1
ATOM 4669 C CA . THR A 1 598 ? -30.572 -10.291 42.598 1.00 91.75 598 THR A CA 1
ATOM 4670 C C . THR A 1 598 ? -30.564 -11.051 41.276 1.00 91.75 598 THR A C 1
ATOM 4672 O O . THR A 1 598 ? -30.412 -12.270 41.247 1.00 91.75 598 THR A O 1
ATOM 4675 N N . THR A 1 599 ? -30.721 -10.323 40.176 1.00 93.12 599 THR A N 1
ATOM 4676 C CA . THR A 1 599 ? -30.734 -10.871 38.820 1.00 93.12 599 THR A CA 1
ATOM 4677 C C . THR A 1 599 ? -29.533 -10.356 38.042 1.00 93.12 599 THR A C 1
ATOM 4679 O O . THR A 1 599 ? -29.162 -9.187 38.164 1.00 93.12 599 THR A O 1
ATOM 4682 N N . ARG A 1 600 ? -28.898 -11.229 37.255 1.00 94.88 600 ARG A N 1
ATOM 4683 C CA . ARG A 1 600 ? -27.757 -10.868 36.406 1.00 94.88 600 ARG A CA 1
ATOM 4684 C C . ARG A 1 600 ? -28.243 -10.541 34.997 1.00 94.88 600 ARG A C 1
ATOM 4686 O O . ARG A 1 600 ? -29.005 -11.303 34.418 1.00 94.88 600 ARG A O 1
ATOM 4693 N N . CYS A 1 601 ? -27.794 -9.408 34.474 1.00 95.25 601 CYS A N 1
ATOM 4694 C CA . CYS A 1 601 ? -28.001 -8.962 33.102 1.00 95.25 601 CYS A CA 1
ATOM 4695 C C . CYS A 1 601 ? -26.660 -8.878 32.379 1.00 95.25 601 CYS A C 1
ATOM 4697 O O . CYS A 1 601 ? -25.686 -8.408 32.961 1.00 95.25 601 CYS A O 1
ATOM 4699 N N . SER A 1 602 ? -26.626 -9.209 31.095 1.00 96.31 602 SER A N 1
ATOM 4700 C CA . SER A 1 602 ? -25.464 -8.966 30.246 1.00 96.31 602 SER A CA 1
ATOM 4701 C C . SER A 1 602 ? -25.506 -7.547 29.670 1.00 96.31 602 SER A C 1
ATOM 4703 O O . SER A 1 602 ? -26.473 -7.142 29.022 1.00 96.31 602 SER A O 1
ATOM 4705 N N . VAL A 1 603 ? -24.466 -6.755 29.914 1.00 97.25 603 VAL A N 1
ATOM 4706 C CA . VAL A 1 603 ? -24.297 -5.406 29.363 1.00 97.25 603 VAL A CA 1
ATOM 4707 C C . VAL A 1 603 ? -23.248 -5.463 28.265 1.00 97.25 603 VAL A C 1
ATOM 4709 O O . VAL A 1 603 ? -22.069 -5.672 28.549 1.00 97.25 603 VAL A O 1
ATOM 4712 N N . SER A 1 604 ? -23.649 -5.205 27.023 1.00 98.12 604 SER A N 1
ATOM 4713 C CA . SER A 1 604 ? -22.738 -5.148 25.878 1.00 98.12 604 SER A CA 1
ATOM 4714 C C . SER A 1 604 ? -22.545 -3.714 25.395 1.00 98.12 604 SER A C 1
ATOM 4716 O O . SER A 1 604 ? -23.506 -3.001 25.104 1.00 98.12 604 SER A O 1
ATOM 4718 N N . LEU A 1 605 ? -21.291 -3.299 25.252 1.00 98.38 605 LEU A N 1
ATOM 4719 C CA . LEU A 1 605 ? -20.899 -2.141 24.462 1.00 98.38 605 LEU A CA 1
ATOM 4720 C C . LEU A 1 605 ? -20.842 -2.583 23.000 1.00 98.38 605 LEU A C 1
ATOM 4722 O O . LEU A 1 605 ? -20.100 -3.507 22.672 1.00 98.38 605 LEU A O 1
ATOM 4726 N N . VAL A 1 606 ? -21.620 -1.943 22.134 1.00 98.12 606 VAL A N 1
ATOM 4727 C CA . VAL A 1 606 ? -21.694 -2.278 20.709 1.00 98.12 606 VAL A CA 1
ATOM 4728 C C . VAL A 1 606 ? -21.237 -1.109 19.844 1.00 98.12 606 VAL A C 1
ATOM 4730 O O . VAL A 1 606 ? -21.501 0.053 20.175 1.00 98.12 606 VAL A O 1
ATOM 4733 N N . ASN A 1 607 ? -20.555 -1.416 18.745 1.00 97.56 607 ASN A N 1
ATOM 4734 C CA . ASN A 1 607 ? -20.114 -0.428 17.760 1.00 97.56 607 ASN A CA 1
ATOM 4735 C C . ASN A 1 607 ? -21.255 -0.012 16.804 1.00 97.56 607 ASN A C 1
ATOM 4737 O O . ASN A 1 607 ? -22.424 -0.369 16.990 1.00 97.56 607 ASN A O 1
ATOM 4741 N N . ASP A 1 608 ? -20.919 0.779 15.787 1.00 95.44 608 ASP A N 1
ATOM 4742 C CA . ASP A 1 608 ? -21.826 1.247 14.733 1.00 95.44 608 ASP A CA 1
ATOM 4743 C C . ASP A 1 608 ? -22.379 0.111 13.856 1.00 95.44 608 ASP A C 1
ATOM 4745 O O . ASP A 1 608 ? -23.520 0.190 13.404 1.00 95.44 608 ASP A O 1
ATOM 4749 N N . ARG A 1 609 ? -21.619 -0.978 13.699 1.00 94.69 609 ARG A N 1
ATOM 4750 C CA . ARG A 1 609 ? -22.046 -2.216 13.023 1.00 94.69 609 ARG A CA 1
ATOM 4751 C C . ARG A 1 609 ? -22.958 -3.096 13.880 1.00 94.69 609 ARG A C 1
ATOM 4753 O O . ARG A 1 609 ? -23.510 -4.072 13.387 1.00 94.69 609 ARG A O 1
ATOM 4760 N N . GLY A 1 610 ? -23.139 -2.756 15.158 1.00 95.06 610 GLY A N 1
ATOM 4761 C CA . GLY A 1 610 ? -23.917 -3.551 16.110 1.00 95.06 610 GLY A CA 1
ATOM 4762 C C . GLY A 1 610 ? -23.167 -4.756 16.686 1.00 95.06 610 GLY A C 1
ATOM 4763 O O . GLY A 1 610 ? -23.773 -5.554 17.400 1.00 95.06 610 GLY A O 1
ATOM 4764 N N . GLU A 1 611 ? -21.866 -4.874 16.425 1.00 96.12 611 GLU A N 1
ATOM 4765 C CA . GLU A 1 611 ? -21.003 -5.912 16.986 1.00 96.12 611 GLU A CA 1
ATOM 4766 C C . GLU A 1 611 ? -20.659 -5.565 18.439 1.00 96.12 611 GLU A C 1
ATOM 4768 O O . GLU A 1 611 ? -20.384 -4.406 18.766 1.00 96.12 611 GLU A O 1
ATOM 4773 N N . ALA A 1 612 ? -20.667 -6.561 19.327 1.00 96.75 612 ALA A N 1
ATOM 4774 C CA . ALA A 1 612 ? -20.282 -6.372 20.722 1.00 96.75 612 ALA A CA 1
ATOM 4775 C C . ALA A 1 612 ? -18.754 -6.299 20.852 1.00 96.75 612 ALA A C 1
ATOM 4777 O O . ALA A 1 612 ? -18.058 -7.271 20.581 1.00 96.75 612 ALA A O 1
ATOM 4778 N N . VAL A 1 613 ? -18.242 -5.151 21.301 1.00 97.38 613 VAL A N 1
ATOM 4779 C CA . VAL A 1 613 ? -16.798 -4.907 21.487 1.00 97.38 613 VAL A CA 1
ATOM 4780 C C . VAL A 1 613 ? -16.323 -5.192 22.909 1.00 97.38 613 VAL A C 1
ATOM 4782 O O . VAL A 1 613 ? -15.138 -5.408 23.136 1.00 97.38 613 VAL A O 1
ATOM 4785 N N . ALA A 1 614 ? -17.242 -5.142 23.873 1.00 97.88 614 ALA A N 1
ATOM 4786 C CA . ALA A 1 614 ? -17.011 -5.502 25.263 1.00 97.88 614 ALA A CA 1
ATOM 4787 C C . ALA A 1 614 ? -18.341 -5.913 25.893 1.00 97.88 614 ALA A C 1
ATOM 4789 O O . ALA A 1 614 ? -19.367 -5.285 25.632 1.00 97.88 614 ALA A O 1
ATOM 4790 N N . THR A 1 615 ? -18.324 -6.931 26.743 1.00 97.88 615 THR A N 1
ATOM 4791 C CA . THR A 1 615 ? -19.495 -7.438 27.458 1.00 97.88 615 THR A CA 1
ATOM 4792 C C . THR A 1 615 ? -19.155 -7.666 28.923 1.00 97.88 615 THR A C 1
ATOM 4794 O O . THR A 1 615 ? -18.079 -8.161 29.249 1.00 97.88 615 THR A O 1
ATOM 4797 N N . ARG A 1 616 ? -20.063 -7.284 29.821 1.00 97.31 616 ARG A N 1
ATOM 4798 C CA . ARG A 1 616 ? -19.909 -7.467 31.264 1.00 97.31 616 ARG A CA 1
ATOM 4799 C C . ARG A 1 616 ? -21.248 -7.813 31.899 1.00 97.31 616 ARG A C 1
ATOM 4801 O O . ARG A 1 616 ? -22.251 -7.184 31.576 1.00 97.31 616 ARG A O 1
ATOM 4808 N N . ASP A 1 617 ? -21.239 -8.731 32.853 1.00 96.62 617 ASP A N 1
ATOM 4809 C CA . ASP A 1 617 ? -22.420 -9.009 33.662 1.00 96.62 617 ASP A CA 1
ATOM 4810 C C . ASP A 1 617 ? -22.661 -7.888 34.681 1.00 96.62 617 ASP A C 1
ATOM 4812 O O . ASP A 1 617 ? -21.729 -7.285 35.219 1.00 96.62 617 ASP A O 1
ATOM 4816 N N . ALA A 1 618 ? -23.933 -7.597 34.927 1.00 96.75 618 ALA A N 1
ATOM 4817 C CA . ALA A 1 618 ? -24.410 -6.570 35.833 1.00 96.75 618 ALA A CA 1
ATOM 4818 C C . ALA A 1 618 ? -25.456 -7.155 36.781 1.00 96.75 618 ALA A C 1
ATOM 4820 O O . ALA A 1 618 ? -26.430 -7.754 36.332 1.00 96.75 618 ALA A O 1
ATOM 4821 N N . ALA A 1 619 ? -25.282 -6.952 38.086 1.00 96.25 619 ALA A N 1
ATOM 4822 C CA . ALA A 1 619 ? -26.296 -7.307 39.074 1.00 96.25 619 ALA A CA 1
ATOM 4823 C C . ALA A 1 619 ? -27.370 -6.214 39.158 1.00 96.25 619 ALA A C 1
ATOM 4825 O O . ALA A 1 619 ? -27.053 -5.023 39.204 1.00 96.25 619 ALA A O 1
ATOM 4826 N N . VAL A 1 620 ? -28.639 -6.609 39.197 1.00 95.31 620 VAL A N 1
ATOM 4827 C CA . VAL A 1 620 ? -29.799 -5.730 39.373 1.00 95.31 620 VAL A CA 1
ATOM 4828 C C . VAL A 1 620 ? -30.692 -6.333 40.450 1.00 95.31 620 VAL A C 1
ATOM 4830 O O . VAL A 1 620 ? -31.027 -7.513 40.387 1.00 95.31 620 VAL A O 1
ATOM 4833 N N . LYS A 1 621 ? -31.087 -5.528 41.437 1.00 95.06 621 LYS A N 1
ATOM 4834 C CA . LYS A 1 621 ? -31.931 -5.963 42.553 1.00 95.06 621 LYS A CA 1
ATOM 4835 C C . LYS A 1 621 ? -32.911 -4.859 42.924 1.00 95.06 621 LYS A C 1
ATOM 4837 O O . LYS A 1 621 ? -32.502 -3.711 43.086 1.00 95.06 621 LYS A O 1
ATOM 4842 N N . GLN A 1 622 ? -34.196 -5.185 43.041 1.00 95.00 622 GLN A N 1
ATOM 4843 C CA . GLN A 1 622 ? -35.217 -4.208 43.414 1.00 95.00 622 GLN A CA 1
ATOM 4844 C C . GLN A 1 622 ? -34.907 -3.562 44.775 1.00 95.00 622 GLN A C 1
ATOM 4846 O O . GLN A 1 622 ? -34.574 -4.249 45.737 1.00 95.00 622 GLN A O 1
ATOM 4851 N N . GLY A 1 623 ? -35.037 -2.235 44.861 1.00 95.75 623 GLY A N 1
ATOM 4852 C CA . GLY A 1 623 ? -34.830 -1.483 46.102 1.00 95.75 623 GLY A CA 1
ATOM 4853 C C . GLY A 1 623 ? -33.365 -1.270 46.491 1.00 95.75 623 GLY A C 1
ATOM 4854 O O . GLY A 1 623 ? -33.110 -0.651 47.519 1.00 95.75 623 GLY A O 1
ATOM 4855 N N . ASP A 1 624 ? -32.412 -1.726 45.677 1.00 97.12 624 ASP A N 1
ATOM 4856 C CA . ASP A 1 624 ? -30.985 -1.676 45.990 1.00 97.12 624 ASP A CA 1
ATOM 4857 C C . ASP A 1 624 ? -30.177 -0.951 44.900 1.00 97.12 624 ASP A C 1
ATOM 4859 O O . ASP A 1 624 ? -30.684 -0.588 43.831 1.00 97.12 624 ASP A O 1
ATOM 4863 N N . ARG A 1 625 ? -28.896 -0.722 45.184 1.00 97.50 625 ARG A N 1
ATOM 4864 C CA . ARG A 1 625 ? -27.904 -0.240 44.231 1.00 97.50 625 ARG A CA 1
ATOM 4865 C C . ARG A 1 625 ? -26.739 -1.219 44.179 1.00 97.50 625 ARG A C 1
ATOM 4867 O O . ARG A 1 625 ? -26.135 -1.511 45.210 1.00 97.50 625 ARG A O 1
ATOM 4874 N N . CYS A 1 626 ? -26.401 -1.680 42.979 1.00 98.00 626 CYS A N 1
ATOM 4875 C CA . CYS A 1 626 ? -25.280 -2.588 42.767 1.00 98.00 626 CYS A CA 1
ATOM 4876 C C . CYS A 1 626 ? -24.181 -1.932 41.936 1.00 98.00 626 CYS A C 1
ATOM 4878 O O . CYS A 1 626 ? -24.440 -1.126 41.037 1.00 98.00 626 CYS A O 1
ATOM 4880 N N . PHE A 1 627 ? -22.937 -2.291 42.240 1.00 98.00 627 PHE A N 1
ATOM 4881 C CA . PHE A 1 627 ? -21.739 -1.720 41.642 1.00 98.00 627 PHE A CA 1
ATOM 4882 C C . PHE A 1 627 ? -20.852 -2.826 41.085 1.00 98.00 627 PHE A C 1
ATOM 4884 O O . PHE A 1 627 ? -20.460 -3.734 41.808 1.00 98.00 627 PHE A O 1
ATOM 4891 N N . CYS A 1 628 ? -20.488 -2.708 39.813 1.00 97.25 628 CYS A N 1
ATOM 4892 C CA . CYS A 1 628 ? -19.505 -3.557 39.151 1.00 97.25 628 CYS A CA 1
ATOM 4893 C C . CYS A 1 628 ? -18.374 -2.647 38.671 1.00 97.25 628 CYS A C 1
ATOM 4895 O O . CYS A 1 628 ? -18.566 -1.870 37.734 1.00 97.25 628 CYS A O 1
ATOM 4897 N N . VAL A 1 629 ? -17.218 -2.685 39.331 1.00 95.88 629 VAL A N 1
ATOM 4898 C CA . VAL A 1 629 ? -16.149 -1.691 39.147 1.00 95.88 629 VAL A CA 1
ATOM 4899 C C . VAL A 1 629 ? -14.873 -2.385 38.684 1.00 95.88 629 VAL A C 1
ATOM 4901 O O . VAL A 1 629 ? -14.349 -3.256 39.363 1.00 95.88 629 VAL A O 1
ATOM 4904 N N . TRP A 1 630 ? -14.340 -1.981 37.533 1.00 92.50 630 TRP A N 1
ATOM 4905 C CA . TRP A 1 630 ? -13.038 -2.383 36.995 1.00 92.50 630 TRP A CA 1
ATOM 4906 C C . TRP A 1 630 ? -12.857 -3.902 36.942 1.00 92.50 630 TRP A C 1
ATOM 4908 O O . TRP A 1 630 ? -13.432 -4.550 36.072 1.00 92.50 630 TRP A O 1
ATOM 4918 N N . HIS A 1 631 ? -12.080 -4.474 37.859 1.00 94.38 631 HIS A N 1
ATOM 4919 C CA . HIS A 1 631 ? -11.776 -5.900 37.923 1.00 94.38 631 HIS A CA 1
ATOM 4920 C C . HIS A 1 631 ? -12.592 -6.652 38.985 1.00 94.38 631 HIS A C 1
ATOM 4922 O O . HIS A 1 631 ? -12.328 -7.826 39.218 1.00 94.38 631 HIS A O 1
ATOM 4928 N N . CYS A 1 632 ? -13.569 -5.994 39.612 1.00 95.62 632 CYS A N 1
ATOM 4929 C CA . CYS A 1 632 ? -14.401 -6.561 40.668 1.00 95.62 632 CYS A CA 1
ATOM 4930 C C . CYS A 1 632 ? -15.720 -7.122 40.124 1.00 95.62 632 CYS A C 1
ATOM 4932 O O . CYS A 1 632 ? -16.334 -6.513 39.236 1.00 95.62 632 CYS A O 1
ATOM 4934 N N . ASP A 1 633 ? -16.183 -8.236 40.687 1.00 95.75 633 ASP A N 1
ATOM 4935 C CA . ASP A 1 633 ? -17.544 -8.731 40.495 1.00 95.75 633 ASP A CA 1
ATOM 4936 C C . ASP A 1 633 ? -18.559 -7.715 41.046 1.00 95.75 633 ASP A C 1
ATOM 4938 O O . ASP A 1 633 ? -18.219 -6.783 41.784 1.00 95.75 633 ASP A O 1
ATOM 4942 N N . CYS A 1 634 ? -19.807 -7.847 40.618 1.00 96.94 634 CYS A N 1
ATOM 4943 C CA . CYS A 1 634 ? -20.880 -6.965 41.030 1.00 96.94 634 CYS A CA 1
ATOM 4944 C C . CYS A 1 634 ? -21.280 -7.223 42.484 1.00 96.94 634 CYS A C 1
ATOM 4946 O O . CYS A 1 634 ? -21.608 -8.350 42.840 1.00 96.94 634 CYS A O 1
ATOM 4948 N N . VAL A 1 635 ? -21.344 -6.162 43.287 1.00 97.12 635 VAL A N 1
ATOM 4949 C CA . VAL A 1 635 ? -21.788 -6.225 44.686 1.00 97.12 635 VAL A CA 1
ATOM 4950 C C . VAL A 1 635 ? -22.909 -5.217 44.912 1.00 97.12 635 VAL A C 1
ATOM 4952 O O . VAL A 1 635 ? -22.816 -4.065 44.478 1.00 97.12 635 VAL A O 1
ATOM 4955 N N . CYS A 1 636 ? -23.983 -5.654 45.566 1.00 97.56 636 CYS A N 1
ATOM 4956 C CA . CYS A 1 636 ? -25.113 -4.807 45.942 1.00 97.56 636 CYS A CA 1
ATOM 4957 C C . CYS A 1 636 ? -24.976 -4.316 47.393 1.00 97.56 636 CYS A C 1
ATOM 4959 O O . CYS A 1 636 ? -24.468 -5.044 48.245 1.00 97.56 636 CYS A O 1
ATOM 4961 N N . LEU A 1 637 ? -25.435 -3.094 47.695 1.00 97.38 637 LEU A N 1
ATOM 4962 C CA . LEU A 1 637 ? -25.273 -2.501 49.034 1.00 97.38 637 LEU A CA 1
ATOM 4963 C C . LEU A 1 637 ? -25.972 -3.301 50.140 1.00 97.38 637 LEU A C 1
ATOM 4965 O O . LEU A 1 637 ? -25.487 -3.303 51.270 1.00 97.38 637 LEU A O 1
ATOM 4969 N N . SER A 1 638 ? -27.089 -3.974 49.839 1.00 96.25 638 SER A N 1
ATOM 4970 C CA . SER A 1 638 ? -27.766 -4.835 50.821 1.00 96.25 638 SER A CA 1
ATOM 4971 C C . SER A 1 638 ? -27.014 -6.133 51.125 1.00 96.25 638 SER A C 1
ATOM 4973 O O . SER A 1 638 ? -27.246 -6.724 52.176 1.00 96.25 638 SER A O 1
ATOM 4975 N N . GLU A 1 639 ? -26.144 -6.586 50.219 1.00 95.06 639 GLU A N 1
ATOM 4976 C CA . GLU A 1 639 ? -25.354 -7.812 50.385 1.00 95.06 639 GLU A CA 1
ATOM 4977 C C . GLU A 1 639 ? -24.041 -7.525 51.117 1.00 95.06 639 GLU A C 1
ATOM 4979 O O . GLU A 1 639 ? -23.694 -8.236 52.058 1.00 95.06 639 GLU A O 1
ATOM 4984 N N . ASP A 1 640 ? -23.343 -6.454 50.731 1.00 95.00 640 ASP A N 1
ATOM 4985 C CA . ASP A 1 640 ? -22.153 -5.980 51.433 1.00 95.00 640 ASP A CA 1
ATOM 4986 C C . ASP A 1 640 ? -22.085 -4.439 51.430 1.00 95.00 640 ASP A C 1
ATOM 4988 O O . ASP A 1 640 ? -21.732 -3.826 50.414 1.00 95.00 640 ASP A O 1
ATOM 4992 N N . PRO A 1 641 ? -22.351 -3.780 52.574 1.00 94.50 641 PRO A N 1
ATOM 4993 C CA . PRO A 1 641 ? -22.312 -2.324 52.669 1.00 94.50 641 PRO A CA 1
ATOM 4994 C C . PRO A 1 641 ? -20.895 -1.750 52.524 1.00 94.50 641 PRO A C 1
ATOM 4996 O O . PRO A 1 641 ? -20.749 -0.549 52.292 1.00 94.50 641 PRO A O 1
ATOM 4999 N N . LYS A 1 642 ? -19.844 -2.573 52.664 1.00 95.06 642 LYS A N 1
ATOM 5000 C CA . LYS A 1 642 ? -18.448 -2.158 52.459 1.00 95.06 642 LYS A CA 1
ATOM 5001 C C . LYS A 1 642 ? -18.015 -2.248 50.996 1.00 95.06 642 LYS A C 1
ATOM 5003 O O . LYS A 1 642 ? -16.937 -1.745 50.681 1.00 95.06 642 LYS A O 1
ATOM 5008 N N . LEU A 1 643 ? -18.836 -2.844 50.122 1.00 93.44 643 LEU A N 1
ATOM 5009 C CA . LEU A 1 643 ? -18.551 -3.037 48.697 1.00 93.44 643 LEU A CA 1
ATOM 5010 C C . LEU A 1 643 ? -17.183 -3.704 48.462 1.00 93.44 643 LEU A C 1
ATOM 5012 O O . LEU A 1 643 ? -16.379 -3.223 47.657 1.00 93.44 643 LEU A O 1
ATOM 5016 N N . LEU A 1 644 ? -16.884 -4.785 49.195 1.00 95.50 644 LEU A N 1
ATOM 5017 C CA . LEU A 1 644 ? -15.598 -5.466 49.068 1.00 95.50 644 LEU A CA 1
ATOM 5018 C C . LEU A 1 644 ? -15.431 -6.040 47.656 1.00 95.50 644 LEU A C 1
ATOM 5020 O O . LEU A 1 644 ? -16.270 -6.780 47.146 1.00 95.50 644 LEU A O 1
ATOM 5024 N N . CYS A 1 645 ? -14.310 -5.703 47.020 1.00 95.00 645 CYS A N 1
ATOM 5025 C CA . CYS A 1 645 ? -13.990 -6.163 45.675 1.00 95.00 645 CYS A CA 1
ATOM 5026 C C . CYS A 1 645 ? -13.651 -7.658 45.678 1.00 95.00 645 CYS A C 1
ATOM 5028 O O . CYS A 1 645 ? -12.600 -8.059 46.181 1.00 95.00 645 CYS A O 1
ATOM 5030 N N . GLN A 1 646 ? -14.506 -8.471 45.059 1.00 95.56 646 GLN A N 1
ATOM 5031 C CA . GLN A 1 646 ? -14.163 -9.842 44.686 1.00 95.56 646 GLN A CA 1
ATOM 5032 C C . GLN A 1 646 ? -13.626 -9.853 43.252 1.00 95.56 646 GLN A C 1
ATOM 5034 O O . GLN A 1 646 ? -14.265 -9.271 42.378 1.00 95.56 646 GLN A O 1
ATOM 5039 N N . PRO A 1 647 ? -12.466 -10.464 42.968 1.00 94.50 647 PRO A N 1
ATOM 5040 C CA . PRO A 1 647 ? -11.874 -10.414 41.637 1.00 94.50 647 PRO A CA 1
ATOM 5041 C C . PRO A 1 647 ? -12.714 -11.186 40.610 1.00 94.50 647 PRO A C 1
ATOM 5043 O O . PRO A 1 647 ? -13.114 -12.325 40.842 1.00 94.50 647 PRO A O 1
ATOM 5046 N N . LEU A 1 648 ? -12.932 -10.581 39.442 1.00 94.25 648 LEU A N 1
ATOM 5047 C CA . LEU A 1 648 ? -13.564 -11.235 38.299 1.00 94.25 648 LEU A CA 1
ATOM 5048 C C . LEU A 1 648 ? -12.660 -12.336 37.721 1.00 94.25 648 LEU A C 1
ATOM 5050 O O . LEU A 1 648 ? -11.447 -12.136 37.588 1.00 94.25 648 LEU A O 1
ATOM 5054 N N . PRO A 1 649 ? -13.243 -13.462 37.271 1.00 93.56 649 PRO A N 1
ATOM 5055 C CA . PRO A 1 649 ? -12.535 -14.456 36.479 1.00 93.56 649 PRO A CA 1
ATOM 5056 C C . PRO A 1 649 ? -11.865 -13.840 35.233 1.00 93.56 649 PRO A C 1
ATOM 5058 O O . PRO A 1 649 ? -12.465 -12.976 34.584 1.00 93.56 649 PRO A O 1
ATOM 5061 N N . PRO A 1 650 ? -10.674 -14.320 34.819 1.00 92.75 650 PRO A N 1
ATOM 5062 C CA . PRO A 1 650 ? -9.940 -13.767 33.676 1.00 92.75 650 PRO A CA 1
ATOM 5063 C C . PRO A 1 650 ? -10.738 -13.704 32.366 1.00 92.75 650 PRO A C 1
ATOM 5065 O O . PRO A 1 650 ? -10.605 -12.739 31.618 1.00 92.75 650 PRO A O 1
ATOM 5068 N N . ALA A 1 651 ? -11.601 -14.692 32.106 1.00 93.62 651 ALA A N 1
ATOM 5069 C CA . ALA A 1 651 ? -12.455 -14.711 30.917 1.00 93.62 651 ALA A CA 1
ATOM 5070 C C . ALA A 1 651 ? -13.457 -13.541 30.898 1.00 93.62 651 ALA A C 1
ATOM 5072 O O . ALA A 1 651 ? -13.645 -12.907 29.862 1.00 93.62 651 ALA A O 1
ATOM 5073 N N . LEU A 1 652 ? -14.048 -13.204 32.051 1.00 94.69 652 LEU A N 1
ATOM 5074 C CA . LEU A 1 652 ? -14.988 -12.087 32.176 1.00 94.69 652 LEU A CA 1
ATOM 5075 C C . LEU A 1 652 ? -14.275 -10.727 32.157 1.00 94.69 652 LEU A C 1
ATOM 5077 O O . LEU A 1 652 ? -14.815 -9.759 31.627 1.00 94.69 652 LEU A O 1
ATOM 5081 N N . LEU A 1 653 ? -13.041 -10.651 32.673 1.00 94.06 653 LEU A N 1
ATOM 5082 C CA . LEU A 1 653 ? -12.192 -9.462 32.518 1.00 94.06 653 LEU A CA 1
ATOM 5083 C C . LEU A 1 653 ? -11.896 -9.180 31.042 1.00 94.06 653 LEU A C 1
ATOM 5085 O O . LEU A 1 653 ? -12.105 -8.057 30.578 1.00 94.06 653 LEU A O 1
ATOM 5089 N N . ALA A 1 654 ? -11.467 -10.209 30.306 1.00 93.25 654 ALA A N 1
ATOM 5090 C CA . ALA A 1 654 ? -11.187 -10.108 28.879 1.00 93.25 654 ALA A CA 1
ATOM 5091 C C . ALA A 1 654 ? -12.447 -9.728 28.086 1.00 93.25 654 ALA A C 1
ATOM 5093 O O . ALA A 1 654 ? -12.392 -8.808 27.270 1.00 93.25 654 ALA A O 1
ATOM 5094 N N . ALA A 1 655 ? -13.593 -10.355 28.383 1.00 95.75 655 ALA A N 1
ATOM 5095 C CA . ALA A 1 655 ? -14.875 -10.015 27.768 1.00 95.75 655 ALA A CA 1
ATOM 5096 C C . ALA A 1 655 ? -15.263 -8.547 28.009 1.00 95.75 655 ALA A C 1
ATOM 5098 O O . ALA A 1 655 ? -15.747 -7.887 27.094 1.00 95.75 655 ALA A O 1
ATOM 5099 N N . ALA A 1 656 ? -14.982 -7.993 29.193 1.00 96.25 656 ALA A N 1
ATOM 5100 C CA . ALA A 1 656 ? -15.248 -6.589 29.514 1.00 96.25 656 ALA A CA 1
ATOM 5101 C C . ALA A 1 656 ? -14.265 -5.598 28.853 1.00 96.25 656 ALA A C 1
ATOM 5103 O O . ALA A 1 656 ? -14.362 -4.389 29.095 1.00 96.25 656 ALA A O 1
ATOM 5104 N N . GLY A 1 657 ? -13.314 -6.084 28.046 1.00 94.19 657 GLY A N 1
ATOM 5105 C CA . GLY A 1 657 ? -12.254 -5.283 27.433 1.00 94.19 657 GLY A CA 1
ATOM 5106 C C . GLY A 1 657 ? -11.197 -4.814 28.436 1.00 94.19 657 GLY A C 1
ATOM 5107 O O . GLY A 1 657 ? -10.486 -3.837 28.188 1.00 94.19 657 GLY A O 1
ATOM 5108 N N . VAL A 1 658 ? -11.115 -5.458 29.606 1.00 90.38 658 VAL A N 1
ATOM 5109 C CA . VAL A 1 658 ? -10.102 -5.170 30.623 1.00 90.38 658 VAL A CA 1
ATOM 5110 C C . VAL A 1 658 ? -8.897 -6.071 30.348 1.00 90.38 658 VAL A C 1
ATOM 5112 O O . VAL A 1 658 ? -9.039 -7.293 30.391 1.00 90.38 658 VAL A O 1
ATOM 5115 N N . PRO A 1 659 ? -7.709 -5.509 30.055 1.00 83.19 659 PRO A N 1
ATOM 5116 C CA . PRO A 1 659 ? -6.522 -6.328 29.857 1.00 83.19 659 PRO A CA 1
ATOM 5117 C C . PRO A 1 659 ? -6.244 -7.121 31.134 1.00 83.19 659 PRO A C 1
ATOM 5119 O O . PRO A 1 659 ? -6.336 -6.578 32.240 1.00 83.19 659 PRO A O 1
ATOM 5122 N N . ALA A 1 660 ? -5.915 -8.405 30.983 1.00 75.50 660 ALA A N 1
ATOM 5123 C CA . ALA A 1 660 ? -5.477 -9.211 32.112 1.00 75.50 660 ALA A CA 1
ATOM 5124 C C . ALA A 1 660 ? -4.278 -8.518 32.786 1.00 75.50 660 ALA A C 1
ATOM 5126 O O . ALA A 1 660 ? -3.435 -7.953 32.076 1.00 75.50 660 ALA A O 1
ATOM 5127 N N . PRO A 1 661 ? -4.182 -8.533 34.128 1.00 68.19 661 PRO A N 1
ATOM 5128 C CA . PRO A 1 661 ? -2.985 -8.047 34.797 1.00 68.19 661 PRO A CA 1
ATOM 5129 C C . PRO A 1 661 ? -1.783 -8.770 34.191 1.00 68.19 661 PRO A C 1
ATOM 5131 O O . PRO A 1 661 ? -1.792 -10.000 34.080 1.00 68.19 661 PRO A O 1
ATOM 5134 N N . ALA A 1 662 ? -0.793 -8.000 33.729 1.00 62.41 662 ALA A N 1
ATOM 5135 C CA . ALA A 1 662 ? 0.414 -8.556 33.137 1.00 62.41 662 ALA A CA 1
ATOM 5136 C C . ALA A 1 662 ? 0.967 -9.602 34.107 1.00 62.41 662 ALA A C 1
ATOM 5138 O O . ALA A 1 662 ? 1.190 -9.297 35.282 1.00 62.41 662 ALA A O 1
ATOM 5139 N N . ARG A 1 663 ? 1.120 -10.847 33.636 1.00 63.19 663 ARG A N 1
ATOM 5140 C CA . ARG A 1 663 ? 1.739 -11.902 34.441 1.00 63.19 663 ARG A CA 1
ATOM 5141 C C . ARG A 1 663 ? 3.070 -11.329 34.939 1.00 63.19 663 ARG A C 1
ATOM 5143 O O . ARG A 1 663 ? 3.800 -10.791 34.101 1.00 63.19 663 ARG A O 1
ATOM 5150 N N . PRO A 1 664 ? 3.375 -11.376 36.249 1.00 59.00 664 PRO A N 1
ATOM 5151 C CA . PRO A 1 664 ? 4.678 -10.937 36.721 1.00 59.00 664 PRO A CA 1
ATOM 5152 C C . PRO A 1 664 ? 5.728 -11.654 35.877 1.00 59.00 664 PRO A C 1
ATOM 5154 O O . PRO A 1 664 ? 5.628 -12.869 35.676 1.00 59.00 664 PRO A O 1
ATOM 5157 N N . ALA A 1 665 ? 6.648 -10.878 35.294 1.00 55.38 665 ALA A N 1
ATOM 5158 C CA . ALA A 1 665 ? 7.705 -11.432 34.46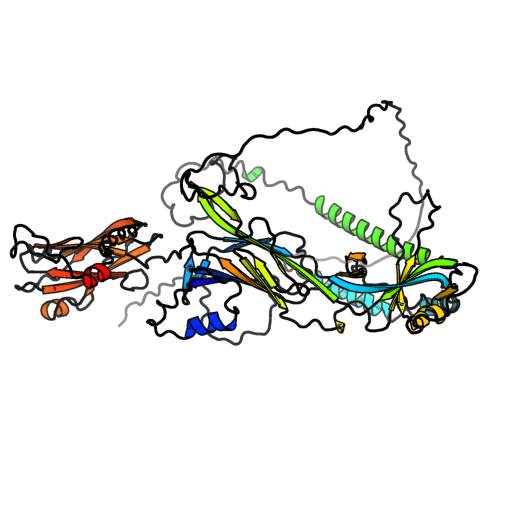6 1.00 55.38 665 ALA A CA 1
ATOM 5159 C C . ALA A 1 665 ? 8.367 -12.573 35.254 1.00 55.38 665 ALA A C 1
ATOM 5161 O O . ALA A 1 665 ? 8.603 -12.399 36.457 1.00 55.38 665 ALA A O 1
ATOM 5162 N N . PRO A 1 666 ? 8.605 -13.745 34.635 1.00 61.69 666 PRO A N 1
ATOM 5163 C CA . PRO A 1 666 ? 9.331 -14.809 35.310 1.00 61.69 666 PRO A CA 1
ATOM 5164 C C . PRO A 1 666 ? 10.621 -14.207 35.864 1.00 61.69 666 PRO A C 1
ATOM 5166 O O . PRO A 1 666 ? 11.297 -13.451 35.161 1.00 61.69 666 PRO A O 1
ATOM 5169 N N . ALA A 1 667 ? 10.902 -14.470 37.144 1.00 67.06 667 ALA A N 1
ATOM 5170 C CA . ALA A 1 667 ? 12.111 -13.975 37.785 1.00 67.06 667 ALA A CA 1
ATOM 5171 C C . ALA A 1 667 ? 13.308 -14.292 36.872 1.00 67.06 667 ALA A C 1
ATOM 5173 O O . ALA A 1 667 ? 13.343 -15.397 36.315 1.00 67.06 667 ALA A O 1
ATOM 5174 N N . PRO A 1 668 ? 14.238 -13.341 36.660 1.00 66.56 668 PRO A N 1
ATOM 5175 C CA . PRO A 1 668 ? 15.385 -13.576 35.796 1.00 66.56 668 PRO A CA 1
ATOM 5176 C C . PRO A 1 668 ? 16.060 -14.869 36.245 1.00 66.56 668 PRO A C 1
ATOM 5178 O O . PRO A 1 668 ? 16.365 -15.029 37.430 1.00 66.56 668 PRO A O 1
ATOM 5181 N N . ALA A 1 669 ? 16.211 -15.814 35.312 1.00 68.12 669 ALA A N 1
ATOM 5182 C CA . ALA A 1 669 ? 16.893 -17.068 35.585 1.00 68.12 669 ALA A CA 1
ATOM 5183 C C . ALA A 1 669 ? 18.254 -16.735 36.202 1.00 68.12 669 ALA A C 1
ATOM 5185 O O . ALA A 1 669 ? 18.979 -15.888 35.672 1.00 68.12 669 ALA A O 1
ATOM 5186 N N . ALA A 1 670 ? 18.556 -17.346 37.351 1.00 66.81 670 ALA A N 1
ATOM 5187 C CA . ALA A 1 670 ? 19.842 -17.158 38.000 1.00 66.81 670 ALA A CA 1
ATOM 5188 C C . ALA A 1 670 ? 20.949 -17.423 36.965 1.00 66.81 670 ALA A C 1
ATOM 5190 O O . ALA A 1 670 ? 20.845 -18.405 36.220 1.00 66.81 670 ALA A O 1
ATOM 5191 N N . PRO A 1 671 ? 21.964 -16.547 36.862 1.00 65.12 671 PRO A N 1
ATOM 5192 C CA . PRO A 1 671 ? 23.061 -16.773 35.936 1.00 65.12 671 PRO A CA 1
ATOM 5193 C C . PRO A 1 671 ? 23.685 -18.147 36.227 1.00 65.12 671 PRO A C 1
ATOM 5195 O O . PRO A 1 671 ? 23.761 -18.535 37.399 1.00 65.12 671 PRO A O 1
ATOM 5198 N N . PRO A 1 672 ? 24.099 -18.902 35.193 1.00 66.00 672 PRO A N 1
ATOM 5199 C CA . PRO A 1 672 ? 24.772 -20.175 35.401 1.00 66.00 672 PRO A CA 1
ATOM 5200 C C . PRO A 1 672 ? 25.990 -19.948 36.301 1.00 66.00 672 PRO A C 1
ATOM 5202 O O . PRO A 1 672 ? 26.759 -19.013 36.079 1.00 66.00 672 PRO A O 1
ATOM 5205 N N . ALA A 1 673 ? 26.127 -20.767 37.345 1.00 60.41 673 ALA A N 1
ATOM 5206 C CA . ALA A 1 673 ? 27.300 -20.736 38.206 1.00 60.41 673 ALA A CA 1
ATOM 5207 C C . ALA A 1 673 ? 28.540 -21.061 37.355 1.00 60.41 673 ALA A C 1
ATOM 5209 O O . ALA A 1 673 ? 28.569 -22.108 36.705 1.00 60.41 673 ALA A O 1
ATOM 5210 N N . CYS A 1 674 ? 29.500 -20.132 37.324 1.00 54.09 674 CYS A N 1
ATOM 5211 C CA . CYS A 1 674 ? 30.803 -20.317 36.686 1.00 54.09 674 CYS A CA 1
ATOM 5212 C C . CYS A 1 674 ? 31.688 -21.279 37.475 1.00 54.09 674 CYS A C 1
ATOM 5214 O O . CYS A 1 674 ? 31.661 -21.202 38.727 1.00 54.09 674 CYS A O 1
#

Radius of gyration: 40.98 Å; Cα contacts (8 Å, |Δi|>4): 1018; chains: 1; bounding box: 118×71×115 Å

Secondary structure (DSSP, 8-state):
--------------------S-----S-----S-EEEEEEEE--TTTTTS----HHHHHHHHSS-TTSS-S-SEEEEEEEEEPSS-----SEEEEEEEEEEETTEEEEEEEEEEEEEEEPPPEEEEEEEEEEEEEEEE-THHHHHHHHHHHHTTTHHHHHHHHHHHHHHHTT-----------------------------PPP------------------------------------------S--B-----S-TT--------S--TT---S--SSHHHHTTTTT----SHHHHHHHHHHHHHHHHHHHHHHHHHHHGGG-TTEEEEEEEE---EEE--EEEEEEEEEE-TTS-EEEEETTTT--EEE-SSS-EEE-SSEEEEEEESS---GGGSSS-SS-EEEEEEPP-TT-TT--S-----EEEEEGGGEET-HHHHGGGS--S------------EEEEE-GGG-B---TT---EEEEETTEEEEEEE--PPPEEEEEEEE-TT--EE-TTS-EEEEEEEEE-SSGGG-EEEEEEEE-SSS-EEEEEEEE--HHHHHTT-SS--BPPPEEE-TT-EEEEEEEPPS---SS-EEEEEEEE-TT--EEEEEEEEE-TT-EEEEETTBPPEETTT-TT---PBPPHHHHHHTTPPPPPPPPPPPPPPPP-

InterPro domains:
  IPR018928 Generative cell specific-1/HAP2 domain [PF10699] (489-621)
  IPR040326 HAP2/GCS1 [PTHR31764] (501-618)

Foldseek 3Di:
DDDDDDDDDDDDDDDDPPDPDDDPDDDDPFPQDKDKAKAKDFPPPPPPPPDPDCPVVVVVPPPDPPDLDPDFRMWIKMKIWHTFFPPPQQDKDKDKAQWHQYPNDIFGWPWIKIKTKGKDFKKKKWFWAFLFKFFEAADPVLVVVVVVCVVVVPPPVCVVVVVVVVVVVVVPPPDPDDDDDDDDDDDDDDDDDDDDDDDDDDDDDDDDDDDDDDDDDDDDDDDDDDDDDDDDDDDDDDDPDDPPDDDPWPDPDPPDDPPDDDDDDDDDDDPPDDPDDPPPVPVVVVVPPDDDDDPPVVVVVVVVVVVVVVLVVVVVVLVVVVVPSHRFMWGKIKTHQIDIDMKMWIWMWIWDQDPVRGTITHTLCSPPTFIADPVRQWDRDPFKIKGKDFPDDDDSVQDQDDPATKMKIWTDPDPPPPVCPDPPPRDIWIDGPVQKAQCCVSVVVPPDPDDDDDDDDDDPPNGYIHGHRVRIDPTDSQFPWDWDADPVHIITMTGGRDGMMMMMMMGHDNPMDTQDAQQAKFWFKWKWDQLDLVFTKIKTKMAAQTQAWFKKKKWKADQDDVQCVVPVDTFIFDIDTHGHGGIDMTMTGGHSDDDQDWTKIKMFIATPVRDGNAIAIEIYHHSWMWMDGQQFDIDICVRPVVNDGDGDDPVRCVRRSHDDDPDPDPDPDDPPDD

pLDDT: mean 71.22, std 25.69, range [23.27, 98.5]

Solvent-accessible surface area (backbone atoms only — not comparable to full-atom values): 41770 Å² total; per-residue (Å²): 134,87,86,84,88,83,85,81,88,79,90,81,88,77,91,74,91,80,82,90,70,96,65,95,68,80,90,71,85,76,62,85,54,76,45,77,47,43,33,50,46,73,60,59,76,86,73,63,85,78,67,94,66,69,62,58,54,50,64,60,63,74,76,49,81,84,69,70,58,74,94,62,58,22,32,39,36,37,42,36,40,42,42,61,52,77,63,92,42,88,49,79,43,79,47,78,45,48,61,27,41,40,94,80,39,82,33,32,44,68,48,32,34,38,38,40,42,35,42,52,79,29,28,38,32,21,43,43,45,81,64,48,60,31,26,34,32,65,44,70,71,57,66,63,48,53,75,53,44,80,72,64,56,72,68,64,53,52,50,56,52,46,49,55,49,49,54,52,50,63,71,63,72,78,76,90,81,88,83,90,82,87,86,90,79,90,85,86,88,82,86,90,83,87,87,78,92,84,90,79,87,83,85,88,83,86,86,82,88,81,91,86,81,90,86,90,88,89,87,88,81,89,86,84,90,85,87,84,91,82,88,90,86,82,90,79,80,96,67,94,68,79,76,84,85,76,90,75,63,64,72,76,77,86,84,72,77,92,87,76,81,85,91,81,89,82,87,92,85,74,95,81,81,83,96,81,83,88,78,68,72,67,68,60,66,68,68,77,74,74,80,91,79,75,72,71,64,52,54,55,50,50,53,51,49,52,52,50,50,53,50,51,53,49,55,55,49,51,59,57,53,66,70,66,47,60,76,38,51,23,41,35,23,40,47,50,76,73,41,72,45,42,45,37,35,40,41,44,28,38,46,44,65,49,99,84,66,48,73,36,42,47,51,53,45,72,84,51,69,42,57,27,18,79,89,40,33,61,38,80,55,101,38,37,15,38,35,45,43,75,74,51,84,84,55,75,86,77,50,92,65,75,100,61,67,32,28,38,36,37,48,60,76,67,91,78,57,86,80,67,88,56,88,70,71,75,53,70,46,37,29,48,49,91,40,48,42,72,42,65,76,58,66,56,61,82,72,68,78,86,82,85,89,78,82,86,82,93,68,87,70,58,42,63,25,38,34,49,65,90,68,38,63,80,74,57,100,81,55,64,75,43,79,47,79,52,99,91,43,42,25,45,35,31,72,40,71,37,65,29,31,35,36,43,34,37,29,68,32,67,88,55,48,76,42,48,67,42,64,39,28,23,54,45,35,40,36,24,39,23,64,44,47,92,66,14,29,39,37,35,36,35,31,26,70,26,85,38,60,25,42,36,27,44,35,46,42,75,40,47,76,81,42,42,74,76,40,76,61,63,53,59,36,76,71,43,80,32,47,48,75,33,73,49,81,46,67,41,77,46,64,60,77,60,54,83,56,81,35,53,24,38,38,30,38,19,24,82,87,64,50,72,39,14,36,40,75,40,46,42,32,49,63,31,44,21,43,24,49,68,62,26,45,59,42,35,46,87,80,38,79,81,58,76,76,45,77,47,56,69,69,55,33,49,38,14,40,39,79,73,78,76,71,76,73,77,74,79,75,78,75,81,84,128

Organism: Plutella xylostella (NCBI:txid51655)

Mean predicted aligned error: 17.22 Å

Sequence (674 aa):
MYPKTGLLMIICAWSMVGGMEGGEGSPNEESSQVEVKAFFITNDHNKLEGEGDMEPRRFQRGQLDRGLLPDCDQKLALTIKLPSGAGKSDGEEYIPVEQVVAAGARARLLNPYVLRLRRDQPQQAYPLTLRGTVTVMKSEDDSLQRNRRDVVLSEGDQWAKGLAYIQRLLNTESISSFKKGLTNSSVEPTDLYKKSFYNFSMPKISMKNANFSVDDLQKKVNAVPKKPVASCRGNSFDSWKRKKRHEHNIIIENSVDEDKMPIWRAKDQADSYMAATETENLIQKAKDAVKPNDQYADERSARNSLKAQSKYNRMLKNDNSMANINNKQFTLYEIGDPEFWHNVNVQLFEKESDSSGKTVWNDLTMGNIASVGPQSPQYEGPGLAARYRSLDWLDRAQFSLPNQPLCLLVAEGDPFDERADSEDETSYMIVPEEDISGADHIFRKRYSNYSDINNGDNAQQSSRVVVRTSRAWAGAPEDSLSVVTRDTGAYLALPLRGPRAQIDLEARADHNTLVRVGASGRINTVTSDATRPARASVTVHATNTGLAAASFSVVLKDCGPELSLGLQRATRSAAQLVPPRHTRRYSLPLPAALPAHTTRCSVSLVNDRGEAVATRDAAVKQGDRCFCVWHCDCVCLSEDPKLLCQPLPPALLAAAGVPAPARPAPAPAAPPAC